Protein AF-0000000079817366 (afdb_homodimer)

Radius of gyration: 27.47 Å; Cα contacts (8 Å, |Δi|>4): 1262; chains: 2; bounding box: 73×102×76 Å

InterPro domains:
  IPR006166 ERCC4 domain [PF02732] (125-247)
  IPR006166 ERCC4 domain [SM00891] (120-201)
  IPR011335 Restriction endonuclease type II-like [SSF52980] (120-236)
  IPR036625 E3-binding domain superfamily [G3DSA:4.10.320.10] (286-321)
  IPR055370 Lsr2, DNA-binding domain [PF23359] (285-318)

Sequence (674 aa):
MAVNHEEGTSLPYLVRIPLGEHGMVLKTKEPWPRTSRLYCHPAEWPQAPEILERVPVRTCRRRGAAVDLVLDRKQLNRSQFVFTRARGRQMIFWQTAKVAKQARPNVSLPTARASGRVLVIIADTNERRGWSFSAQQAEVVKRKLPIGDYAVEDAAGRLVAAVERKSLDDLAGGLLDGRIRHQAAELAGLPRAAIVVEERYSAVFGLEFVRPAAVAEAIAELSVRVPTVPIVFAETRKLAQEWAYRFLGAALAHVEEDRQAAGVMADLTGVVVEVDAGPGPTTTASAAEVRRWARDAGIPVSDKGRVPTHVREAFEAARSSSADPGGHDDQGDQGTVMAVNHEEGTSLPYLVRIPLGEHGMVLKTKEPWPRTSRLYCHPAEWPQAPEILERVPVRTCRRRGAAVDLVLDRKQLNRSQFVFTRARGRQMIFWQTAKVAKQARPNVSLPTARASGRVLVIIADTNERRGWSFSAQQAEVVKRKLPIGDYAVEDAAGRLVAAVERKSLDDLAGGLLDGRIRHQAAELAGLPRAAIVVEERYSAVFGLEFVRPAAVAEAIAELSVRVPTVPIVFAETRKLAQEWAYRFLGAALAHVEEDRQAAGVMADLTGVVVEVDAGPGPTTTASAAEVRRWARDAGIPVSDKGRVPTHVREAFEAARSSSADPGGHDDQGDQGTV

Organism: NCBI:txid1608957

Structure (mmCIF, N/CA/C/O backbone):
data_AF-0000000079817366-model_v1
#
loop_
_entity.id
_entity.type
_entity.pdbx_description
1 polymer 'ERCC4-type nuclease'
#
loop_
_atom_site.group_PDB
_atom_site.id
_atom_site.type_symbol
_atom_site.label_atom_id
_atom_site.label_alt_id
_atom_site.label_comp_id
_atom_site.label_asym_id
_atom_site.label_entity_id
_atom_site.label_seq_id
_atom_site.pdbx_PDB_ins_code
_atom_site.Cartn_x
_atom_site.Cartn_y
_atom_site.Cartn_z
_atom_site.occupancy
_atom_site.B_iso_or_equiv
_atom_site.auth_seq_id
_atom_site.auth_comp_id
_atom_site.auth_asym_id
_atom_site.auth_atom_id
_atom_site.pdbx_PDB_model_num
ATOM 1 N N . MET A 1 1 ? 17.891 -7.07 -24.938 1 93.81 1 MET A N 1
ATOM 2 C CA . MET A 1 1 ? 17.938 -8.438 -25.438 1 93.81 1 MET A CA 1
ATOM 3 C C . MET A 1 1 ? 19.141 -8.656 -26.344 1 93.81 1 MET A C 1
ATOM 5 O O . MET A 1 1 ? 19.453 -7.809 -27.188 1 93.81 1 MET A O 1
ATOM 9 N N . ALA A 1 2 ? 19.828 -9.711 -26.094 1 94.56 2 ALA A N 1
ATOM 10 C CA . ALA A 1 2 ? 21.016 -10.031 -26.891 1 94.56 2 ALA A CA 1
ATOM 11 C C . ALA A 1 2 ? 21 -11.492 -27.328 1 94.56 2 ALA A C 1
ATOM 13 O O . ALA A 1 2 ? 20.172 -12.281 -26.859 1 94.56 2 ALA A O 1
ATOM 14 N N . VAL A 1 3 ? 21.875 -11.727 -28.297 1 95.69 3 VAL A N 1
ATOM 15 C CA . VAL A 1 3 ? 22.031 -13.109 -28.75 1 95.69 3 VAL A CA 1
ATOM 16 C C . VAL A 1 3 ? 22.922 -13.875 -27.781 1 95.69 3 VAL A C 1
ATOM 18 O O . VAL A 1 3 ? 23.938 -13.352 -27.328 1 95.69 3 VAL A O 1
ATOM 21 N N . ASN A 1 4 ? 22.438 -15.062 -27.391 1 95.25 4 ASN A N 1
ATOM 22 C CA . ASN A 1 4 ? 23.281 -15.992 -26.641 1 95.25 4 ASN A CA 1
ATOM 23 C C . ASN A 1 4 ? 24.125 -16.859 -27.562 1 95.25 4 ASN A C 1
ATOM 25 O O . ASN A 1 4 ? 23.594 -17.734 -28.25 1 95.25 4 ASN A O 1
ATOM 29 N N . HIS A 1 5 ? 25.422 -16.734 -27.484 1 92.19 5 HIS A N 1
ATOM 30 C CA . HIS A 1 5 ? 26.312 -17.438 -28.406 1 92.19 5 HIS A CA 1
ATOM 31 C C . HIS A 1 5 ? 26.844 -18.734 -27.797 1 92.19 5 HIS A C 1
ATOM 33 O O . HIS A 1 5 ? 27.734 -19.359 -28.359 1 92.19 5 HIS A O 1
ATOM 39 N N . GLU A 1 6 ? 26.312 -19.016 -26.641 1 89.88 6 GLU A N 1
ATOM 40 C CA . GLU A 1 6 ? 26.719 -20.281 -26.031 1 89.88 6 GLU A CA 1
ATOM 41 C C . GLU A 1 6 ? 26.484 -21.453 -26.969 1 89.88 6 GLU A C 1
ATOM 43 O O . GLU A 1 6 ? 25.375 -21.641 -27.469 1 89.88 6 GLU A O 1
ATOM 48 N N . GLU A 1 7 ? 27.5 -22.25 -27.219 1 88.94 7 GLU A N 1
ATOM 49 C CA . GLU A 1 7 ? 27.406 -23.375 -28.156 1 88.94 7 GLU A CA 1
ATOM 50 C C . GLU A 1 7 ? 26.469 -24.453 -27.625 1 88.94 7 GLU A C 1
ATOM 52 O O . GLU A 1 7 ? 26.562 -24.844 -26.469 1 88.94 7 GLU A O 1
ATOM 57 N N . GLY A 1 8 ? 25.625 -24.953 -28.406 1 90.81 8 GLY A N 1
ATOM 58 C CA . GLY A 1 8 ? 24.75 -26.062 -28.062 1 90.81 8 GLY A CA 1
ATOM 59 C C . GLY A 1 8 ? 23.594 -25.672 -27.172 1 90.81 8 GLY A C 1
ATOM 60 O O . GLY A 1 8 ? 22.859 -26.531 -26.688 1 90.81 8 GLY A O 1
ATOM 61 N N . THR A 1 9 ? 23.438 -24.359 -26.984 1 89.38 9 THR A N 1
ATOM 62 C CA . THR A 1 9 ? 22.406 -23.953 -26.031 1 89.38 9 THR A CA 1
ATOM 63 C C . THR A 1 9 ? 21.031 -24.031 -26.688 1 89.38 9 THR A C 1
ATOM 65 O O . THR A 1 9 ? 20.875 -23.781 -27.875 1 89.38 9 THR A O 1
ATOM 68 N N . SER A 1 10 ? 20.031 -24.438 -25.891 1 94.25 10 SER A N 1
ATOM 69 C CA . SER A 1 10 ? 18.625 -24.391 -26.312 1 94.25 10 SER A CA 1
ATOM 70 C C . SER A 1 10 ? 17.984 -23.047 -25.969 1 94.25 10 SER A C 1
ATOM 72 O O . SER A 1 10 ? 16.812 -22.812 -26.281 1 94.25 10 SER A O 1
ATOM 74 N N . LEU A 1 11 ? 18.734 -22.156 -25.391 1 95.44 11 LEU A N 1
ATOM 75 C CA . LEU A 1 11 ? 18.281 -20.828 -24.984 1 95.44 11 LEU A CA 1
ATOM 76 C C . LEU A 1 11 ? 19.078 -19.734 -25.688 1 95.44 11 LEU A C 1
ATOM 78 O O . LEU A 1 11 ? 19.969 -19.125 -25.094 1 95.44 11 LEU A O 1
ATOM 82 N N . PRO A 1 12 ? 18.703 -19.406 -26.859 1 95.56 12 PRO A N 1
ATOM 83 C CA . PRO A 1 12 ? 19.547 -18.594 -27.719 1 95.56 12 PRO A CA 1
ATOM 84 C C . PRO A 1 12 ? 19.422 -17.094 -27.438 1 95.56 12 PRO A C 1
ATOM 86 O O . PRO A 1 12 ? 20.109 -16.281 -28.047 1 95.56 12 PRO A O 1
ATOM 89 N N . TYR A 1 13 ? 18.625 -16.672 -26.531 1 96.31 13 TYR A N 1
ATOM 90 C CA . TYR A 1 13 ? 18.469 -15.25 -26.281 1 96.31 13 TYR A CA 1
ATOM 91 C C . TYR A 1 13 ? 18.875 -14.914 -24.844 1 96.31 13 TYR A C 1
ATOM 93 O O . TYR A 1 13 ? 18.625 -15.688 -23.922 1 96.31 13 TYR A O 1
ATOM 101 N N . LEU A 1 14 ? 19.438 -13.711 -24.672 1 94.88 14 LEU A N 1
ATOM 102 C CA . LEU A 1 14 ? 19.75 -13.125 -23.375 1 94.88 14 LEU A CA 1
ATOM 103 C C . LEU A 1 14 ? 18.859 -11.914 -23.094 1 94.88 14 LEU A C 1
ATOM 105 O O . LEU A 1 14 ? 18.656 -11.086 -23.984 1 94.88 14 LEU A O 1
ATOM 109 N N . VAL A 1 15 ? 18.328 -11.898 -21.922 1 94.12 15 VAL A N 1
ATOM 110 C CA . VAL A 1 15 ? 17.562 -10.734 -21.484 1 94.12 15 VAL A CA 1
ATOM 111 C C . VAL A 1 15 ? 18.219 -10.117 -20.25 1 94.12 15 VAL A C 1
ATOM 113 O O . VAL A 1 15 ? 18.547 -10.828 -19.297 1 94.12 15 VAL A O 1
ATOM 116 N N . ARG A 1 16 ? 18.469 -8.844 -20.328 1 91.38 16 ARG A N 1
ATOM 117 C CA . ARG A 1 16 ? 18.969 -8.094 -19.172 1 91.38 16 ARG A CA 1
ATOM 118 C C . ARG A 1 16 ? 17.938 -7.066 -18.703 1 91.38 16 ARG A C 1
ATOM 120 O O . ARG A 1 16 ? 17.516 -6.203 -19.469 1 91.38 16 ARG A O 1
ATOM 127 N N . ILE A 1 17 ? 17.516 -7.242 -17.469 1 87.94 17 ILE A N 1
ATOM 128 C CA . ILE A 1 17 ? 16.547 -6.297 -16.938 1 87.94 17 ILE A CA 1
ATOM 129 C C . ILE A 1 17 ? 17.172 -5.508 -15.781 1 87.94 17 ILE A C 1
ATOM 131 O O . ILE A 1 17 ? 18.094 -5.984 -15.125 1 87.94 17 ILE A O 1
ATOM 135 N N . PRO A 1 18 ? 16.672 -4.266 -15.672 1 84.56 18 PRO A N 1
ATOM 136 C CA . PRO A 1 18 ? 17.297 -3.393 -14.68 1 84.56 18 PRO A CA 1
ATOM 137 C C . PRO A 1 18 ? 16.828 -3.691 -13.25 1 84.56 18 PRO A C 1
ATOM 139 O O . PRO A 1 18 ? 16.219 -2.836 -12.602 1 84.56 18 PRO A O 1
ATOM 142 N N . LEU A 1 19 ? 17.141 -4.809 -12.852 1 76.94 19 LEU A N 1
ATOM 143 C CA . LEU A 1 19 ? 16.875 -5.188 -11.469 1 76.94 19 LEU A CA 1
ATOM 144 C C . LEU A 1 19 ? 18.156 -5.246 -10.664 1 76.94 19 LEU A C 1
ATOM 146 O O . LEU A 1 19 ? 19.094 -5.973 -11.016 1 76.94 19 LEU A O 1
ATOM 150 N N . GLY A 1 20 ? 18.234 -4.438 -9.602 1 65.5 20 GLY A N 1
ATOM 151 C CA . GLY A 1 20 ? 19.438 -4.395 -8.805 1 65.5 20 GLY A CA 1
ATOM 152 C C . GLY A 1 20 ? 20.516 -3.496 -9.398 1 65.5 20 GLY A C 1
ATOM 153 O O . GLY A 1 20 ? 20.25 -2.768 -10.359 1 65.5 20 GLY A O 1
ATOM 154 N N . GLU A 1 21 ? 21.656 -3.512 -8.781 1 66.06 21 GLU A N 1
ATOM 155 C CA . GLU A 1 21 ? 22.75 -2.629 -9.156 1 66.06 21 GLU A CA 1
ATOM 156 C C . GLU A 1 21 ? 23.328 -3.01 -10.523 1 66.06 21 GLU A C 1
ATOM 158 O O . GLU A 1 21 ? 23.656 -2.137 -11.328 1 66.06 21 GLU A O 1
ATOM 163 N N . HIS A 1 22 ? 23.391 -4.289 -10.719 1 68.12 22 HIS A N 1
ATOM 164 C CA . HIS A 1 22 ? 24.094 -4.727 -11.93 1 68.12 22 HIS A CA 1
ATOM 165 C C . HIS A 1 22 ? 23.109 -5.316 -12.938 1 68.12 22 HIS A C 1
ATOM 167 O O . HIS A 1 22 ? 23.516 -5.773 -14.008 1 68.12 22 HIS A O 1
ATOM 173 N N . GLY A 1 23 ? 21.828 -5.266 -12.547 1 79.12 23 GLY A N 1
ATOM 174 C CA . GLY A 1 23 ? 20.844 -5.863 -13.438 1 79.12 23 GLY A CA 1
ATOM 175 C C . GLY A 1 23 ? 20.766 -7.375 -13.32 1 79.12 23 GLY A C 1
ATOM 176 O O . GLY A 1 23 ? 21.641 -7.996 -12.711 1 79.12 23 GLY A O 1
ATOM 177 N N . MET A 1 24 ? 19.797 -7.957 -13.828 1 84.56 24 MET A N 1
ATOM 178 C CA . MET A 1 24 ? 19.594 -9.406 -13.875 1 84.56 24 MET A CA 1
ATOM 179 C C . MET A 1 24 ? 19.625 -9.914 -15.312 1 84.56 24 MET A C 1
ATOM 181 O O . MET A 1 24 ? 18.953 -9.352 -16.188 1 84.56 24 MET A O 1
ATOM 185 N N . VAL A 1 25 ? 20.469 -10.93 -15.508 1 88.44 25 VAL A N 1
ATOM 186 C CA . VAL A 1 25 ? 20.625 -11.484 -16.859 1 88.44 25 VAL A CA 1
ATOM 187 C C . VAL A 1 25 ? 20.125 -12.922 -16.891 1 88.44 25 VAL A C 1
ATOM 189 O O . VAL A 1 25 ? 20.516 -13.75 -16.062 1 88.44 25 VAL A O 1
ATOM 192 N N . LEU A 1 26 ? 19.219 -13.164 -17.844 1 92.38 26 LEU A N 1
ATOM 193 C CA . LEU A 1 26 ? 18.672 -14.5 -18.016 1 92.38 26 LEU A CA 1
ATOM 194 C C . LEU A 1 26 ? 18.766 -14.938 -19.469 1 92.38 26 LEU A C 1
ATOM 196 O O . LEU A 1 26 ? 18.766 -14.102 -20.375 1 92.38 26 LEU A O 1
ATOM 200 N N . LYS A 1 27 ? 18.938 -16.188 -19.688 1 94.38 27 LYS A N 1
ATOM 201 C CA . LYS A 1 27 ? 18.812 -16.734 -21.031 1 94.38 27 LYS A CA 1
ATOM 202 C C . LYS A 1 27 ? 17.469 -17.422 -21.234 1 94.38 27 LYS A C 1
ATOM 204 O O . LYS A 1 27 ? 16.938 -18.016 -20.297 1 94.38 27 LYS A O 1
ATOM 209 N N . THR A 1 28 ? 16.922 -17.328 -22.422 1 95.19 28 THR A N 1
ATOM 210 C CA . THR A 1 28 ? 15.57 -17.828 -22.719 1 95.19 28 THR A CA 1
ATOM 211 C C . THR A 1 28 ? 15.492 -18.359 -24.141 1 95.19 28 THR A C 1
ATOM 213 O O . THR A 1 28 ? 16.391 -18.125 -24.953 1 95.19 28 THR A O 1
ATOM 216 N N . LYS A 1 29 ? 14.383 -19.078 -24.375 1 94.38 29 LYS A N 1
ATOM 217 C CA . LYS A 1 29 ? 14.203 -19.766 -25.656 1 94.38 29 LYS A CA 1
ATOM 218 C C . LYS A 1 29 ? 13.68 -18.797 -26.719 1 94.38 29 LYS A C 1
ATOM 220 O O . LYS A 1 29 ? 14.008 -18.938 -27.906 1 94.38 29 LYS A O 1
ATOM 225 N N . GLU A 1 30 ? 12.82 -17.859 -26.359 1 94.06 30 GLU A N 1
ATOM 226 C CA . GLU A 1 30 ? 12.211 -16.875 -27.25 1 94.06 30 GLU A CA 1
ATOM 227 C C . GLU A 1 30 ? 12.391 -15.453 -26.719 1 94.06 30 GLU A C 1
ATOM 229 O O . GLU A 1 30 ? 12.68 -15.266 -25.531 1 94.06 30 GLU A O 1
ATOM 234 N N . PRO A 1 31 ? 12.258 -14.523 -27.625 1 92.88 31 PRO A N 1
ATOM 235 C CA . PRO A 1 31 ? 12.484 -13.141 -27.188 1 92.88 31 PRO A CA 1
ATOM 236 C C . PRO A 1 31 ? 11.328 -12.586 -26.359 1 92.88 31 PRO A C 1
ATOM 238 O O . PRO A 1 31 ? 11.469 -11.547 -25.719 1 92.88 31 PRO A O 1
ATOM 241 N N . TRP A 1 32 ? 10.141 -13.18 -26.391 1 92.94 32 TRP A N 1
ATOM 242 C CA . TRP A 1 32 ? 8.969 -12.805 -25.609 1 92.94 32 TRP A CA 1
ATOM 243 C C . TRP A 1 32 ? 8.047 -14 -25.391 1 92.94 32 TRP A C 1
ATOM 245 O O . TRP A 1 32 ? 7.863 -14.82 -26.297 1 92.94 32 TRP A O 1
ATOM 255 N N . PRO A 1 33 ? 7.438 -14.086 -24.25 1 91.31 33 PRO A N 1
ATOM 256 C CA . PRO A 1 33 ? 6.492 -15.188 -24.031 1 91.31 33 PRO A CA 1
ATOM 257 C C . PRO A 1 33 ? 5.145 -14.953 -24.719 1 91.31 33 PRO A C 1
ATOM 259 O O . PRO A 1 33 ? 4.199 -14.492 -24.078 1 91.31 33 PRO A O 1
ATOM 262 N N . ARG A 1 34 ? 4.996 -15.414 -25.859 1 87.31 34 ARG A N 1
ATOM 263 C CA . ARG A 1 34 ? 3.787 -15.172 -26.641 1 87.31 34 ARG A CA 1
ATOM 264 C C . ARG A 1 34 ? 2.797 -16.312 -26.5 1 87.31 34 ARG A C 1
ATOM 266 O O . ARG A 1 34 ? 1.6 -16.094 -26.312 1 87.31 34 ARG A O 1
ATOM 273 N N . THR A 1 35 ? 3.299 -17.516 -26.625 1 86.25 35 THR A N 1
ATOM 274 C CA . THR A 1 35 ? 2.395 -18.656 -26.703 1 86.25 35 THR A CA 1
ATOM 275 C C . THR A 1 35 ? 2.459 -19.484 -25.422 1 86.25 35 THR A C 1
ATOM 277 O O . THR A 1 35 ? 1.506 -20.188 -25.094 1 86.25 35 THR A O 1
ATOM 280 N N . SER A 1 36 ? 3.559 -19.438 -24.781 1 87 36 SER A N 1
ATOM 281 C CA . SER A 1 36 ? 3.727 -20.156 -23.531 1 87 36 SER A CA 1
ATOM 282 C C . SER A 1 36 ? 4.734 -19.469 -22.609 1 87 36 SER A C 1
ATOM 284 O O . SER A 1 36 ? 5.465 -18.578 -23.047 1 87 36 SER A O 1
ATOM 286 N N . ARG A 1 37 ? 4.629 -19.906 -21.422 1 88.06 37 ARG A N 1
ATOM 287 C CA . ARG A 1 37 ? 5.66 -19.406 -20.531 1 88.06 37 ARG A CA 1
ATOM 288 C C . ARG A 1 37 ? 7.039 -19.906 -20.938 1 88.06 37 ARG A C 1
ATOM 290 O O . ARG A 1 37 ? 7.172 -21 -21.469 1 88.06 37 ARG A O 1
ATOM 297 N N . LEU A 1 38 ? 8.039 -19.125 -20.625 1 91.31 38 LEU A N 1
ATOM 298 C CA . LEU A 1 38 ? 9.391 -19.453 -21.047 1 91.31 38 LEU A CA 1
ATOM 299 C C . LEU A 1 38 ? 10.273 -19.781 -19.844 1 91.31 38 LEU A C 1
ATOM 301 O O . LEU A 1 38 ? 10.312 -19.031 -18.875 1 91.31 38 LEU A O 1
ATOM 305 N N . TYR A 1 39 ? 10.812 -20.906 -19.969 1 90.38 39 TYR A N 1
ATOM 306 C CA . TYR A 1 39 ? 11.852 -21.25 -18.984 1 90.38 39 TYR A CA 1
ATOM 307 C C . TYR A 1 39 ? 13.062 -20.344 -19.156 1 90.38 39 TYR A C 1
ATOM 309 O O . TYR A 1 39 ? 13.492 -20.078 -20.281 1 90.38 39 TYR A O 1
ATOM 317 N N . CYS A 1 40 ? 13.57 -19.875 -18.078 1 91.62 40 CYS A N 1
ATOM 318 C CA . CYS A 1 40 ? 14.742 -19.016 -18.094 1 91.62 40 CYS A CA 1
ATOM 319 C C . CYS A 1 40 ? 15.828 -19.547 -17.172 1 91.62 40 CYS A C 1
ATOM 321 O O . CYS A 1 40 ? 15.531 -20.266 -16.203 1 91.62 40 CYS A O 1
ATOM 323 N N . HIS A 1 41 ? 17.062 -19.234 -17.484 1 89.06 41 HIS A N 1
ATOM 324 C CA . HIS A 1 41 ? 18.219 -19.609 -16.672 1 89.06 41 HIS A CA 1
ATOM 325 C C . HIS A 1 41 ? 19.172 -18.438 -16.5 1 89.06 41 HIS A C 1
ATOM 327 O O . HIS A 1 41 ? 19.375 -17.656 -17.422 1 89.06 41 HIS A O 1
ATOM 333 N N . PRO A 1 42 ? 19.75 -18.344 -15.289 1 86.69 42 PRO A N 1
ATOM 334 C CA . PRO A 1 42 ? 20.719 -17.266 -15.086 1 86.69 42 PRO A CA 1
ATOM 335 C C . PRO A 1 42 ? 21.875 -17.328 -16.078 1 86.69 42 PRO A C 1
ATOM 337 O O . PRO A 1 42 ? 22.344 -18.422 -16.422 1 86.69 42 PRO A O 1
ATOM 340 N N . ALA A 1 43 ? 22.297 -16.172 -16.484 1 88 43 ALA A N 1
ATOM 341 C CA . ALA A 1 43 ? 23.406 -16.062 -17.438 1 88 43 ALA A CA 1
ATOM 342 C C . ALA A 1 43 ? 24.25 -14.82 -17.156 1 88 43 ALA A C 1
ATOM 344 O O . ALA A 1 43 ? 23.891 -14 -16.297 1 88 43 ALA A O 1
ATOM 345 N N . GLU A 1 44 ? 25.297 -14.766 -17.797 1 85.38 44 GLU A N 1
ATOM 346 C CA . GLU A 1 44 ? 26.156 -13.586 -17.75 1 85.38 44 GLU A CA 1
ATOM 347 C C . GLU A 1 44 ? 26.031 -12.758 -19.016 1 85.38 44 GLU A C 1
ATOM 349 O O . GLU A 1 44 ? 25.891 -13.305 -20.109 1 85.38 44 GLU A O 1
ATOM 354 N N . TRP A 1 45 ? 26.062 -11.492 -18.766 1 89.38 45 TRP A N 1
ATOM 355 C CA . TRP A 1 45 ? 26.031 -10.602 -19.922 1 89.38 45 TRP A CA 1
ATOM 356 C C . TRP A 1 45 ? 27.391 -10.539 -20.609 1 89.38 45 TRP A C 1
ATOM 358 O O . TRP A 1 45 ? 28.406 -10.242 -19.969 1 89.38 45 TRP A O 1
ATOM 368 N N . PRO A 1 46 ? 27.438 -10.75 -21.844 1 91.06 46 PRO A N 1
ATOM 369 C CA . PRO A 1 46 ? 28.75 -10.789 -22.516 1 91.06 46 PRO A CA 1
ATOM 370 C C . PRO A 1 46 ? 29.406 -9.414 -22.609 1 91.06 46 PRO A C 1
ATOM 372 O O . PRO A 1 46 ? 28.719 -8.391 -22.531 1 91.06 46 PRO A O 1
ATOM 375 N N . GLN A 1 47 ? 30.672 -9.391 -22.734 1 88.88 47 GLN A N 1
ATOM 376 C CA . GLN A 1 47 ? 31.453 -8.156 -22.844 1 88.88 47 GLN A CA 1
ATOM 377 C C . GLN A 1 47 ? 31.094 -7.398 -24.125 1 88.88 47 GLN A C 1
ATOM 379 O O . GLN A 1 47 ? 31 -6.172 -24.125 1 88.88 47 GLN A O 1
ATOM 384 N N . ALA A 1 48 ? 30.938 -8.164 -25.156 1 91.38 48 ALA A N 1
ATOM 385 C CA . ALA A 1 48 ? 30.531 -7.586 -26.422 1 91.38 48 ALA A CA 1
ATOM 386 C C . ALA A 1 48 ? 29.219 -8.203 -26.922 1 91.38 48 ALA A C 1
ATOM 388 O O . ALA A 1 48 ? 29.219 -9 -27.859 1 91.38 48 ALA A O 1
ATOM 389 N N . PRO A 1 49 ? 28.141 -7.715 -26.375 1 91.56 49 PRO A N 1
ATOM 390 C CA . PRO A 1 49 ? 26.859 -8.336 -26.719 1 91.56 49 PRO A CA 1
ATOM 391 C C . PRO A 1 49 ? 26.359 -7.934 -28.094 1 91.56 49 PRO A C 1
ATOM 393 O O . PRO A 1 49 ? 26.531 -6.785 -28.516 1 91.56 49 PRO A O 1
ATOM 396 N N . GLU A 1 50 ? 25.844 -8.898 -28.844 1 95 50 GLU A N 1
ATOM 397 C CA . GLU A 1 50 ? 25.047 -8.602 -30.031 1 95 50 GLU A CA 1
ATOM 398 C C . GLU A 1 50 ? 23.609 -8.25 -29.641 1 95 50 GLU A C 1
ATOM 400 O O . GLU A 1 50 ? 22.766 -9.141 -29.484 1 95 50 GLU A O 1
ATOM 405 N N . ILE A 1 51 ? 23.344 -6.98 -29.672 1 94.38 51 ILE A N 1
ATOM 406 C CA . ILE A 1 51 ? 22.078 -6.477 -29.172 1 94.38 51 ILE A CA 1
ATOM 407 C C . ILE A 1 51 ? 20.984 -6.648 -30.219 1 94.38 51 ILE A C 1
ATOM 409 O O . ILE A 1 51 ? 21.156 -6.238 -31.375 1 94.38 51 ILE A O 1
ATOM 413 N N . LEU A 1 52 ? 19.922 -7.332 -29.844 1 92.88 52 LEU A N 1
ATOM 414 C CA . LEU A 1 52 ? 18.766 -7.484 -30.719 1 92.88 52 LEU A CA 1
ATOM 415 C C . LEU A 1 52 ? 17.766 -6.344 -30.516 1 92.88 52 LEU A C 1
ATOM 417 O O . LEU A 1 52 ? 17.203 -5.828 -31.484 1 92.88 52 LEU A O 1
ATOM 421 N N . GLU A 1 53 ? 17.531 -6.055 -29.25 1 92.81 53 GLU A N 1
ATOM 422 C CA . GLU A 1 53 ? 16.578 -4.996 -28.938 1 92.81 53 GLU A CA 1
ATOM 423 C C . GLU A 1 53 ? 16.891 -4.348 -27.594 1 92.81 53 GLU A C 1
ATOM 425 O O . GLU A 1 53 ? 17.344 -5.02 -26.656 1 92.81 53 GLU A O 1
ATOM 430 N N . ARG A 1 54 ? 16.672 -2.994 -27.547 1 92.19 54 ARG A N 1
ATOM 431 C CA . ARG A 1 54 ? 16.719 -2.205 -26.312 1 92.19 54 ARG A CA 1
ATOM 432 C C . ARG A 1 54 ? 15.422 -1.412 -26.141 1 92.19 54 ARG A C 1
ATOM 434 O O . ARG A 1 54 ? 15.047 -0.631 -27.016 1 92.19 54 ARG A O 1
ATOM 441 N N . VAL A 1 55 ? 14.734 -1.737 -25.062 1 88.94 55 VAL A N 1
ATOM 442 C CA . VAL A 1 55 ? 13.445 -1.084 -24.828 1 88.94 55 VAL A CA 1
ATOM 443 C C . VAL A 1 55 ? 13.469 -0.375 -23.484 1 88.94 55 VAL A C 1
ATOM 445 O O . VAL A 1 55 ? 13.867 -0.96 -22.469 1 88.94 55 VAL A O 1
ATOM 448 N N . PRO A 1 56 ? 13.102 0.882 -23.469 1 86.5 56 PRO A N 1
ATOM 449 C CA . PRO A 1 56 ? 12.992 1.547 -22.172 1 86.5 56 PRO A CA 1
ATOM 450 C C . PRO A 1 56 ? 11.984 0.872 -21.25 1 86.5 56 PRO A C 1
ATOM 452 O O . PRO A 1 56 ? 10.961 0.361 -21.719 1 86.5 56 PRO A O 1
ATOM 455 N N . VAL A 1 57 ? 12.328 0.859 -19.922 1 84 57 VAL A N 1
ATOM 456 C CA . VAL A 1 57 ? 11.5 0.199 -18.922 1 84 57 VAL A CA 1
ATOM 457 C C . VAL A 1 57 ? 10.703 1.242 -18.141 1 84 57 VAL A C 1
ATOM 459 O O . VAL A 1 57 ? 11.266 2.229 -17.656 1 84 57 VAL A O 1
ATOM 462 N N . ARG A 1 58 ? 9.469 1.021 -18.156 1 76.06 58 ARG A N 1
ATOM 463 C CA . ARG A 1 58 ? 8.633 1.884 -17.328 1 76.06 58 ARG A CA 1
ATOM 464 C C . ARG A 1 58 ? 8.75 1.509 -15.859 1 76.06 58 ARG A C 1
ATOM 466 O O . ARG A 1 58 ? 8.945 2.377 -15.008 1 76.06 58 ARG A O 1
ATOM 473 N N . THR A 1 59 ? 8.539 0.238 -15.633 1 75.81 59 THR A N 1
ATOM 474 C CA . THR A 1 59 ? 8.672 -0.262 -14.266 1 75.81 59 THR A CA 1
ATOM 475 C C . THR A 1 59 ? 9.297 -1.65 -14.258 1 75.81 59 THR A C 1
ATOM 477 O O . THR A 1 59 ? 9.031 -2.467 -15.141 1 75.81 59 THR A O 1
ATOM 480 N N . CYS A 1 60 ? 10.211 -1.89 -13.383 1 82.25 60 CYS A N 1
ATOM 481 C CA . CYS A 1 60 ? 10.797 -3.189 -13.078 1 82.25 60 CYS A CA 1
ATOM 482 C C . CYS A 1 60 ? 10.992 -3.365 -11.578 1 82.25 60 CYS A C 1
ATOM 484 O O . CYS A 1 60 ? 11.906 -2.773 -10.992 1 82.25 60 CYS A O 1
ATOM 486 N N . ARG A 1 61 ? 10.062 -4.219 -11.023 1 79.06 61 ARG A N 1
ATOM 487 C CA . ARG A 1 61 ? 10.078 -4.309 -9.57 1 79.06 61 ARG A CA 1
ATOM 488 C C . ARG A 1 61 ? 9.844 -5.742 -9.102 1 79.06 61 ARG A C 1
ATOM 490 O O . ARG A 1 61 ? 9.023 -6.457 -9.68 1 79.06 61 ARG A O 1
ATOM 497 N N . ARG A 1 62 ? 10.523 -6.059 -8.117 1 76.38 62 ARG A N 1
ATOM 498 C CA . ARG A 1 62 ? 10.273 -7.352 -7.484 1 76.38 62 ARG A CA 1
ATOM 499 C C . ARG A 1 62 ? 9.07 -7.277 -6.551 1 76.38 62 ARG A C 1
ATOM 501 O O . ARG A 1 62 ? 8.938 -6.324 -5.777 1 76.38 62 ARG A O 1
ATOM 508 N N . ARG A 1 63 ? 8.25 -8.227 -6.727 1 71.5 63 ARG A N 1
ATOM 509 C CA . ARG A 1 63 ? 7.105 -8.43 -5.844 1 71.5 63 ARG A CA 1
ATOM 510 C C . ARG A 1 63 ? 6.973 -9.898 -5.449 1 71.5 63 ARG A C 1
ATOM 512 O O . ARG A 1 63 ? 6.375 -10.688 -6.18 1 71.5 63 ARG A O 1
ATOM 519 N N . GLY A 1 64 ? 7.473 -10.172 -4.203 1 70.44 64 GLY A N 1
ATOM 520 C CA . GLY A 1 64 ? 7.492 -11.562 -3.789 1 70.44 64 GLY A CA 1
ATOM 521 C C . GLY A 1 64 ? 8.391 -12.43 -4.652 1 70.44 64 GLY A C 1
ATOM 522 O O . GLY A 1 64 ? 9.578 -12.141 -4.809 1 70.44 64 GLY A O 1
ATOM 523 N N . ALA A 1 65 ? 7.723 -13.461 -5.176 1 75.88 65 ALA A N 1
ATOM 524 C CA . ALA A 1 65 ? 8.484 -14.43 -5.961 1 75.88 65 ALA A CA 1
ATOM 525 C C . ALA A 1 65 ? 8.461 -14.07 -7.445 1 75.88 65 ALA A C 1
ATOM 527 O O . ALA A 1 65 ? 8.727 -14.914 -8.297 1 75.88 65 ALA A O 1
ATOM 528 N N . ALA A 1 66 ? 8.117 -12.797 -7.66 1 80.44 66 ALA A N 1
ATOM 529 C CA . ALA A 1 66 ? 8.023 -12.406 -9.062 1 80.44 66 ALA A CA 1
ATOM 530 C C . ALA A 1 66 ? 8.656 -11.031 -9.289 1 80.44 66 ALA A C 1
ATOM 532 O O . ALA A 1 66 ? 8.773 -10.234 -8.352 1 80.44 66 ALA A O 1
ATOM 533 N N . VAL A 1 67 ? 9.156 -10.859 -10.469 1 81.38 67 VAL A N 1
ATOM 534 C CA . VAL A 1 67 ? 9.602 -9.547 -10.938 1 81.38 67 VAL A CA 1
ATOM 535 C C . VAL A 1 67 ? 8.664 -9.047 -12.039 1 81.38 67 VAL A C 1
ATOM 537 O O . VAL A 1 67 ? 8.562 -9.664 -13.102 1 81.38 67 VAL A O 1
ATOM 540 N N . ASP A 1 68 ? 7.969 -8 -11.688 1 81.44 68 ASP A N 1
ATOM 541 C CA . ASP A 1 68 ? 7.098 -7.391 -12.68 1 81.44 68 ASP A CA 1
ATOM 542 C C . ASP A 1 68 ? 7.887 -6.48 -13.625 1 81.44 68 ASP A C 1
ATOM 544 O O . ASP A 1 68 ? 8.727 -5.699 -13.172 1 81.44 68 ASP A O 1
ATOM 548 N N . LEU A 1 69 ? 7.656 -6.652 -14.969 1 85.06 69 LEU A N 1
ATOM 549 C CA . LEU A 1 69 ? 8.336 -5.863 -15.992 1 85.06 69 LEU A CA 1
ATOM 550 C C . LEU A 1 69 ? 7.324 -5.191 -16.922 1 85.06 69 LEU A C 1
ATOM 552 O O . LEU A 1 69 ? 6.539 -5.871 -17.578 1 85.06 69 LEU A O 1
ATOM 556 N N . VAL A 1 70 ? 7.328 -3.871 -16.859 1 81.94 70 VAL A N 1
ATOM 557 C CA . VAL A 1 70 ? 6.508 -3.088 -17.781 1 81.94 70 VAL A CA 1
ATOM 558 C C . VAL A 1 70 ? 7.406 -2.25 -18.688 1 81.94 70 VAL A C 1
ATOM 560 O O . VAL A 1 70 ? 8.156 -1.393 -18.203 1 81.94 70 VAL A O 1
ATOM 563 N N . LEU A 1 71 ? 7.301 -2.549 -19.969 1 84.25 71 LEU A N 1
ATOM 564 C CA . LEU A 1 71 ? 8.133 -1.871 -20.969 1 84.25 71 LEU A CA 1
ATOM 565 C C . LEU A 1 71 ? 7.414 -0.65 -21.531 1 84.25 71 LEU A C 1
ATOM 567 O O . LEU A 1 71 ? 6.184 -0.592 -21.531 1 84.25 71 LEU A O 1
ATOM 571 N N . ASP A 1 72 ? 8.258 0.268 -21.969 1 79.56 72 ASP A N 1
ATOM 572 C CA . ASP A 1 72 ? 7.727 1.479 -22.578 1 79.56 72 ASP A CA 1
ATOM 573 C C . ASP A 1 72 ? 7.52 1.291 -24.078 1 79.56 72 ASP A C 1
ATOM 575 O O . ASP A 1 72 ? 8.25 1.862 -24.891 1 79.56 72 ASP A O 1
ATOM 579 N N . ARG A 1 73 ? 6.578 0.503 -24.438 1 82.62 73 ARG A N 1
ATOM 580 C CA . ARG A 1 73 ? 6.164 0.285 -25.828 1 82.62 73 ARG A CA 1
ATOM 581 C C . ARG A 1 73 ? 4.684 -0.07 -25.906 1 82.62 73 ARG A C 1
ATOM 583 O O . ARG A 1 73 ? 4.055 -0.36 -24.891 1 82.62 73 ARG A O 1
ATOM 590 N N . LYS A 1 74 ? 4.125 0.006 -27.016 1 77.38 74 LYS A N 1
ATOM 591 C CA . LYS A 1 74 ? 2.682 -0.082 -27.219 1 77.38 74 LYS A CA 1
ATOM 592 C C . LYS A 1 74 ? 2.186 -1.511 -27.016 1 77.38 74 LYS A C 1
ATOM 594 O O . LYS A 1 74 ? 1.125 -1.729 -26.438 1 77.38 74 LYS A O 1
ATOM 599 N N . GLN A 1 75 ? 2.949 -2.426 -27.625 1 84.38 75 GLN A N 1
ATOM 600 C CA . GLN A 1 75 ? 2.557 -3.828 -27.531 1 84.38 75 GLN A CA 1
ATOM 601 C C . GLN A 1 75 ? 3.633 -4.652 -26.828 1 84.38 75 GLN A C 1
ATOM 603 O O . GLN A 1 75 ? 4.789 -4.227 -26.734 1 84.38 75 GLN A O 1
ATOM 608 N N . LEU A 1 76 ? 3.23 -5.773 -26.25 1 88.06 76 LEU A N 1
ATOM 609 C CA . LEU A 1 76 ? 4.164 -6.668 -25.578 1 88.06 76 LEU A CA 1
ATOM 610 C C . LEU A 1 76 ? 4.961 -5.922 -24.516 1 88.06 76 LEU A C 1
ATOM 612 O O . LEU A 1 76 ? 6.191 -5.945 -24.516 1 88.06 76 LEU A O 1
ATOM 616 N N . ASN A 1 77 ? 4.176 -5.309 -23.625 1 87.31 77 ASN A N 1
ATOM 617 C CA . ASN A 1 77 ? 4.824 -4.395 -22.688 1 87.31 77 ASN A CA 1
ATOM 618 C C . ASN A 1 77 ? 4.668 -4.863 -21.25 1 87.31 77 ASN A C 1
ATOM 620 O O . ASN A 1 77 ? 5.324 -4.34 -20.344 1 87.31 77 ASN A O 1
ATOM 624 N N . ARG A 1 78 ? 3.805 -5.789 -21.031 1 85.88 78 ARG A N 1
ATOM 625 C CA . ARG A 1 78 ? 3.586 -6.25 -19.656 1 85.88 78 ARG A CA 1
ATOM 626 C C . ARG A 1 78 ? 3.963 -7.719 -19.516 1 85.88 78 ARG A C 1
ATOM 628 O O . ARG A 1 78 ? 3.432 -8.578 -20.219 1 85.88 78 ARG A O 1
ATOM 635 N N . SER A 1 79 ? 4.879 -8.023 -18.609 1 88.31 79 SER A N 1
ATOM 636 C CA . SER A 1 79 ? 5.305 -9.391 -18.344 1 88.31 79 SER A CA 1
ATOM 637 C C . SER A 1 79 ? 5.816 -9.547 -16.906 1 88.31 79 SER A C 1
ATOM 639 O O . SER A 1 79 ? 5.84 -8.578 -16.156 1 88.31 79 SER A O 1
ATOM 641 N N . GLN A 1 80 ? 6.043 -10.82 -16.578 1 87.56 80 GLN A N 1
ATOM 642 C CA . GLN A 1 80 ? 6.598 -11.109 -15.258 1 87.56 80 GLN A CA 1
ATOM 643 C C . GLN A 1 80 ? 7.578 -12.273 -15.32 1 87.56 80 GLN A C 1
ATOM 645 O O . GLN A 1 80 ? 7.418 -13.188 -16.125 1 87.56 80 GLN A O 1
ATOM 650 N N . PHE A 1 81 ? 8.672 -12.164 -14.531 1 86.06 81 PHE A N 1
ATOM 651 C CA . PHE A 1 81 ? 9.531 -13.305 -14.234 1 86.06 81 PHE A CA 1
ATOM 652 C C . PHE A 1 81 ? 9.172 -13.922 -12.891 1 86.06 81 PHE A C 1
ATOM 654 O O . PHE A 1 81 ? 9.195 -13.234 -11.859 1 86.06 81 PHE A O 1
ATOM 661 N N . VAL A 1 82 ? 8.805 -15.18 -12.906 1 82.69 82 VAL A N 1
ATOM 662 C CA . VAL A 1 82 ? 8.352 -15.852 -11.688 1 82.69 82 VAL A CA 1
ATOM 663 C C . VAL A 1 82 ? 9.398 -16.859 -11.234 1 82.69 82 VAL A C 1
ATOM 665 O O . VAL A 1 82 ? 9.867 -17.688 -12.023 1 82.69 82 VAL A O 1
ATOM 668 N N . PHE A 1 83 ? 9.797 -16.75 -10 1 81.25 83 PHE A N 1
ATOM 669 C CA . PHE A 1 83 ? 10.75 -17.656 -9.375 1 81.25 83 PHE A CA 1
ATOM 670 C C . PHE A 1 83 ? 10.016 -18.734 -8.578 1 81.25 83 PHE A C 1
ATOM 672 O O . PHE A 1 83 ? 9.211 -18.422 -7.695 1 81.25 83 PHE A O 1
ATOM 679 N N . THR A 1 84 ? 10.227 -19.969 -9.047 1 74.5 84 THR A N 1
ATOM 680 C CA . THR A 1 84 ? 9.523 -21.062 -8.375 1 74.5 84 THR A CA 1
ATOM 681 C C . THR A 1 84 ? 10.477 -22.219 -8.109 1 74.5 84 THR A C 1
ATOM 683 O O . THR A 1 84 ? 11.602 -22.25 -8.609 1 74.5 84 THR A O 1
ATOM 686 N N . ARG A 1 85 ? 10.07 -23.031 -7.184 1 68.38 85 ARG A N 1
ATOM 687 C CA . ARG A 1 85 ? 10.797 -24.266 -6.906 1 68.38 85 ARG A CA 1
ATOM 688 C C . ARG A 1 85 ? 10.016 -25.484 -7.391 1 68.38 85 ARG A C 1
ATOM 690 O O . ARG A 1 85 ? 8.828 -25.625 -7.09 1 68.38 85 ARG A O 1
ATOM 697 N N . ALA A 1 86 ? 10.484 -26.062 -8.375 1 60.84 86 ALA A N 1
ATOM 698 C CA . ALA A 1 86 ? 9.883 -27.312 -8.844 1 60.84 86 ALA A CA 1
ATOM 699 C C . ALA A 1 86 ? 10.891 -28.453 -8.797 1 60.84 86 ALA A C 1
ATOM 701 O O . ALA A 1 86 ? 12.023 -28.328 -9.273 1 60.84 86 ALA A O 1
ATOM 702 N N . ARG A 1 87 ? 10.414 -29.578 -8.234 1 58.91 87 ARG A N 1
ATOM 703 C CA . ARG A 1 87 ? 11.219 -30.797 -8.141 1 58.91 87 ARG A CA 1
ATOM 704 C C . ARG A 1 87 ? 12.562 -30.516 -7.48 1 58.91 87 ARG A C 1
ATOM 706 O O . ARG A 1 87 ? 13.602 -30.969 -7.965 1 58.91 87 ARG A O 1
ATOM 713 N N . GLY A 1 88 ? 12.555 -29.656 -6.523 1 64.81 88 GLY A N 1
ATOM 714 C CA . GLY A 1 88 ? 13.75 -29.391 -5.742 1 64.81 88 GLY A CA 1
ATOM 715 C C . GLY A 1 88 ? 14.703 -28.422 -6.426 1 64.81 88 GLY A C 1
ATOM 716 O O . GLY A 1 88 ? 15.789 -28.141 -5.906 1 64.81 88 GLY A O 1
ATOM 717 N N . ARG A 1 89 ? 14.344 -28.062 -7.594 1 70.69 89 ARG A N 1
ATOM 718 C CA . ARG A 1 89 ? 15.195 -27.141 -8.328 1 70.69 89 ARG A CA 1
ATOM 719 C C . ARG A 1 89 ? 14.539 -25.766 -8.453 1 70.69 89 ARG A C 1
ATOM 721 O O . ARG A 1 89 ? 13.312 -25.672 -8.531 1 70.69 89 ARG A O 1
ATOM 728 N N . GLN A 1 90 ? 15.367 -24.766 -8.352 1 73.69 90 GLN A N 1
ATOM 729 C CA . GLN A 1 90 ? 14.891 -23.406 -8.562 1 73.69 90 GLN A CA 1
ATOM 730 C C . GLN A 1 90 ? 14.703 -23.125 -10.047 1 73.69 90 GLN A C 1
ATOM 732 O O . GLN A 1 90 ? 15.586 -23.406 -10.859 1 73.69 90 GLN A O 1
ATOM 737 N N . MET A 1 91 ? 13.523 -22.75 -10.375 1 81.12 91 MET A N 1
ATOM 738 C CA . MET A 1 91 ? 13.211 -22.469 -11.773 1 81.12 91 MET A CA 1
ATOM 739 C C . MET A 1 91 ? 12.695 -21.031 -11.93 1 81.12 91 MET A C 1
ATOM 741 O O . MET A 1 91 ? 12.078 -20.484 -11.016 1 81.12 91 MET A O 1
ATOM 745 N N . ILE A 1 92 ? 13.016 -20.469 -13.07 1 86.5 92 ILE A N 1
ATOM 746 C CA . ILE A 1 92 ? 12.539 -19.141 -13.422 1 86.5 92 ILE A CA 1
ATOM 747 C C . ILE A 1 92 ? 11.703 -19.203 -14.695 1 86.5 92 ILE A C 1
ATOM 749 O O . ILE A 1 92 ? 12.141 -19.781 -15.695 1 86.5 92 ILE A O 1
ATOM 753 N N . PHE A 1 93 ? 10.5 -18.656 -14.633 1 86.5 93 PHE A N 1
ATOM 754 C CA . PHE A 1 93 ? 9.648 -18.609 -15.812 1 86.5 93 PHE A CA 1
ATOM 755 C C . PHE A 1 93 ? 9.297 -17.172 -16.188 1 86.5 93 PHE A C 1
ATOM 757 O O . PHE A 1 93 ? 9.008 -16.359 -15.305 1 86.5 93 PHE A O 1
ATOM 764 N N . TRP A 1 94 ? 9.445 -16.906 -17.422 1 91.19 94 TRP A N 1
ATOM 765 C CA . TRP A 1 94 ? 8.984 -15.641 -17.984 1 91.19 94 TRP A CA 1
ATOM 766 C C . TRP A 1 94 ? 7.598 -15.781 -18.594 1 91.19 94 TRP A C 1
ATOM 768 O O . TRP A 1 94 ? 7.371 -16.656 -19.438 1 91.19 94 TRP A O 1
ATOM 778 N N . GLN A 1 95 ? 6.664 -14.875 -18.188 1 86.31 95 GLN A N 1
ATOM 779 C CA . GLN A 1 95 ? 5.297 -15.078 -18.641 1 86.31 95 GLN A CA 1
ATOM 780 C C . GLN A 1 95 ? 4.547 -13.75 -18.734 1 86.31 95 GLN A C 1
ATOM 782 O O . GLN A 1 95 ? 4.98 -12.75 -18.156 1 86.31 95 GLN A O 1
ATOM 787 N N . THR A 1 96 ? 3.531 -13.758 -19.641 1 83.88 96 THR A N 1
ATOM 788 C CA . THR A 1 96 ? 2.529 -12.703 -19.703 1 83.88 96 THR A CA 1
ATOM 789 C C . THR A 1 96 ? 1.205 -13.18 -19.109 1 83.88 96 THR A C 1
ATOM 791 O O . THR A 1 96 ? 1.062 -14.352 -18.766 1 83.88 96 THR A O 1
ATOM 794 N N . ALA A 1 97 ? 0.284 -12.258 -18.953 1 74.38 97 ALA A N 1
ATOM 795 C CA . ALA A 1 97 ? -1.021 -12.641 -18.422 1 74.38 97 ALA A CA 1
ATOM 796 C C . ALA A 1 97 ? -1.675 -13.711 -19.281 1 74.38 97 ALA A C 1
ATOM 798 O O . ALA A 1 97 ? -2.271 -14.656 -18.75 1 74.38 97 ALA A O 1
ATOM 799 N N . LYS A 1 98 ? -1.51 -13.617 -20.484 1 72.69 98 LYS A N 1
ATOM 800 C CA . LYS A 1 98 ? -2.154 -14.508 -21.453 1 72.69 98 LYS A CA 1
ATOM 801 C C . LYS A 1 98 ? -1.632 -15.938 -21.312 1 72.69 98 LYS A C 1
ATOM 803 O O . LYS A 1 98 ? -2.412 -16.891 -21.312 1 72.69 98 LYS A O 1
ATOM 808 N N . VAL A 1 99 ? -0.302 -16.062 -21.109 1 71.62 99 VAL A N 1
ATOM 809 C CA . VAL A 1 99 ? 0.296 -17.391 -21.125 1 71.62 99 VAL A CA 1
ATOM 810 C C . VAL A 1 99 ? 0.267 -17.984 -19.719 1 71.62 99 VAL A C 1
ATOM 812 O O . VAL A 1 99 ? 0.316 -19.203 -19.562 1 71.62 99 VAL A O 1
ATOM 815 N N . ALA A 1 100 ? 0.285 -17.156 -18.781 1 66.44 100 ALA A N 1
ATOM 816 C CA . ALA A 1 100 ? 0.187 -17.641 -17.406 1 66.44 100 ALA A CA 1
ATOM 817 C C . ALA A 1 100 ? -1.125 -18.391 -17.172 1 66.44 100 ALA A C 1
ATOM 819 O O . ALA A 1 100 ? -1.155 -19.406 -16.484 1 66.44 100 ALA A O 1
ATOM 820 N N . LYS A 1 101 ? -2.078 -17.938 -17.656 1 57.28 101 LYS A N 1
ATOM 821 C CA . LYS A 1 101 ? -3.404 -18.531 -17.531 1 57.28 101 LYS A CA 1
ATOM 822 C C . LYS A 1 101 ? -3.439 -19.922 -18.156 1 57.28 101 LYS A C 1
ATOM 824 O O . LYS A 1 101 ? -4.109 -20.828 -17.641 1 57.28 101 LYS A O 1
ATOM 829 N N . GLN A 1 102 ? -2.641 -19.922 -19.188 1 45.97 102 GLN A N 1
ATOM 830 C CA . GLN A 1 102 ? -2.666 -21.188 -19.938 1 45.97 102 GLN A CA 1
ATOM 831 C C . GLN A 1 102 ? -1.914 -22.281 -19.188 1 45.97 102 GLN A C 1
ATOM 833 O O . GLN A 1 102 ? -2.229 -23.469 -19.328 1 45.97 102 GLN A O 1
ATOM 838 N N . ALA A 1 103 ? -0.875 -21.859 -18.531 1 42.84 103 ALA A N 1
ATOM 839 C CA . ALA A 1 103 ? -0.003 -22.859 -17.891 1 42.84 103 ALA A CA 1
ATOM 840 C C . ALA A 1 103 ? -0.532 -23.25 -16.516 1 42.84 103 ALA A C 1
ATOM 842 O O . ALA A 1 103 ? 0.045 -24.109 -15.852 1 42.84 103 ALA A O 1
ATOM 843 N N . ARG A 1 104 ? -1.467 -22.594 -16.078 1 39.31 104 ARG A N 1
ATOM 844 C CA . ARG A 1 104 ? -1.814 -22.922 -14.703 1 39.31 104 ARG A CA 1
ATOM 845 C C . ARG A 1 104 ? -2.213 -24.391 -14.57 1 39.31 104 ARG A C 1
ATOM 847 O O . ARG A 1 104 ? -3.164 -24.844 -15.219 1 39.31 104 ARG A O 1
ATOM 854 N N . PRO A 1 105 ? -1.259 -25.219 -14.227 1 32.41 105 PRO A N 1
ATOM 855 C CA . PRO A 1 105 ? -1.847 -26.5 -13.828 1 32.41 105 PRO A CA 1
ATOM 856 C C . PRO A 1 105 ? -3.148 -26.328 -13.047 1 32.41 105 PRO A C 1
ATOM 858 O O . PRO A 1 105 ? -3.389 -25.266 -12.461 1 32.41 105 PRO A O 1
ATOM 861 N N . ASN A 1 106 ? -4.066 -27.281 -13.375 1 30.17 106 ASN A N 1
ATOM 862 C CA . ASN A 1 106 ? -5.293 -27.484 -12.609 1 30.17 106 ASN A CA 1
ATOM 863 C C . ASN A 1 106 ? -5.098 -27.156 -11.133 1 30.17 106 ASN A C 1
ATOM 865 O O . ASN A 1 106 ? -4.734 -28.031 -10.344 1 30.17 106 ASN A O 1
ATOM 869 N N . VAL A 1 107 ? -4.297 -26.219 -10.922 1 31.8 107 VAL A N 1
ATOM 870 C CA . VAL A 1 107 ? -4.379 -26 -9.477 1 31.8 107 VAL A CA 1
ATOM 871 C C . VAL A 1 107 ? -5.844 -26 -9.039 1 31.8 107 VAL A C 1
ATOM 873 O O . VAL A 1 107 ? -6.656 -25.25 -9.594 1 31.8 107 VAL A O 1
ATOM 876 N N . SER A 1 108 ? -6.301 -27.031 -8.758 1 31.67 108 SER A N 1
ATOM 877 C CA . SER A 1 108 ? -7.625 -27.156 -8.156 1 31.67 108 SER A CA 1
ATOM 878 C C . SER A 1 108 ? -7.996 -25.906 -7.375 1 31.67 108 SER A C 1
ATOM 880 O O . SER A 1 108 ? -7.152 -25.328 -6.68 1 31.67 108 SER A O 1
ATOM 882 N N . LEU A 1 109 ? -8.75 -25.047 -8.031 1 36.34 109 LEU A N 1
ATOM 883 C CA . LEU A 1 109 ? -9.516 -24 -7.375 1 36.34 109 LEU A CA 1
ATOM 884 C C . LEU A 1 109 ? -9.633 -24.266 -5.879 1 36.34 109 LEU A C 1
ATOM 886 O O . LEU A 1 109 ? -10.156 -25.297 -5.469 1 36.34 109 LEU A O 1
ATOM 890 N N . PRO A 1 110 ? -8.625 -24.047 -5.184 1 33.75 110 PRO A N 1
ATOM 891 C CA . PRO A 1 110 ? -8.703 -24.516 -3.803 1 33.75 110 PRO A CA 1
ATOM 892 C C . PRO A 1 110 ? -10.117 -24.438 -3.232 1 33.75 110 PRO A C 1
ATOM 894 O O . PRO A 1 110 ? -10.852 -23.484 -3.523 1 33.75 110 PRO A O 1
ATOM 897 N N . THR A 1 111 ? -10.797 -25.422 -3.068 1 39.5 111 THR A N 1
ATOM 898 C CA . THR A 1 111 ? -11.922 -25.469 -2.148 1 39.5 111 THR A CA 1
ATOM 899 C C . THR A 1 111 ? -11.883 -24.312 -1.163 1 39.5 111 THR A C 1
ATOM 901 O O . THR A 1 111 ? -10.867 -23.609 -1.063 1 39.5 111 THR A O 1
ATOM 904 N N . ALA A 1 112 ? -12.734 -24.219 0.016 1 48.06 112 ALA A N 1
ATOM 905 C CA . ALA A 1 112 ? -13.18 -23.453 1.178 1 48.06 112 ALA A CA 1
ATOM 906 C C . ALA A 1 112 ? -11.992 -22.891 1.955 1 48.06 112 ALA A C 1
ATOM 908 O O . ALA A 1 112 ? -12.156 -22.016 2.799 1 48.06 112 ALA A O 1
ATOM 909 N N . ARG A 1 113 ? -10.781 -23.281 1.617 1 49.91 113 ARG A N 1
ATOM 910 C CA . ARG A 1 113 ? -9.656 -22.922 2.469 1 49.91 113 ARG A CA 1
ATOM 911 C C . ARG A 1 113 ? -8.891 -21.734 1.887 1 49.91 113 ARG A C 1
ATOM 913 O O . ARG A 1 113 ? -8.68 -21.656 0.674 1 49.91 113 ARG A O 1
ATOM 920 N N . ALA A 1 114 ? -8.555 -20.75 2.551 1 61.91 114 ALA A N 1
ATOM 921 C CA . ALA A 1 114 ? -7.707 -19.609 2.195 1 61.91 114 ALA A CA 1
ATOM 922 C C . ALA A 1 114 ? -6.305 -20.078 1.812 1 61.91 114 ALA A C 1
ATOM 924 O O . ALA A 1 114 ? -5.586 -20.656 2.637 1 61.91 114 ALA A O 1
ATOM 925 N N . SER A 1 115 ? -5.961 -19.906 0.566 1 62.09 115 SER A N 1
ATOM 926 C CA . SER A 1 115 ? -4.664 -20.234 -0.011 1 62.09 115 SER A CA 1
ATOM 927 C C . SER A 1 115 ? -4.352 -21.719 0.154 1 62.09 115 SER A C 1
ATOM 929 O O . SER A 1 115 ? -3.195 -22.109 0.339 1 62.09 115 SER A O 1
ATOM 931 N N . GLY A 1 116 ? -5.363 -22.531 0.355 1 64.19 116 GLY A N 1
ATOM 932 C CA . GLY A 1 116 ? -5.25 -23.969 0.335 1 64.19 116 GLY A CA 1
ATOM 933 C C . GLY A 1 116 ? -4.691 -24.547 1.624 1 64.19 116 GLY A C 1
ATOM 934 O O . GLY A 1 116 ? -4.176 -25.672 1.64 1 64.19 116 GLY A O 1
ATOM 935 N N . ARG A 1 117 ? -4.672 -23.734 2.744 1 71 117 ARG A N 1
ATOM 936 C CA . ARG A 1 117 ? -4.082 -24.219 3.988 1 71 117 ARG A CA 1
ATOM 937 C C . ARG A 1 117 ? -4.969 -23.891 5.184 1 71 117 ARG A C 1
ATOM 939 O O . ARG A 1 117 ? -5.832 -23.016 5.098 1 71 117 ARG A O 1
ATOM 946 N N . VAL A 1 118 ? -4.723 -24.812 6.172 1 82.19 118 VAL A N 1
ATOM 947 C CA . VAL A 1 118 ? -5.324 -24.453 7.449 1 82.19 118 VAL A CA 1
ATOM 948 C C . VAL A 1 118 ? -4.496 -23.359 8.125 1 82.19 118 VAL A C 1
ATOM 950 O O . VAL A 1 118 ? -3.303 -23.531 8.375 1 82.19 118 VAL A O 1
ATOM 953 N N . LEU A 1 119 ? -5.129 -22.312 8.32 1 89.88 119 LEU A N 1
ATOM 954 C CA . LEU A 1 119 ? -4.43 -21.156 8.883 1 89.88 119 LEU A CA 1
ATOM 955 C C . LEU A 1 119 ? -4.484 -21.188 10.406 1 89.88 119 LEU A C 1
ATOM 957 O O . LEU A 1 119 ? -5.516 -21.531 10.992 1 89.88 119 LEU A O 1
ATOM 961 N N . VAL A 1 120 ? -3.354 -20.922 11.023 1 93.81 120 VAL A N 1
ATOM 962 C CA . VAL A 1 120 ? -3.363 -20.578 12.445 1 93.81 120 VAL A CA 1
ATOM 963 C C . VAL A 1 120 ? -3.41 -19.062 12.602 1 93.81 120 VAL A C 1
ATOM 965 O O . VAL A 1 120 ? -2.443 -18.359 12.281 1 93.81 120 VAL A O 1
ATOM 968 N N . ILE A 1 121 ? -4.512 -18.609 13.086 1 96.19 121 ILE A N 1
ATOM 969 C CA . ILE A 1 121 ? -4.707 -17.172 13.25 1 96.19 121 ILE A CA 1
ATOM 970 C C . ILE A 1 121 ? -4.551 -16.781 14.719 1 96.19 121 ILE A C 1
ATOM 972 O O . ILE A 1 121 ? -5.164 -17.391 15.594 1 96.19 121 ILE A O 1
ATOM 976 N N . ILE A 1 122 ? -3.723 -15.805 14.977 1 96.25 122 ILE A N 1
ATOM 977 C CA . ILE A 1 122 ? -3.559 -15.266 16.328 1 96.25 122 ILE A CA 1
ATOM 978 C C . ILE A 1 122 ? -4.562 -14.141 16.547 1 96.25 122 ILE A C 1
ATOM 980 O O . ILE A 1 122 ? -4.633 -13.195 15.766 1 96.25 122 ILE A O 1
ATOM 984 N N . ALA A 1 123 ? -5.363 -14.258 17.562 1 95.81 123 ALA A N 1
ATOM 985 C CA . ALA A 1 123 ? -6.281 -13.211 17.984 1 95.81 123 ALA A CA 1
ATOM 986 C C . ALA A 1 123 ? -5.766 -12.508 19.25 1 95.81 123 ALA A C 1
ATOM 988 O O . ALA A 1 123 ? -5.402 -13.164 20.219 1 95.81 123 ALA A O 1
ATOM 989 N N . ASP A 1 124 ? -5.77 -11.227 19.188 1 94.25 124 ASP A N 1
ATOM 990 C CA . ASP A 1 124 ? -5.324 -10.461 20.344 1 94.25 124 ASP A CA 1
ATOM 991 C C . ASP A 1 124 ? -6.211 -10.742 21.562 1 94.25 124 ASP A C 1
ATOM 993 O O . ASP A 1 124 ? -7.434 -10.828 21.438 1 94.25 124 ASP A O 1
ATOM 997 N N . THR A 1 125 ? -5.633 -10.797 22.656 1 90.81 125 THR A N 1
ATOM 998 C CA . THR A 1 125 ? -6.34 -11.133 23.891 1 90.81 125 THR A CA 1
ATOM 999 C C . THR A 1 125 ? -7.355 -10.047 24.234 1 90.81 125 THR A C 1
ATOM 1001 O O . THR A 1 125 ? -8.359 -10.328 24.891 1 90.81 125 THR A O 1
ATOM 1004 N N . ASN A 1 126 ? -7.066 -8.859 23.812 1 85.06 126 ASN A N 1
ATOM 1005 C CA . ASN A 1 126 ? -7.977 -7.766 24.141 1 85.06 126 ASN A CA 1
ATOM 1006 C C . ASN A 1 126 ? -9.227 -7.797 23.266 1 85.06 126 ASN A C 1
ATOM 1008 O O . ASN A 1 126 ? -10.195 -7.086 23.531 1 85.06 126 ASN A O 1
ATOM 1012 N N . GLU A 1 127 ? -9.109 -8.633 22.281 1 82.75 127 GLU A N 1
ATOM 1013 C CA . GLU A 1 127 ? -10.266 -8.75 21.406 1 82.75 127 GLU A CA 1
ATOM 1014 C C . GLU A 1 127 ? -11.305 -9.703 21.984 1 82.75 127 GLU A C 1
ATOM 1016 O O . GLU A 1 127 ? -11.164 -10.922 21.875 1 82.75 127 GLU A O 1
ATOM 1021 N N . ARG A 1 128 ? -12.375 -9.242 22.688 1 76.56 128 ARG A N 1
ATOM 1022 C CA . ARG A 1 128 ? -13.359 -10.062 23.391 1 76.56 128 ARG A CA 1
ATOM 1023 C C . ARG A 1 128 ? -14.461 -10.531 22.453 1 76.56 128 ARG A C 1
ATOM 1025 O O . ARG A 1 128 ? -14.898 -11.68 22.516 1 76.56 128 ARG A O 1
ATOM 1032 N N . ARG A 1 129 ? -14.969 -9.734 21.688 1 78.06 129 ARG A N 1
ATOM 1033 C CA . ARG A 1 129 ? -16.031 -10.102 20.766 1 78.06 129 ARG A CA 1
ATOM 1034 C C . ARG A 1 129 ? -15.523 -10.109 19.328 1 78.06 129 ARG A C 1
ATOM 1036 O O . ARG A 1 129 ? -16.141 -9.531 18.438 1 78.06 129 ARG A O 1
ATOM 1043 N N . GLY A 1 130 ? -14.43 -10.852 19.281 1 85.94 130 GLY A N 1
ATOM 1044 C CA . GLY A 1 130 ? -13.781 -10.789 17.984 1 85.94 130 GLY A CA 1
ATOM 1045 C C . GLY A 1 130 ? -14.273 -11.859 17.016 1 85.94 130 GLY A C 1
ATOM 1046 O O . GLY A 1 130 ? -15.305 -12.492 17.266 1 85.94 130 GLY A O 1
ATOM 1047 N N . TRP A 1 131 ? -13.711 -11.922 15.828 1 92.31 131 TRP A N 1
ATOM 1048 C CA . TRP A 1 131 ? -14 -12.906 14.789 1 92.31 131 TRP A CA 1
ATOM 1049 C C . TRP A 1 131 ? -13.578 -14.305 15.234 1 92.31 131 TRP A C 1
ATOM 1051 O O . TRP A 1 131 ? -12.5 -14.484 15.797 1 92.31 131 TRP A O 1
ATOM 1061 N N . SER A 1 132 ? -14.383 -15.273 15.016 1 88.25 132 SER A N 1
ATOM 1062 C CA . SER A 1 132 ? -14.086 -16.641 15.445 1 88.25 132 SER A CA 1
ATOM 1063 C C . SER A 1 132 ? -13.461 -17.453 14.32 1 88.25 132 SER A C 1
ATOM 1065 O O . SER A 1 132 ? -12.797 -18.469 14.57 1 88.25 132 SER A O 1
ATOM 1067 N N . PHE A 1 133 ? -13.742 -17.109 13.172 1 89.5 133 PHE A N 1
ATOM 1068 C CA . PHE A 1 133 ? -13.297 -17.828 11.984 1 89.5 133 PHE A CA 1
ATOM 1069 C C . PHE A 1 133 ? -13.789 -19.266 11.992 1 89.5 133 PHE A C 1
ATOM 1071 O O . PHE A 1 133 ? -13.148 -20.156 11.43 1 89.5 133 PHE A O 1
ATOM 1078 N N . SER A 1 134 ? -14.781 -19.5 12.602 1 78.88 134 SER A N 1
ATOM 1079 C CA . SER A 1 134 ? -15.297 -20.844 12.789 1 78.88 134 SER A CA 1
ATOM 1080 C C . SER A 1 134 ? -15.805 -21.438 11.477 1 78.88 134 SER A C 1
ATOM 1082 O O . SER A 1 134 ? -15.805 -22.656 11.297 1 78.88 134 SER A O 1
ATOM 1084 N N . ALA A 1 135 ? -16.266 -20.625 10.633 1 75.81 135 ALA A N 1
ATOM 1085 C CA . ALA A 1 135 ? -16.781 -21.094 9.344 1 75.81 135 ALA A CA 1
ATOM 1086 C C . ALA A 1 135 ? -15.648 -21.297 8.344 1 75.81 135 ALA A C 1
ATOM 1088 O O . ALA A 1 135 ? -15.875 -21.797 7.234 1 75.81 135 ALA A O 1
ATOM 1089 N N . GLN A 1 136 ? -14.508 -20.969 8.773 1 79.5 136 GLN A N 1
ATOM 1090 C CA . GLN A 1 136 ? -13.336 -21.078 7.91 1 79.5 136 GLN A CA 1
ATOM 1091 C C . GLN A 1 136 ? -12.391 -22.172 8.398 1 79.5 136 GLN A C 1
ATOM 1093 O O . GLN A 1 136 ? -12.539 -22.672 9.508 1 79.5 136 GLN A O 1
ATOM 1098 N N . GLN A 1 137 ? -11.586 -22.594 7.582 1 80 137 GLN A N 1
ATOM 1099 C CA . GLN A 1 137 ? -10.586 -23.594 7.949 1 80 137 GLN A CA 1
ATOM 1100 C C . GLN A 1 137 ? -9.383 -22.938 8.625 1 80 137 GLN A C 1
ATOM 1102 O O . GLN A 1 137 ? -8.297 -22.875 8.047 1 80 137 GLN A O 1
ATOM 1107 N N . ALA A 1 138 ? -9.672 -22.5 9.828 1 88.81 138 ALA A N 1
ATOM 1108 C CA . ALA A 1 138 ? -8.633 -21.812 10.586 1 88.81 138 ALA A CA 1
ATOM 1109 C C . ALA A 1 138 ? -8.68 -22.188 12.062 1 88.81 138 ALA A C 1
ATOM 1111 O O . ALA A 1 138 ? -9.75 -22.5 12.594 1 88.81 138 ALA A O 1
ATOM 1112 N N . GLU A 1 139 ? -7.543 -22.312 12.633 1 90.75 139 GLU A N 1
ATOM 1113 C CA . GLU A 1 139 ? -7.398 -22.406 14.078 1 90.75 139 GLU A CA 1
ATOM 1114 C C . GLU A 1 139 ? -7.051 -21.062 14.688 1 90.75 139 GLU A C 1
ATOM 1116 O O . GLU A 1 139 ? -6.141 -20.375 14.219 1 90.75 139 GLU A O 1
ATOM 1121 N N . VAL A 1 140 ? -7.801 -20.719 15.695 1 93.06 140 VAL A N 1
ATOM 1122 C CA . VAL A 1 140 ? -7.578 -19.422 16.312 1 93.06 140 VAL A CA 1
ATOM 1123 C C . VAL A 1 140 ? -6.875 -19.594 17.656 1 93.06 140 VAL A C 1
ATOM 1125 O O . VAL A 1 140 ? -7.324 -20.375 18.5 1 93.06 140 VAL A O 1
ATOM 1128 N N . VAL A 1 141 ? -5.77 -18.906 17.875 1 93.62 141 VAL A N 1
ATOM 1129 C CA . VAL A 1 141 ? -5.031 -18.906 19.125 1 93.62 141 VAL A CA 1
ATOM 1130 C C . VAL A 1 141 ? -5.039 -17.516 19.734 1 93.62 141 VAL A C 1
ATOM 1132 O O . VAL A 1 141 ? -4.742 -16.531 19.047 1 93.62 141 VAL A O 1
ATOM 1135 N N . LYS A 1 142 ? -5.34 -17.469 21.031 1 93.44 142 LYS A N 1
ATOM 1136 C CA . LYS A 1 142 ? -5.348 -16.172 21.703 1 93.44 142 LYS A CA 1
ATOM 1137 C C . LYS A 1 142 ? -3.977 -15.852 22.297 1 93.44 142 LYS A C 1
ATOM 1139 O O . LYS A 1 142 ? -3.402 -16.656 23.016 1 93.44 142 LYS A O 1
ATOM 1144 N N . ARG A 1 143 ? -3.455 -14.75 21.891 1 92.69 143 ARG A N 1
ATOM 1145 C CA . ARG A 1 143 ? -2.172 -14.234 22.359 1 92.69 143 ARG A CA 1
ATOM 1146 C C . ARG A 1 143 ? -2.109 -12.719 22.219 1 92.69 143 ARG A C 1
ATOM 1148 O O . ARG A 1 143 ? -2.736 -12.141 21.328 1 92.69 143 ARG A O 1
ATOM 1155 N N . LYS A 1 144 ? -1.438 -12.133 23.125 1 89.44 144 LYS A N 1
ATOM 1156 C CA . LYS A 1 144 ? -1.266 -10.688 23.016 1 89.44 144 LYS A CA 1
ATOM 1157 C C . LYS A 1 144 ? -0.47 -10.32 21.766 1 89.44 144 LYS A C 1
ATOM 1159 O O . LYS A 1 144 ? 0.611 -10.859 21.531 1 89.44 144 LYS A O 1
ATOM 1164 N N . LEU A 1 145 ? -1.022 -9.445 21 1 89.88 145 LEU A N 1
ATOM 1165 C CA . LEU A 1 145 ? -0.35 -8.969 19.812 1 89.88 145 LEU A CA 1
ATOM 1166 C C . LEU A 1 145 ? 0.21 -7.562 20.016 1 89.88 145 LEU A C 1
ATOM 1168 O O . LEU A 1 145 ? -0.436 -6.719 20.641 1 89.88 145 LEU A O 1
ATOM 1172 N N . PRO A 1 146 ? 1.417 -7.348 19.547 1 81.12 146 PRO A N 1
ATOM 1173 C CA . PRO A 1 146 ? 1.954 -5.988 19.656 1 81.12 146 PRO A CA 1
ATOM 1174 C C . PRO A 1 146 ? 1.188 -4.98 18.797 1 81.12 146 PRO A C 1
ATOM 1176 O O . PRO A 1 146 ? 1.185 -3.785 19.094 1 81.12 146 PRO A O 1
ATOM 1179 N N . ILE A 1 147 ? 0.559 -5.496 17.75 1 85.81 147 ILE A N 1
ATOM 1180 C CA . ILE A 1 147 ? -0.176 -4.609 16.859 1 85.81 147 ILE A CA 1
ATOM 1181 C C . ILE A 1 147 ? -1.271 -5.398 16.141 1 85.81 147 ILE A C 1
ATOM 1183 O O . ILE A 1 147 ? -1.096 -6.582 15.828 1 85.81 147 ILE A O 1
ATOM 1187 N N . GLY A 1 148 ? -2.377 -4.73 15.852 1 92.31 148 GLY A N 1
ATOM 1188 C CA . GLY A 1 148 ? -3.494 -5.359 15.164 1 92.31 148 GLY A CA 1
ATOM 1189 C C . GLY A 1 148 ? -4.336 -6.234 16.078 1 92.31 148 GLY A C 1
ATOM 1190 O O . GLY A 1 148 ? -3.951 -6.504 17.219 1 92.31 148 GLY A O 1
ATOM 1191 N N . ASP A 1 149 ? -5.43 -6.715 15.547 1 96.06 149 ASP A N 1
ATOM 1192 C CA . ASP A 1 149 ? -6.355 -7.555 16.312 1 96.06 149 ASP A CA 1
ATOM 1193 C C . ASP A 1 149 ? -6.191 -9.023 15.938 1 96.06 149 ASP A C 1
ATOM 1195 O O . ASP A 1 149 ? -6.406 -9.906 16.766 1 96.06 149 ASP A O 1
ATOM 1199 N N . TYR A 1 150 ? -5.859 -9.273 14.727 1 96.94 150 TYR A N 1
ATOM 1200 C CA . TYR A 1 150 ? -5.621 -10.617 14.203 1 96.94 150 TYR A CA 1
ATOM 1201 C C . TYR A 1 150 ? -4.34 -10.664 13.383 1 96.94 150 TYR A C 1
ATOM 1203 O O . TYR A 1 150 ? -4.016 -9.711 12.664 1 96.94 150 TYR A O 1
ATOM 1211 N N . ALA A 1 151 ? -3.646 -11.812 13.484 1 97 151 ALA A N 1
ATOM 1212 C CA . ALA A 1 151 ? -2.375 -11.867 12.766 1 97 151 ALA A CA 1
ATOM 1213 C C . ALA A 1 151 ? -2.004 -13.305 12.414 1 97 151 ALA A C 1
ATOM 1215 O O . ALA A 1 151 ? -2.617 -14.25 12.914 1 97 151 ALA A O 1
ATOM 1216 N N . VAL A 1 152 ? -1.085 -13.438 11.508 1 95.81 152 VAL A N 1
ATOM 1217 C CA . VAL A 1 152 ? -0.458 -14.711 11.195 1 95.81 152 VAL A CA 1
ATOM 1218 C C . VAL A 1 152 ? 1.062 -14.57 11.25 1 95.81 152 VAL A C 1
ATOM 1220 O O . VAL A 1 152 ? 1.601 -13.492 10.992 1 95.81 152 VAL A O 1
ATOM 1223 N N . GLU A 1 153 ? 1.651 -15.625 11.594 1 92.75 153 GLU A N 1
ATOM 1224 C CA . GLU A 1 153 ? 3.105 -15.711 11.703 1 92.75 153 GLU A CA 1
ATOM 1225 C C . GLU A 1 153 ? 3.668 -16.766 10.75 1 92.75 153 GLU A C 1
ATOM 1227 O O . GLU A 1 153 ? 2.988 -17.734 10.422 1 92.75 153 GLU A O 1
ATOM 1232 N N . ASP A 1 154 ? 4.844 -16.469 10.305 1 87.44 154 ASP A N 1
ATOM 1233 C CA . ASP A 1 154 ? 5.504 -17.5 9.5 1 87.44 154 ASP A CA 1
ATOM 1234 C C . ASP A 1 154 ? 6.078 -18.609 10.383 1 87.44 154 ASP A C 1
ATOM 1236 O O . ASP A 1 154 ? 5.855 -18.609 11.602 1 87.44 154 ASP A O 1
ATOM 1240 N N . ALA A 1 155 ? 6.812 -19.516 9.727 1 82.75 155 ALA A N 1
ATOM 1241 C CA . ALA A 1 155 ? 7.316 -20.688 10.43 1 82.75 155 ALA A CA 1
ATOM 1242 C C . ALA A 1 155 ? 8.328 -20.297 11.5 1 82.75 155 ALA A C 1
ATOM 1244 O O . ALA A 1 155 ? 8.5 -21.016 12.492 1 82.75 155 ALA A O 1
ATOM 1245 N N . ALA A 1 156 ? 8.906 -19.141 11.367 1 81.25 156 ALA A N 1
ATOM 1246 C CA . ALA A 1 156 ? 9.914 -18.672 12.312 1 81.25 156 ALA A CA 1
ATOM 1247 C C . ALA A 1 156 ? 9.281 -17.859 13.438 1 81.25 156 ALA A C 1
ATOM 1249 O O . ALA A 1 156 ? 9.984 -17.344 14.312 1 81.25 156 ALA A O 1
ATOM 1250 N N . GLY A 1 157 ? 8.008 -17.672 13.352 1 85.81 157 GLY A N 1
ATOM 1251 C CA . GLY A 1 157 ? 7.312 -16.953 14.406 1 85.81 157 GLY A CA 1
ATOM 1252 C C . GLY A 1 157 ? 7.27 -15.445 14.164 1 85.81 157 GLY A C 1
ATOM 1253 O O . GLY A 1 157 ? 6.922 -14.68 15.07 1 85.81 157 GLY A O 1
ATOM 1254 N N . ARG A 1 158 ? 7.598 -15.117 13.062 1 85.12 158 ARG A N 1
ATOM 1255 C CA . ARG A 1 158 ? 7.555 -13.695 12.727 1 85.12 158 ARG A CA 1
ATOM 1256 C C . ARG A 1 158 ? 6.176 -13.297 12.219 1 85.12 158 ARG A C 1
ATOM 1258 O O . ARG A 1 158 ? 5.57 -14.016 11.422 1 85.12 158 ARG A O 1
ATOM 1265 N N . LEU A 1 159 ? 5.738 -12.109 12.664 1 89.75 159 LEU A N 1
ATOM 1266 C CA . LEU A 1 159 ? 4.465 -11.602 12.172 1 89.75 159 LEU A CA 1
ATOM 1267 C C . LEU A 1 159 ? 4.555 -11.25 10.688 1 89.75 159 LEU A C 1
ATOM 1269 O O . LEU A 1 159 ? 5.426 -10.469 10.281 1 89.75 159 LEU A O 1
ATOM 1273 N N . VAL A 1 160 ? 3.652 -11.836 9.977 1 91.38 160 VAL A N 1
ATOM 1274 C CA . VAL A 1 160 ? 3.701 -11.641 8.531 1 91.38 160 VAL A CA 1
ATOM 1275 C C . VAL A 1 160 ? 2.604 -10.672 8.109 1 91.38 160 VAL A C 1
ATOM 1277 O O . VAL A 1 160 ? 2.76 -9.945 7.121 1 91.38 160 VAL A O 1
ATOM 1280 N N . ALA A 1 161 ? 1.521 -10.766 8.766 1 96.56 161 ALA A N 1
ATOM 1281 C CA . ALA A 1 161 ? 0.388 -9.898 8.445 1 96.56 161 ALA A CA 1
ATOM 1282 C C . ALA A 1 161 ? -0.5 -9.68 9.664 1 96.56 161 ALA A C 1
ATOM 1284 O O . ALA A 1 161 ? -0.594 -10.539 10.539 1 96.56 161 ALA A O 1
ATOM 1285 N N . ALA A 1 162 ? -1.101 -8.547 9.656 1 97.06 162 ALA A N 1
ATOM 1286 C CA . ALA A 1 162 ? -2.055 -8.234 10.719 1 97.06 162 ALA A CA 1
ATOM 1287 C C . ALA A 1 162 ? -3.258 -7.469 10.164 1 97.06 162 ALA A C 1
ATOM 1289 O O . ALA A 1 162 ? -3.143 -6.754 9.172 1 97.06 162 ALA A O 1
ATOM 1290 N N . VAL A 1 163 ? -4.375 -7.707 10.82 1 98 163 VAL A N 1
ATOM 1291 C CA . VAL A 1 163 ? -5.613 -7.012 10.484 1 98 163 VAL A CA 1
ATOM 1292 C C . VAL A 1 163 ? -6.137 -6.27 11.711 1 98 163 VAL A C 1
ATOM 1294 O O . VAL A 1 163 ? -6.203 -6.832 12.805 1 98 163 VAL A O 1
ATOM 1297 N N . GLU A 1 164 ? -6.395 -5.004 11.523 1 96.44 164 GLU A N 1
ATOM 1298 C CA . GLU A 1 164 ? -7.086 -4.184 12.516 1 96.44 164 GLU A CA 1
ATOM 1299 C C . GLU A 1 164 ? -8.578 -4.105 12.219 1 96.44 164 GLU A C 1
ATOM 1301 O O . GLU A 1 164 ? -8.977 -3.656 11.141 1 96.44 164 GLU A O 1
ATOM 1306 N N . ARG A 1 165 ? -9.391 -4.605 13.148 1 96.44 165 ARG A N 1
ATOM 1307 C CA . ARG A 1 165 ? -10.844 -4.57 13.023 1 96.44 165 ARG A CA 1
ATOM 1308 C C . ARG A 1 165 ? -11.406 -3.275 13.594 1 96.44 165 ARG A C 1
ATOM 1310 O O . ARG A 1 165 ? -11.055 -2.873 14.703 1 96.44 165 ARG A O 1
ATOM 1317 N N . LYS A 1 166 ? -12.312 -2.619 12.852 1 95.62 166 LYS A N 1
ATOM 1318 C CA . LYS A 1 166 ? -12.891 -1.36 13.32 1 95.62 166 LYS A CA 1
ATOM 1319 C C . LYS A 1 166 ? -14.383 -1.289 13.008 1 95.62 166 LYS A C 1
ATOM 1321 O O . LYS A 1 166 ? -14.82 -1.691 11.93 1 95.62 166 LYS A O 1
ATOM 1326 N N . SER A 1 167 ? -15.109 -0.773 14 1 95.81 167 SER A N 1
ATOM 1327 C CA . SER A 1 167 ? -16.438 -0.267 13.672 1 95.81 167 SER A CA 1
ATOM 1328 C C . SER A 1 167 ? -16.359 1.086 12.977 1 95.81 167 SER A C 1
ATOM 1330 O O . SER A 1 167 ? -15.336 1.767 13.039 1 95.81 167 SER A O 1
ATOM 1332 N N . LEU A 1 168 ? -17.406 1.438 12.258 1 96.38 168 LEU A N 1
ATOM 1333 C CA . LEU A 1 168 ? -17.406 2.727 11.578 1 96.38 168 LEU A CA 1
ATOM 1334 C C . LEU A 1 168 ? -17.25 3.871 12.57 1 96.38 168 LEU A C 1
ATOM 1336 O O . LEU A 1 168 ? -16.5 4.82 12.32 1 96.38 168 LEU A O 1
ATOM 1340 N N . ASP A 1 169 ? -17.938 3.754 13.68 1 95.44 169 ASP A N 1
ATOM 1341 C CA . ASP A 1 169 ? -17.844 4.805 14.688 1 95.44 169 ASP A CA 1
ATOM 1342 C C . ASP A 1 169 ? -16.422 4.941 15.227 1 95.44 169 ASP A C 1
ATOM 1344 O O . ASP A 1 169 ? -15.914 6.051 15.383 1 95.44 169 ASP A O 1
ATOM 1348 N N . ASP A 1 170 ? -15.844 3.832 15.5 1 93.81 170 ASP A N 1
ATOM 1349 C CA . ASP A 1 170 ? -14.461 3.834 15.984 1 93.81 170 ASP A CA 1
ATOM 1350 C C . ASP A 1 170 ? -13.516 4.41 14.93 1 93.81 170 ASP A C 1
ATOM 1352 O O . ASP A 1 170 ? -12.594 5.16 15.266 1 93.81 170 ASP A O 1
ATOM 1356 N N . LEU A 1 171 ? -13.703 4.031 13.688 1 96.31 171 LEU A N 1
ATOM 1357 C CA . LEU A 1 171 ? -12.883 4.566 12.609 1 96.31 171 LEU A CA 1
ATOM 1358 C C . LEU A 1 171 ? -13.039 6.078 12.5 1 96.31 171 LEU A C 1
ATOM 1360 O O . LEU A 1 171 ? -12.047 6.809 12.484 1 96.31 171 LEU A O 1
ATOM 1364 N N . ALA A 1 172 ? -14.297 6.504 12.445 1 94.94 172 ALA A N 1
ATOM 1365 C CA . ALA A 1 172 ? -14.586 7.926 12.289 1 94.94 172 ALA A CA 1
ATOM 1366 C C . ALA A 1 172 ? -13.953 8.742 13.414 1 94.94 172 ALA A C 1
ATOM 1368 O O . ALA A 1 172 ? -13.234 9.711 13.156 1 94.94 172 ALA A O 1
ATOM 1369 N N . GLY A 1 173 ? -14.203 8.289 14.633 1 92.56 173 GLY A N 1
ATOM 1370 C CA . GLY A 1 173 ? -13.617 8.984 15.773 1 92.56 173 GLY A CA 1
ATOM 1371 C C . GLY A 1 173 ? -12.102 8.984 15.75 1 92.56 173 GLY A C 1
ATOM 1372 O O . GLY A 1 173 ? -11.477 10.023 15.953 1 92.56 173 GLY A O 1
ATOM 1373 N N . GLY A 1 174 ? -11.461 7.875 15.461 1 91.75 174 GLY A N 1
ATOM 1374 C CA . GLY A 1 174 ? -10.016 7.727 15.453 1 91.75 174 GLY A CA 1
ATOM 1375 C C . GLY A 1 174 ? -9.352 8.492 14.32 1 91.75 174 GLY A C 1
ATOM 1376 O O . GLY A 1 174 ? -8.219 8.961 14.469 1 91.75 174 GLY A O 1
ATOM 1377 N N . LEU A 1 175 ? -10.031 8.562 13.195 1 90.81 175 LEU A N 1
ATOM 1378 C CA . LEU A 1 175 ? -9.492 9.32 12.07 1 90.81 175 LEU A CA 1
ATOM 1379 C C . LEU A 1 175 ? -9.43 10.812 12.398 1 90.81 175 LEU A C 1
ATOM 1381 O O . LEU A 1 175 ? -8.43 11.477 12.109 1 90.81 175 LEU A O 1
ATOM 1385 N N . LEU A 1 176 ? -10.438 11.297 13 1 87 176 LEU A N 1
ATOM 1386 C CA . LEU A 1 176 ? -10.562 12.727 13.25 1 87 176 LEU A CA 1
ATOM 1387 C C . LEU A 1 176 ? -9.664 13.148 14.406 1 87 176 LEU A C 1
ATOM 1389 O O . LEU A 1 176 ? -9.195 14.289 14.453 1 87 176 LEU A O 1
ATOM 1393 N N . ASP A 1 177 ? -9.406 12.203 15.297 1 82.06 177 ASP A N 1
ATOM 1394 C CA . ASP A 1 177 ? -8.555 12.594 16.422 1 82.06 177 ASP A CA 1
ATOM 1395 C C . ASP A 1 177 ? -7.105 12.156 16.188 1 82.06 177 ASP A C 1
ATOM 1397 O O . ASP A 1 177 ? -6.238 12.383 17.031 1 82.06 177 ASP A O 1
ATOM 1401 N N . GLY A 1 178 ? -6.805 11.516 15.125 1 78.31 178 GLY A N 1
ATOM 1402 C CA . GLY A 1 178 ? -5.438 11.227 14.727 1 78.31 178 GLY A CA 1
ATOM 1403 C C . GLY A 1 178 ? -4.949 9.867 15.195 1 78.31 178 GLY A C 1
ATOM 1404 O O . GLY A 1 178 ? -3.883 9.406 14.789 1 78.31 178 GLY A O 1
ATOM 1405 N N . ARG A 1 179 ? -5.711 9.195 15.977 1 81.06 179 ARG A N 1
ATOM 1406 C CA . ARG A 1 179 ? -5.312 7.906 16.531 1 81.06 179 ARG A CA 1
ATOM 1407 C C . ARG A 1 179 ? -5.121 6.871 15.43 1 81.06 179 ARG A C 1
ATOM 1409 O O . ARG A 1 179 ? -4.164 6.09 15.461 1 81.06 179 ARG A O 1
ATOM 1416 N N . ILE A 1 180 ? -5.965 6.914 14.469 1 88.81 180 ILE A N 1
ATOM 1417 C CA . ILE A 1 180 ? -5.918 5.902 13.414 1 88.81 180 ILE A CA 1
ATOM 1418 C C . ILE A 1 180 ? -4.684 6.121 12.547 1 88.81 180 ILE A C 1
ATOM 1420 O O . ILE A 1 180 ? -4.078 5.16 12.062 1 88.81 180 ILE A O 1
ATOM 1424 N N . ARG A 1 181 ? -4.297 7.324 12.352 1 83.69 181 ARG A N 1
ATOM 1425 C CA . ARG A 1 181 ? -3.084 7.617 11.602 1 83.69 181 ARG A CA 1
ATOM 1426 C C . ARG A 1 181 ? -1.867 6.957 12.242 1 83.69 181 ARG A C 1
ATOM 1428 O O . ARG A 1 181 ? -1.039 6.363 11.547 1 83.69 181 ARG A O 1
ATOM 1435 N N . HIS A 1 182 ? -1.779 7.047 13.508 1 76.88 182 HIS A N 1
ATOM 1436 C CA . HIS A 1 182 ? -0.671 6.434 14.227 1 76.88 182 H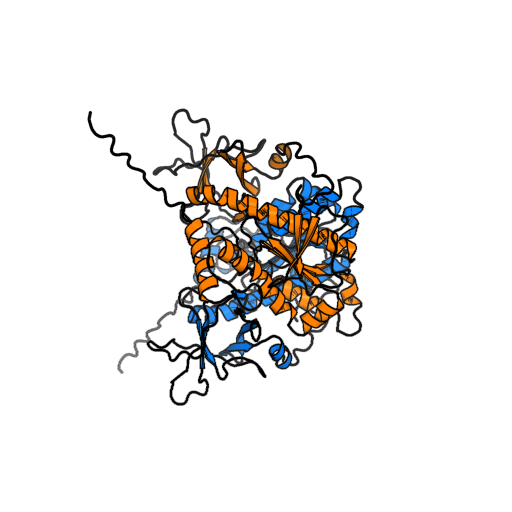IS A CA 1
ATOM 1437 C C . HIS A 1 182 ? -0.745 4.91 14.164 1 76.88 182 HIS A C 1
ATOM 1439 O O . HIS A 1 182 ? 0.275 4.242 13.992 1 76.88 182 HIS A O 1
ATOM 1445 N N . GLN A 1 183 ? -1.901 4.434 14.383 1 83 183 GLN A N 1
ATOM 1446 C CA . GLN A 1 183 ? -2.104 2.99 14.305 1 83 183 GLN A CA 1
ATOM 1447 C C . GLN A 1 183 ? -1.718 2.455 12.93 1 83 183 GLN A C 1
ATOM 1449 O O . GLN A 1 183 ? -1.044 1.43 12.82 1 83 183 GLN A O 1
ATOM 1454 N N . ALA A 1 184 ? -2.123 3.182 11.867 1 89.19 184 ALA A N 1
ATOM 1455 C CA . ALA A 1 184 ? -1.809 2.783 10.5 1 89.19 184 ALA A CA 1
ATOM 1456 C C . ALA A 1 184 ? -0.303 2.812 10.25 1 89.19 184 ALA A C 1
ATOM 1458 O O . ALA A 1 184 ? 0.239 1.935 9.578 1 89.19 184 ALA A O 1
ATOM 1459 N N . ALA A 1 185 ? 0.345 3.771 10.805 1 80 185 ALA A N 1
ATOM 1460 C CA . ALA A 1 185 ? 1.796 3.873 10.672 1 80 185 ALA A CA 1
ATOM 1461 C C . ALA A 1 185 ? 2.49 2.672 11.312 1 80 185 ALA A C 1
ATOM 1463 O O . ALA A 1 185 ? 3.453 2.139 10.758 1 80 185 ALA A O 1
ATOM 1464 N N . GLU A 1 186 ? 1.996 2.334 12.422 1 80.81 186 GLU A N 1
ATOM 1465 C CA . GLU A 1 186 ? 2.555 1.165 13.094 1 80.81 186 GLU A CA 1
ATOM 1466 C C . GLU A 1 186 ? 2.307 -0.106 12.281 1 80.81 186 GLU A C 1
ATOM 1468 O O . GLU A 1 186 ? 3.215 -0.922 12.109 1 80.81 186 GLU A O 1
ATOM 1473 N N . LEU A 1 187 ? 1.117 -0.25 11.773 1 89.38 187 LEU A N 1
ATOM 1474 C CA . LEU A 1 187 ? 0.746 -1.403 10.961 1 89.38 187 LEU A CA 1
ATOM 1475 C C . LEU A 1 187 ? 1.611 -1.486 9.711 1 89.38 187 LEU A C 1
ATOM 1477 O O . LEU A 1 187 ? 1.963 -2.58 9.266 1 89.38 187 LEU A O 1
ATOM 1481 N N . ALA A 1 188 ? 1.989 -0.351 9.234 1 87.31 188 ALA A N 1
ATOM 1482 C CA . ALA A 1 188 ? 2.758 -0.277 7.992 1 87.31 188 ALA A CA 1
ATOM 1483 C C . ALA A 1 188 ? 4.16 -0.848 8.18 1 87.31 188 ALA A C 1
ATOM 1485 O O . ALA A 1 188 ? 4.871 -1.104 7.207 1 87.31 188 ALA A O 1
ATOM 1486 N N . GLY A 1 189 ? 4.496 -1.027 9.406 1 79.19 189 GLY A N 1
ATOM 1487 C CA . GLY A 1 189 ? 5.773 -1.659 9.688 1 79.19 189 GLY A CA 1
ATOM 1488 C C . GLY A 1 189 ? 5.77 -3.156 9.438 1 79.19 189 GLY A C 1
ATOM 1489 O O . GLY A 1 189 ? 6.828 -3.779 9.336 1 79.19 189 GLY A O 1
ATOM 1490 N N . LEU A 1 190 ? 4.625 -3.729 9.266 1 86.12 190 LEU A N 1
ATOM 1491 C CA . LEU A 1 190 ? 4.496 -5.145 8.938 1 86.12 190 LEU A CA 1
ATOM 1492 C C . LEU A 1 190 ? 4.566 -5.363 7.43 1 86.12 190 LEU A C 1
ATOM 1494 O O . LEU A 1 190 ? 4.27 -4.457 6.652 1 86.12 190 LEU A O 1
ATOM 1498 N N . PRO A 1 191 ? 4.977 -6.602 7.082 1 87.75 191 PRO A N 1
ATOM 1499 C CA . PRO A 1 191 ? 4.965 -6.875 5.641 1 87.75 191 PRO A CA 1
ATOM 1500 C C . PRO A 1 191 ? 3.611 -6.586 4.996 1 87.75 191 PRO A C 1
ATOM 1502 O O . PRO A 1 191 ? 3.553 -5.996 3.914 1 87.75 191 PRO A O 1
ATOM 1505 N N . ARG A 1 192 ? 2.582 -7.008 5.68 1 95.12 192 ARG A N 1
ATOM 1506 C CA . ARG A 1 192 ? 1.229 -6.73 5.207 1 95.12 192 ARG A CA 1
ATOM 1507 C C . ARG A 1 192 ? 0.304 -6.391 6.371 1 95.12 192 ARG A C 1
ATOM 1509 O O . ARG A 1 192 ? 0.422 -6.969 7.453 1 95.12 192 ARG A O 1
ATOM 1516 N N . ALA A 1 193 ? -0.573 -5.496 6.055 1 97.06 193 ALA A N 1
ATOM 1517 C CA . ALA A 1 193 ? -1.562 -5.117 7.062 1 97.06 193 ALA A CA 1
ATOM 1518 C C . ALA A 1 193 ? -2.781 -4.465 6.414 1 97.06 193 ALA A C 1
ATOM 1520 O O . ALA A 1 193 ? -2.73 -4.055 5.254 1 97.06 193 ALA A O 1
ATOM 1521 N N . ALA A 1 194 ? -3.848 -4.469 7.148 1 98.44 194 ALA A N 1
ATOM 1522 C CA . ALA A 1 194 ? -5.066 -3.826 6.664 1 98.44 194 ALA A CA 1
ATOM 1523 C C . ALA A 1 194 ? -5.953 -3.389 7.828 1 98.44 194 ALA A C 1
ATOM 1525 O O . ALA A 1 194 ? -5.914 -3.988 8.906 1 98.44 194 ALA A O 1
ATOM 1526 N N . ILE A 1 195 ? -6.656 -2.328 7.594 1 98.31 195 ILE A N 1
ATOM 1527 C CA . ILE A 1 195 ? -7.766 -1.931 8.453 1 98.31 195 ILE A CA 1
ATOM 1528 C C . ILE A 1 195 ? -9.086 -2.346 7.812 1 98.31 195 ILE A C 1
ATOM 1530 O O . ILE A 1 195 ? -9.406 -1.925 6.699 1 98.31 195 ILE A O 1
ATOM 1534 N N . VAL A 1 196 ? -9.836 -3.18 8.5 1 98.19 196 VAL A N 1
ATOM 1535 C CA . VAL A 1 196 ? -11.078 -3.707 7.941 1 98.19 196 VAL A CA 1
ATOM 1536 C C . VAL A 1 196 ? -12.266 -3.162 8.727 1 98.19 196 VAL A C 1
ATOM 1538 O O . VAL A 1 196 ? -12.352 -3.342 9.938 1 98.19 196 VAL A O 1
ATOM 1541 N N . VAL A 1 197 ? -13.148 -2.529 8 1 98.25 197 VAL A N 1
ATOM 1542 C CA . VAL A 1 197 ? -14.305 -1.872 8.602 1 98.25 197 VAL A CA 1
ATOM 1543 C C . VAL A 1 197 ? -15.547 -2.74 8.414 1 98.25 197 VAL A C 1
ATOM 1545 O O . VAL A 1 197 ? -15.875 -3.129 7.289 1 98.25 197 VAL A O 1
ATOM 1548 N N . GLU A 1 198 ? -16.266 -3.014 9.547 1 96.56 198 GLU A N 1
ATOM 1549 C CA . GLU A 1 198 ? -17.469 -3.848 9.516 1 96.56 198 GLU A CA 1
ATOM 1550 C C . GLU A 1 198 ? -18.703 -3.029 9.133 1 96.56 198 GLU A C 1
ATOM 1552 O O . GLU A 1 198 ? -19.719 -3.086 9.812 1 96.56 198 GLU A O 1
ATOM 1557 N N . GLU A 1 199 ? -18.594 -2.271 8.102 1 95.81 199 GLU A N 1
ATOM 1558 C CA . GLU A 1 199 ? -19.656 -1.419 7.598 1 95.81 199 GLU A CA 1
ATOM 1559 C C . GLU A 1 199 ? -19.469 -1.107 6.117 1 95.81 199 GLU A C 1
ATOM 1561 O O . GLU A 1 199 ? -18.375 -1.271 5.578 1 95.81 199 GLU A O 1
ATOM 1566 N N . ARG A 1 200 ? -20.594 -0.72 5.477 1 92.94 200 ARG A N 1
ATOM 1567 C CA . ARG A 1 200 ? -20.531 -0.276 4.09 1 92.94 200 ARG A CA 1
ATOM 1568 C C . ARG A 1 200 ? -19.953 1.134 3.992 1 92.94 200 ARG A C 1
ATOM 1570 O O . ARG A 1 200 ? -20.141 1.951 4.895 1 92.94 200 ARG A O 1
ATOM 1577 N N . TYR A 1 201 ? -19.297 1.375 2.869 1 95 201 TYR A N 1
ATOM 1578 C CA . TYR A 1 201 ? -18.719 2.691 2.656 1 95 201 TYR A CA 1
ATOM 1579 C C . TYR A 1 201 ? -19.781 3.779 2.695 1 95 201 TYR A C 1
ATOM 1581 O O . TYR A 1 201 ? -19.547 4.875 3.211 1 95 201 TYR A O 1
ATOM 1589 N N . SER A 1 202 ? -20.984 3.506 2.176 1 93.44 202 SER A N 1
ATOM 1590 C CA . SER A 1 202 ? -22.062 4.488 2.115 1 93.44 202 SER A CA 1
ATOM 1591 C C . SER A 1 202 ? -22.453 4.973 3.51 1 93.44 202 SER A C 1
ATOM 1593 O O . SER A 1 202 ? -22.969 6.082 3.668 1 93.44 202 SER A O 1
ATOM 1595 N N . ALA A 1 203 ? -22.203 4.168 4.469 1 93.69 203 ALA A N 1
ATOM 1596 C CA . ALA A 1 203 ? -22.578 4.496 5.844 1 93.69 203 ALA A CA 1
ATOM 1597 C C . ALA A 1 203 ? -21.781 5.688 6.359 1 93.69 203 ALA A C 1
ATOM 1599 O O . ALA A 1 203 ? -22.188 6.34 7.328 1 93.69 203 ALA A O 1
ATOM 1600 N N . VAL A 1 204 ? -20.656 5.973 5.773 1 94.94 204 VAL A N 1
ATOM 1601 C CA . VAL A 1 204 ? -19.844 7.137 6.129 1 94.94 204 VAL A CA 1
ATOM 1602 C C . VAL A 1 204 ? -20.688 8.406 5.988 1 94.94 204 VAL A C 1
ATOM 1604 O O . VAL A 1 204 ? -20.625 9.297 6.84 1 94.94 204 VAL A O 1
ATOM 1607 N N . PHE A 1 205 ? -21.531 8.461 5.016 1 92.38 205 PHE A N 1
ATOM 1608 C CA . PHE A 1 205 ? -22.281 9.664 4.699 1 92.38 205 PHE A CA 1
ATOM 1609 C C . PHE A 1 205 ? -23.578 9.719 5.504 1 92.38 205 PHE A C 1
ATOM 1611 O O . PHE A 1 205 ? -24.359 10.672 5.379 1 92.38 205 PHE A O 1
ATOM 1618 N N . GLY A 1 206 ? -23.781 8.719 6.344 1 90.31 206 GLY A N 1
ATOM 1619 C CA . GLY A 1 206 ? -24.938 8.695 7.242 1 90.31 206 GLY A CA 1
ATOM 1620 C C . GLY A 1 206 ? -24.562 8.977 8.688 1 90.31 206 GLY A C 1
ATOM 1621 O O . GLY A 1 206 ? -25.422 8.922 9.57 1 90.31 206 GLY A O 1
ATOM 1622 N N . LEU A 1 207 ? -23.297 9.266 8.852 1 91.75 207 LEU A N 1
ATOM 1623 C CA . LEU A 1 207 ? -22.844 9.539 10.211 1 91.75 207 LEU A CA 1
ATOM 1624 C C . LEU A 1 207 ? -23.531 10.781 10.773 1 91.75 207 LEU A C 1
ATOM 1626 O O . LEU A 1 207 ? -23.703 11.773 10.062 1 91.75 207 LEU A O 1
ATOM 1630 N N . GLU A 1 208 ? -23.875 10.734 12.062 1 88.69 208 GLU A N 1
ATOM 1631 C CA . GLU A 1 208 ? -24.672 11.805 12.641 1 88.69 208 GLU A CA 1
ATOM 1632 C C . GLU A 1 208 ? -23.844 12.656 13.594 1 88.69 208 GLU A C 1
ATOM 1634 O O . GLU A 1 208 ? -24.109 13.852 13.758 1 88.69 208 GLU A O 1
ATOM 1639 N N . PHE A 1 209 ? -22.812 12.133 14.195 1 89.44 209 PHE A N 1
ATOM 1640 C CA . PHE A 1 209 ? -22.125 12.812 15.281 1 89.44 209 PHE A CA 1
ATOM 1641 C C . PHE A 1 209 ? -20.844 13.484 14.773 1 89.44 209 PHE A C 1
ATOM 1643 O O . PHE A 1 209 ? -20.203 14.234 15.508 1 89.44 209 PHE A O 1
ATOM 1650 N N . VAL A 1 210 ? -20.516 13.172 13.578 1 89.81 210 VAL A N 1
ATOM 1651 C CA . VAL A 1 210 ? -19.359 13.797 12.938 1 89.81 210 VAL A CA 1
ATOM 1652 C C . VAL A 1 210 ? -19.719 14.18 11.5 1 89.81 210 VAL A C 1
ATOM 1654 O O . VAL A 1 210 ? -20.641 13.617 10.914 1 89.81 210 VAL A O 1
ATOM 1657 N N . ARG A 1 211 ? -18.984 15.148 11.008 1 89.5 211 ARG A N 1
ATOM 1658 C CA . ARG A 1 211 ? -19.219 15.555 9.625 1 89.5 211 ARG A CA 1
ATOM 1659 C C . ARG A 1 211 ? -18.75 14.477 8.656 1 89.5 211 ARG A C 1
ATOM 1661 O O . ARG A 1 211 ? -17.562 14.18 8.562 1 89.5 211 ARG A O 1
ATOM 1668 N N . PRO A 1 212 ? -19.625 13.969 7.887 1 90.5 212 PRO A N 1
ATOM 1669 C CA . PRO A 1 212 ? -19.297 12.867 6.984 1 90.5 212 PRO A CA 1
ATOM 1670 C C . PRO A 1 212 ? -18.188 13.227 6.004 1 90.5 212 PRO A C 1
ATOM 1672 O O . PRO A 1 212 ? -17.297 12.406 5.75 1 90.5 212 PRO A O 1
ATOM 1675 N N . ALA A 1 213 ? -18.234 14.398 5.457 1 88.5 213 ALA A N 1
ATOM 1676 C CA . ALA A 1 213 ? -17.234 14.828 4.488 1 88.5 213 ALA A CA 1
ATOM 1677 C C . ALA A 1 213 ? -15.836 14.812 5.098 1 88.5 213 ALA A C 1
ATOM 1679 O O . ALA A 1 213 ? -14.859 14.469 4.422 1 88.5 213 ALA A O 1
ATOM 1680 N N . ALA A 1 214 ? -15.773 15.203 6.316 1 91.94 214 ALA A N 1
ATOM 1681 C CA . ALA A 1 214 ? -14.492 15.195 7.016 1 91.94 214 ALA A CA 1
ATOM 1682 C C . ALA A 1 214 ? -13.953 13.773 7.172 1 91.94 214 ALA A C 1
ATOM 1684 O O . ALA A 1 214 ? -12.75 13.539 7.031 1 91.94 214 ALA A O 1
ATOM 1685 N N . VAL A 1 215 ? -14.812 12.875 7.473 1 94.56 215 VAL A N 1
ATOM 1686 C CA . VAL A 1 215 ? -14.422 11.477 7.621 1 94.56 215 VAL A CA 1
ATOM 1687 C C . VAL A 1 215 ? -13.977 10.914 6.273 1 94.56 215 VAL A C 1
ATOM 1689 O O . VAL A 1 215 ? -12.945 10.25 6.18 1 94.56 215 VAL A O 1
ATOM 1692 N N . ALA A 1 216 ? -14.758 11.211 5.254 1 94.31 216 ALA A N 1
ATOM 1693 C CA . ALA A 1 216 ? -14.406 10.766 3.91 1 94.31 216 ALA A CA 1
ATOM 1694 C C . ALA A 1 216 ? -13.047 11.32 3.488 1 94.31 216 ALA A C 1
ATOM 1696 O O . ALA A 1 216 ? -12.234 10.609 2.883 1 94.31 216 ALA A O 1
ATOM 1697 N N . GLU A 1 217 ? -12.836 12.523 3.795 1 92.69 217 GLU A N 1
ATOM 1698 C CA . GLU A 1 217 ? -11.547 13.156 3.51 1 92.69 217 GLU A CA 1
ATOM 1699 C C . GLU A 1 217 ? -10.414 12.469 4.277 1 92.69 217 GLU A C 1
ATOM 1701 O O . GLU A 1 217 ? -9.344 12.219 3.723 1 92.69 217 GLU A O 1
ATOM 1706 N N . ALA A 1 218 ? -10.648 12.242 5.527 1 93.62 218 ALA A N 1
ATOM 1707 C CA . ALA A 1 218 ? -9.648 11.594 6.367 1 93.62 218 ALA A CA 1
ATOM 1708 C C . ALA A 1 218 ? -9.32 10.195 5.855 1 93.62 218 ALA A C 1
ATOM 1710 O O . ALA A 1 218 ? -8.172 9.75 5.922 1 93.62 218 ALA A O 1
ATOM 1711 N N . ILE A 1 219 ? -10.305 9.477 5.371 1 96.81 219 ILE A N 1
ATOM 1712 C CA . ILE A 1 219 ? -10.102 8.164 4.766 1 96.81 219 ILE A CA 1
ATOM 1713 C C . ILE A 1 219 ? -9.172 8.289 3.562 1 96.81 219 ILE A C 1
ATOM 1715 O O . ILE A 1 219 ? -8.219 7.523 3.422 1 96.81 219 ILE A O 1
ATOM 1719 N N . ALA A 1 220 ? -9.453 9.242 2.748 1 95.44 220 ALA A N 1
ATOM 1720 C CA . ALA A 1 220 ? -8.625 9.484 1.569 1 95.44 220 ALA A CA 1
ATOM 1721 C C . ALA A 1 220 ? -7.195 9.836 1.966 1 95.44 220 ALA A C 1
ATOM 1723 O O . ALA A 1 220 ? -6.238 9.297 1.405 1 95.44 220 ALA A O 1
ATOM 1724 N N . GLU A 1 221 ? -7.09 10.68 2.855 1 91.38 221 GLU A N 1
ATOM 1725 C CA . GLU A 1 221 ? -5.773 11.125 3.305 1 91.38 221 GLU A CA 1
ATOM 1726 C C . GLU A 1 221 ? -4.953 9.953 3.848 1 91.38 221 GLU A C 1
ATOM 1728 O O . GLU A 1 221 ? -3.768 9.82 3.537 1 91.38 221 GLU A O 1
ATOM 1733 N N . LEU A 1 222 ? -5.543 9.164 4.676 1 93.62 222 LEU A N 1
ATOM 1734 C CA . LEU A 1 222 ? -4.832 8.023 5.234 1 93.62 222 LEU 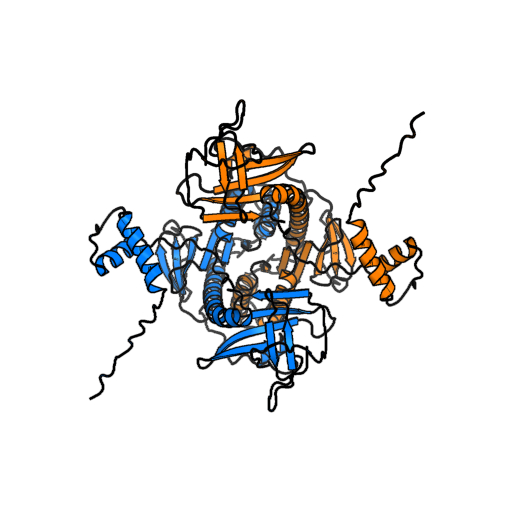A CA 1
ATOM 1735 C C . LEU A 1 222 ? -4.426 7.047 4.137 1 93.62 222 LEU A C 1
ATOM 1737 O O . LEU A 1 222 ? -3.326 6.492 4.172 1 93.62 222 LEU A O 1
ATOM 1741 N N . SER A 1 223 ? -5.324 6.859 3.17 1 95.38 223 SER A N 1
ATOM 1742 C CA . SER A 1 223 ? -5.051 5.949 2.064 1 95.38 223 SER A CA 1
ATOM 1743 C C . SER A 1 223 ? -3.814 6.387 1.282 1 95.38 223 SER A C 1
ATOM 1745 O O . SER A 1 223 ? -3.098 5.551 0.729 1 95.38 223 SER A O 1
ATOM 1747 N N . VAL A 1 224 ? -3.607 7.609 1.255 1 93.44 224 VAL A N 1
ATOM 1748 C CA . VAL A 1 224 ? -2.49 8.172 0.504 1 93.44 224 VAL A CA 1
ATOM 1749 C C . VAL A 1 224 ? -1.236 8.188 1.376 1 93.44 224 VAL A C 1
ATOM 1751 O O . VAL A 1 224 ? -0.137 7.895 0.897 1 93.44 224 VAL A O 1
ATOM 1754 N N . ARG A 1 225 ? -1.362 8.461 2.58 1 89.12 225 ARG A N 1
ATOM 1755 C CA . ARG A 1 225 ? -0.23 8.602 3.49 1 89.12 225 ARG A CA 1
ATOM 1756 C C . ARG A 1 225 ? 0.392 7.25 3.811 1 89.12 225 ARG A C 1
ATOM 1758 O O . ARG A 1 225 ? 1.612 7.137 3.943 1 89.12 225 ARG A O 1
ATOM 1765 N N . VAL A 1 226 ? -0.472 6.285 4 1 92.25 226 VAL A N 1
ATOM 1766 C CA . VAL A 1 226 ? -0.02 4.938 4.32 1 92.25 226 VAL A CA 1
ATOM 1767 C C . VAL A 1 226 ? -0.586 3.947 3.303 1 92.25 226 VAL A C 1
ATOM 1769 O O . VAL A 1 226 ? -1.409 3.096 3.646 1 92.25 226 VAL A O 1
ATOM 1772 N N . PRO A 1 227 ? -0.048 3.945 2.146 1 92.88 227 PRO A N 1
ATOM 1773 C CA . PRO A 1 227 ? -0.674 3.201 1.052 1 92.88 227 PRO A CA 1
ATOM 1774 C C . PRO A 1 227 ? -0.577 1.688 1.236 1 92.88 227 PRO A C 1
ATOM 1776 O O . PRO A 1 227 ? -1.309 0.935 0.588 1 92.88 227 PRO A O 1
ATOM 1779 N N . THR A 1 228 ? 0.279 1.225 2.096 1 93.5 228 THR A N 1
ATOM 1780 C CA . THR A 1 228 ? 0.467 -0.212 2.266 1 93.5 228 THR A CA 1
ATOM 1781 C C . THR A 1 228 ? -0.545 -0.777 3.258 1 93.5 228 THR A C 1
ATOM 1783 O O . THR A 1 228 ? -0.597 -1.988 3.479 1 93.5 228 THR A O 1
ATOM 1786 N N . VAL A 1 229 ? -1.28 0.101 3.855 1 96.12 229 VAL A N 1
ATOM 1787 C CA . VAL A 1 229 ? -2.318 -0.324 4.785 1 96.12 229 VAL A CA 1
ATOM 1788 C C . VAL A 1 229 ? -3.684 0.151 4.293 1 96.12 229 VAL A C 1
ATOM 1790 O O . VAL A 1 229 ? -4.172 1.201 4.715 1 96.12 229 VAL A O 1
ATOM 1793 N N . PRO A 1 230 ? -4.289 -0.657 3.521 1 97.19 230 PRO A N 1
ATOM 1794 C CA . PRO A 1 230 ? -5.59 -0.241 2.99 1 97.19 230 PRO A CA 1
ATOM 1795 C C . PRO A 1 230 ? -6.688 -0.237 4.051 1 97.19 230 PRO A C 1
ATOM 1797 O O . PRO A 1 230 ? -6.609 -0.986 5.031 1 97.19 230 PRO A O 1
ATOM 1800 N N . ILE A 1 231 ? -7.652 0.672 3.828 1 98.12 231 ILE A N 1
ATOM 1801 C CA . ILE A 1 231 ? -8.906 0.647 4.566 1 98.12 231 ILE A CA 1
ATOM 1802 C C . ILE A 1 231 ? -9.977 -0.071 3.746 1 98.12 231 ILE A C 1
ATOM 1804 O O . ILE A 1 231 ? -10.352 0.389 2.664 1 98.12 231 ILE A O 1
ATOM 1808 N N . VAL A 1 232 ? -10.469 -1.158 4.301 1 98.06 232 VAL A N 1
ATOM 1809 C CA . VAL A 1 232 ? -11.398 -1.998 3.555 1 98.06 232 VAL A CA 1
ATOM 1810 C C . VAL A 1 232 ? -12.773 -1.956 4.211 1 98.06 232 VAL A C 1
ATOM 1812 O O . VAL A 1 232 ? -12.938 -2.414 5.344 1 98.06 232 VAL A O 1
ATOM 1815 N N . PHE A 1 233 ? -13.727 -1.408 3.51 1 97.38 233 PHE A N 1
ATOM 1816 C CA . PHE A 1 233 ? -15.117 -1.492 3.939 1 97.38 233 PHE A CA 1
ATOM 1817 C C . PHE A 1 233 ? -15.75 -2.809 3.492 1 97.38 233 PHE A C 1
ATOM 1819 O O . PHE A 1 233 ? -16.047 -2.986 2.311 1 97.38 233 PHE A O 1
ATOM 1826 N N . ALA A 1 234 ? -16.062 -3.691 4.484 1 96.25 234 ALA A N 1
ATOM 1827 C CA . ALA A 1 234 ? -16.469 -5.055 4.148 1 96.25 234 ALA A CA 1
ATOM 1828 C C . ALA A 1 234 ? -17.969 -5.25 4.336 1 96.25 234 ALA A C 1
ATOM 1830 O O . ALA A 1 234 ? -18.469 -6.359 4.188 1 96.25 234 ALA A O 1
ATOM 1831 N N . GLU A 1 235 ? -18.703 -4.25 4.695 1 91.69 235 GLU A N 1
ATOM 1832 C CA . GLU A 1 235 ? -20.156 -4.207 4.742 1 91.69 235 GLU A CA 1
ATOM 1833 C C . GLU A 1 235 ? -20.688 -4.766 6.062 1 91.69 235 GLU A C 1
ATOM 1835 O O . GLU A 1 235 ? -21.516 -4.133 6.727 1 91.69 235 GLU A O 1
ATOM 1840 N N . THR A 1 236 ? -20.281 -6.047 6.395 1 93.44 236 THR A N 1
ATOM 1841 C CA . THR A 1 236 ? -20.781 -6.699 7.605 1 93.44 236 THR A CA 1
ATOM 1842 C C . THR A 1 236 ? -19.641 -7.379 8.352 1 93.44 236 THR A C 1
ATOM 1844 O O . THR A 1 236 ? -18.547 -7.582 7.797 1 93.44 236 THR A O 1
ATOM 1847 N N . ARG A 1 237 ? -20 -7.699 9.555 1 92.81 237 ARG A N 1
ATOM 1848 C CA . ARG A 1 237 ? -19.062 -8.43 10.398 1 92.81 237 ARG A CA 1
ATOM 1849 C C . ARG A 1 237 ? -18.641 -9.742 9.734 1 92.81 237 ARG A C 1
ATOM 1851 O O . ARG A 1 237 ? -17.453 -10.07 9.695 1 92.81 237 ARG A O 1
ATOM 1858 N N . LYS A 1 238 ? -19.578 -10.484 9.188 1 91.75 238 LYS A N 1
ATOM 1859 C CA . LYS A 1 238 ? -19.312 -11.773 8.562 1 91.75 238 LYS A CA 1
ATOM 1860 C C . LYS A 1 238 ? -18.422 -11.617 7.344 1 91.75 238 LYS A C 1
ATOM 1862 O O . LYS A 1 238 ? -17.469 -12.383 7.164 1 91.75 238 LYS A O 1
ATOM 1867 N N . LEU A 1 239 ? -18.672 -10.641 6.574 1 93.94 239 LEU A N 1
ATOM 1868 C CA . LEU A 1 239 ? -17.875 -10.414 5.367 1 93.94 239 LEU A CA 1
ATOM 1869 C C . LEU A 1 239 ? -16.484 -9.883 5.711 1 93.94 239 LEU A C 1
ATOM 1871 O O . LEU A 1 239 ? -15.516 -10.195 5.02 1 93.94 239 LEU A O 1
ATOM 1875 N N . ALA A 1 240 ? -16.422 -9.047 6.734 1 96.06 240 ALA A N 1
ATOM 1876 C CA . ALA A 1 240 ? -15.125 -8.578 7.215 1 96.06 240 ALA A CA 1
ATOM 1877 C C . ALA A 1 240 ? -14.234 -9.75 7.637 1 96.06 240 ALA A C 1
ATOM 1879 O O . ALA A 1 240 ? -13.062 -9.812 7.273 1 96.06 240 ALA A O 1
ATOM 1880 N N . GLN A 1 241 ? -14.852 -10.672 8.367 1 94.38 241 GLN A N 1
ATOM 1881 C CA . GLN A 1 241 ? -14.141 -11.875 8.789 1 94.38 241 GLN A CA 1
ATOM 1882 C C . GLN A 1 241 ? -13.664 -12.68 7.582 1 94.38 241 GLN A C 1
ATOM 1884 O O . GLN A 1 241 ? -12.523 -13.148 7.551 1 94.38 241 GLN A O 1
ATOM 1889 N N . GLU A 1 242 ? -14.492 -12.805 6.645 1 92.75 242 GLU A N 1
ATOM 1890 C CA . GLU A 1 242 ? -14.156 -13.547 5.43 1 92.75 242 GLU A CA 1
ATOM 1891 C C . GLU A 1 242 ? -13.008 -12.891 4.68 1 92.75 242 GLU A C 1
ATOM 1893 O O . GLU A 1 242 ? -12.062 -13.562 4.27 1 92.75 242 GLU A O 1
ATOM 1898 N N . TRP A 1 243 ? -13.117 -11.602 4.488 1 95.81 243 TRP A N 1
ATOM 1899 C CA . TRP A 1 243 ? -12.055 -10.859 3.814 1 95.81 243 TRP A CA 1
ATOM 1900 C C . TRP A 1 243 ? -10.727 -11.023 4.539 1 95.81 243 TRP A C 1
ATOM 1902 O O . TRP A 1 243 ? -9.703 -11.305 3.91 1 95.81 243 TRP A O 1
ATOM 1912 N N . ALA A 1 244 ? -10.766 -10.859 5.816 1 96.94 244 ALA A N 1
ATOM 1913 C CA . ALA A 1 244 ? -9.562 -10.961 6.637 1 96.94 244 ALA A CA 1
ATOM 1914 C C . ALA A 1 244 ? -8.953 -12.352 6.551 1 96.94 244 ALA A C 1
ATOM 1916 O O . ALA A 1 244 ? -7.727 -12.492 6.465 1 96.94 244 ALA A O 1
ATOM 1917 N N . TYR A 1 245 ? -9.789 -13.352 6.574 1 95.62 245 TYR A N 1
ATOM 1918 C CA . TYR A 1 245 ? -9.344 -14.742 6.473 1 95.62 245 TYR A CA 1
ATOM 1919 C C . TYR A 1 245 ? -8.539 -14.961 5.199 1 95.62 245 TYR A C 1
ATOM 1921 O O . TYR A 1 245 ? -7.426 -15.5 5.25 1 95.62 245 TYR A O 1
ATOM 1929 N N . ARG A 1 246 ? -9.031 -14.5 4.164 1 95.31 246 ARG A N 1
ATOM 1930 C CA . ARG A 1 246 ? -8.383 -14.703 2.875 1 95.31 246 ARG A CA 1
ATOM 1931 C C . ARG A 1 246 ? -7.129 -13.836 2.754 1 95.31 246 ARG A C 1
ATOM 1933 O O . ARG A 1 246 ? -6.121 -14.273 2.193 1 95.31 246 ARG A O 1
ATOM 1940 N N . PHE A 1 247 ? -7.23 -12.68 3.275 1 97.31 247 PHE A N 1
ATOM 1941 C CA . PHE A 1 247 ? -6.086 -11.773 3.277 1 97.31 247 PHE A CA 1
ATOM 1942 C C . PHE A 1 247 ? -4.922 -12.375 4.055 1 97.31 247 PHE A C 1
ATOM 1944 O O . PHE A 1 247 ? -3.793 -12.406 3.564 1 97.31 247 PHE A O 1
ATOM 1951 N N . LEU A 1 248 ? -5.188 -12.836 5.211 1 96.62 248 LEU A N 1
ATOM 1952 C CA . LEU A 1 248 ? -4.156 -13.422 6.055 1 96.62 248 LEU A CA 1
ATOM 1953 C C . LEU A 1 248 ? -3.555 -14.664 5.395 1 96.62 248 LEU A C 1
ATOM 1955 O O . LEU A 1 248 ? -2.338 -14.859 5.426 1 96.62 248 LEU A O 1
ATOM 1959 N N . GLY A 1 249 ? -4.402 -15.453 4.832 1 94.44 249 GLY A N 1
ATOM 1960 C CA . GLY A 1 249 ? -3.912 -16.625 4.105 1 94.44 249 GLY A CA 1
ATOM 1961 C C . GLY A 1 249 ? -3.016 -16.25 2.939 1 94.44 249 GLY A C 1
ATOM 1962 O O . GLY A 1 249 ? -1.958 -16.859 2.75 1 94.44 249 GLY A O 1
ATOM 1963 N N . ALA A 1 250 ? -3.467 -15.281 2.186 1 94 250 ALA A N 1
ATOM 1964 C CA . ALA A 1 250 ? -2.688 -14.836 1.034 1 94 250 ALA A CA 1
ATOM 1965 C C . ALA A 1 250 ? -1.339 -14.273 1.47 1 94 250 ALA A C 1
ATOM 1967 O O . ALA A 1 250 ? -0.323 -14.492 0.808 1 94 250 ALA A O 1
ATOM 1968 N N . ALA A 1 251 ? -1.357 -13.547 2.539 1 94.75 251 ALA A N 1
ATOM 1969 C CA . ALA A 1 251 ? -0.123 -12.953 3.041 1 94.75 251 ALA A CA 1
ATOM 1970 C C . ALA A 1 251 ? 0.878 -14.023 3.453 1 94.75 251 ALA A C 1
ATOM 1972 O O . ALA A 1 251 ? 2.066 -13.93 3.137 1 94.75 251 ALA A O 1
ATOM 1973 N N . LEU A 1 252 ? 0.423 -14.992 4.145 1 90.56 252 LEU A N 1
ATOM 1974 C CA . LEU A 1 252 ? 1.296 -16.078 4.57 1 90.56 252 LEU A CA 1
ATOM 1975 C C . LEU A 1 252 ? 1.893 -16.797 3.367 1 90.56 252 LEU A C 1
ATOM 1977 O O . LEU A 1 252 ? 3.1 -17.047 3.322 1 90.56 252 LEU A O 1
ATOM 1981 N N . ALA A 1 253 ? 1.042 -17.094 2.449 1 87.69 253 ALA A N 1
ATOM 1982 C CA . ALA A 1 253 ? 1.508 -17.766 1.236 1 87.69 253 ALA A CA 1
ATOM 1983 C C . ALA A 1 253 ? 2.543 -16.906 0.506 1 87.69 253 ALA A C 1
ATOM 1985 O O . ALA A 1 253 ? 3.553 -17.438 0.024 1 87.69 253 ALA A O 1
ATOM 1986 N N . HIS A 1 254 ? 2.24 -15.688 0.434 1 87.25 254 HIS A N 1
ATOM 1987 C CA . HIS A 1 254 ? 3.117 -14.758 -0.269 1 87.25 254 HIS A CA 1
ATOM 1988 C C . HIS A 1 254 ? 4.504 -14.727 0.365 1 87.25 254 HIS A C 1
ATOM 1990 O O . HIS A 1 254 ? 5.512 -14.766 -0.34 1 87.25 254 HIS A O 1
ATOM 1996 N N . VAL A 1 255 ? 4.578 -14.602 1.606 1 80.56 255 VAL A N 1
ATOM 1997 C CA . VAL A 1 255 ? 5.848 -14.508 2.318 1 80.56 255 VAL A CA 1
ATOM 1998 C C . VAL A 1 255 ? 6.637 -15.805 2.143 1 80.56 255 VAL A C 1
ATOM 2000 O O . VAL A 1 255 ? 7.859 -15.773 1.98 1 80.56 255 VAL A O 1
ATOM 2003 N N . GLU A 1 256 ? 6.004 -16.875 2.221 1 78.38 256 GLU A N 1
ATOM 2004 C CA . GLU A 1 256 ? 6.664 -18.172 2.029 1 78.38 256 GLU A CA 1
ATOM 2005 C C . GLU A 1 256 ? 7.242 -18.297 0.623 1 78.38 256 GLU A C 1
ATOM 2007 O O . GLU A 1 256 ? 8.375 -18.75 0.448 1 78.38 256 GLU A O 1
ATOM 2012 N N . GLU A 1 257 ? 6.43 -17.859 -0.323 1 76.38 257 GLU A N 1
ATOM 2013 C CA . GLU A 1 257 ? 6.906 -17.859 -1.704 1 76.38 257 GLU A CA 1
ATOM 2014 C C . GLU A 1 257 ? 8.086 -16.906 -1.893 1 76.38 257 GLU A C 1
ATOM 2016 O O . GLU A 1 257 ? 9.023 -17.219 -2.621 1 76.38 257 GLU A O 1
ATOM 2021 N N . ASP A 1 258 ? 7.996 -15.828 -1.286 1 77 258 ASP A N 1
ATOM 2022 C CA . ASP A 1 258 ? 9.039 -14.812 -1.373 1 77 258 ASP A CA 1
ATOM 2023 C C . ASP A 1 258 ? 10.359 -15.336 -0.807 1 77 258 ASP A C 1
ATOM 2025 O O . ASP A 1 258 ? 11.422 -15.133 -1.4 1 77 258 ASP A O 1
ATOM 2029 N N . ARG A 1 259 ? 10.297 -15.961 0.266 1 71.38 259 ARG A N 1
ATOM 2030 C CA . ARG A 1 259 ? 11.492 -16.516 0.907 1 71.38 259 ARG A CA 1
ATOM 2031 C C . ARG A 1 259 ? 12.148 -17.578 0.026 1 71.38 259 ARG A C 1
ATOM 2033 O O . ARG A 1 259 ? 13.375 -17.625 -0.083 1 71.38 259 ARG A O 1
ATOM 2040 N N . GLN A 1 260 ? 11.328 -18.281 -0.54 1 68.81 260 GLN A N 1
ATOM 2041 C CA . GLN A 1 260 ? 11.836 -19.328 -1.427 1 68.81 260 GLN A CA 1
ATOM 2042 C C . GLN A 1 260 ? 12.531 -18.719 -2.643 1 68.81 260 GLN A C 1
ATOM 2044 O O . GLN A 1 260 ? 13.562 -19.234 -3.088 1 68.81 260 GLN A O 1
ATOM 2049 N N . ALA A 1 261 ? 12.031 -17.656 -3.082 1 69.38 261 ALA A N 1
ATOM 2050 C CA . ALA A 1 261 ? 12.562 -17 -4.277 1 69.38 261 ALA A CA 1
ATOM 2051 C C . ALA A 1 261 ? 13.797 -16.172 -3.947 1 69.38 261 ALA A C 1
ATOM 2053 O O . ALA A 1 261 ? 14.672 -15.984 -4.793 1 69.38 261 ALA A O 1
ATOM 2054 N N . ALA A 1 262 ? 13.836 -15.617 -2.773 1 65.88 262 ALA A N 1
ATOM 2055 C CA . ALA A 1 262 ? 14.883 -14.688 -2.359 1 65.88 262 ALA A CA 1
ATOM 2056 C C . ALA A 1 262 ? 16.266 -15.305 -2.525 1 65.88 262 ALA A C 1
ATOM 2058 O O . ALA A 1 262 ? 17.219 -14.625 -2.936 1 65.88 262 ALA A O 1
ATOM 2059 N N . GLY A 1 263 ? 16.391 -16.5 -2.203 1 62.16 263 GLY A N 1
ATOM 2060 C CA . GLY A 1 263 ? 17.688 -17.141 -2.371 1 62.16 263 GLY A CA 1
ATOM 2061 C C . GLY A 1 263 ? 18.172 -17.141 -3.809 1 62.16 263 GLY A C 1
ATOM 2062 O O . GLY A 1 263 ? 19.328 -16.812 -4.082 1 62.16 263 GLY A O 1
ATOM 2063 N N . VAL A 1 264 ? 17.344 -17.391 -4.648 1 62 264 VAL A N 1
ATOM 2064 C CA . VAL A 1 264 ? 17.672 -17.453 -6.066 1 62 264 VAL A CA 1
ATOM 2065 C C . VAL A 1 264 ? 17.984 -16.062 -6.59 1 62 264 VAL A C 1
ATOM 2067 O O . VAL A 1 264 ? 18.953 -15.867 -7.332 1 62 264 VAL A O 1
ATOM 2070 N N . MET A 1 265 ? 17.219 -15.18 -6.188 1 64.25 265 MET A N 1
ATOM 2071 C CA . MET A 1 265 ? 17.344 -13.812 -6.68 1 64.25 265 MET A CA 1
ATOM 2072 C C . MET A 1 265 ? 18.625 -13.172 -6.164 1 64.25 265 MET A C 1
ATOM 2074 O O . MET A 1 265 ? 19.266 -12.398 -6.875 1 64.25 265 MET A O 1
ATOM 2078 N N . ALA A 1 266 ? 18.859 -13.461 -4.953 1 63.56 266 ALA A N 1
ATOM 2079 C CA . ALA A 1 266 ? 20.109 -12.945 -4.391 1 63.56 266 ALA A CA 1
ATOM 2080 C C . ALA A 1 266 ? 21.312 -13.438 -5.18 1 63.56 266 ALA A C 1
ATOM 2082 O O . ALA A 1 266 ? 22.266 -12.68 -5.426 1 63.56 266 ALA A O 1
ATOM 2083 N N . ASP A 1 267 ? 21.219 -14.578 -5.531 1 64.88 267 ASP A N 1
ATOM 2084 C CA . ASP A 1 267 ? 22.297 -15.164 -6.316 1 64.88 267 ASP A CA 1
ATOM 2085 C C . ASP A 1 267 ? 22.406 -14.484 -7.68 1 64.88 267 ASP A C 1
ATOM 2087 O O . ASP A 1 267 ? 23.516 -14.281 -8.188 1 64.88 267 ASP A O 1
ATOM 2091 N N . LEU A 1 268 ? 21.297 -14.094 -8.141 1 62.75 268 LEU A N 1
ATOM 2092 C CA . LEU A 1 268 ? 21.25 -13.539 -9.492 1 62.75 268 LEU A CA 1
ATOM 2093 C C . LEU A 1 268 ? 21.641 -12.062 -9.484 1 62.75 268 LEU A C 1
ATOM 2095 O O . LEU A 1 268 ? 22.234 -11.578 -10.453 1 62.75 268 LEU A O 1
ATOM 2099 N N . THR A 1 269 ? 21.266 -11.391 -8.484 1 60.75 269 THR A N 1
ATOM 2100 C CA . THR A 1 269 ? 21.422 -9.938 -8.508 1 60.75 269 THR A CA 1
ATOM 2101 C C . THR A 1 269 ? 22.609 -9.5 -7.656 1 60.75 269 THR A C 1
ATOM 2103 O O . THR A 1 269 ? 23.078 -8.367 -7.773 1 60.75 269 THR A O 1
ATOM 2106 N N . GLY A 1 270 ? 23.172 -10.398 -6.988 1 53.94 270 GLY A N 1
ATOM 2107 C CA . GLY A 1 270 ? 24.266 -10.078 -6.082 1 53.94 270 GLY A CA 1
ATOM 2108 C C . GLY A 1 270 ? 23.828 -9.195 -4.922 1 53.94 270 GLY A C 1
ATOM 2109 O O . GLY A 1 270 ? 24.672 -8.68 -4.18 1 53.94 270 GLY A O 1
ATOM 2110 N N . VAL A 1 271 ? 22.672 -8.766 -5.023 1 48.72 271 VAL A N 1
ATOM 2111 C CA . VAL A 1 271 ? 22.203 -7.906 -3.941 1 48.72 271 VAL A CA 1
ATOM 2112 C C . VAL A 1 271 ? 21.266 -8.703 -3.023 1 48.72 271 VAL A C 1
ATOM 2114 O O . VAL A 1 271 ? 20.484 -9.531 -3.49 1 48.72 271 VAL A O 1
ATOM 2117 N N . VAL A 1 272 ? 21.797 -8.75 -1.742 1 45.28 272 VAL A N 1
ATOM 2118 C CA . VAL A 1 272 ? 20.906 -9.328 -0.751 1 45.28 272 VAL A CA 1
ATOM 2119 C C . VAL A 1 272 ? 19.531 -8.656 -0.839 1 45.28 272 VAL A C 1
ATOM 2121 O O . VAL A 1 272 ? 19.438 -7.426 -0.755 1 45.28 272 VAL A O 1
ATOM 2124 N N . VAL A 1 273 ? 18.672 -9.352 -1.533 1 44 273 VAL A N 1
ATOM 2125 C CA . VAL A 1 273 ? 17.328 -8.836 -1.694 1 44 273 VAL A CA 1
ATOM 2126 C C . VAL A 1 273 ? 16.562 -8.945 -0.373 1 44 273 VAL A C 1
ATOM 2128 O O . VAL A 1 273 ? 16.516 -10.016 0.233 1 44 273 VAL A O 1
ATOM 2131 N N . GLU A 1 274 ? 16.5 -7.809 0.37 1 45.44 274 GLU A N 1
ATOM 2132 C CA . GLU A 1 274 ? 15.734 -7.816 1.607 1 45.44 274 GLU A CA 1
ATOM 2133 C C . GLU A 1 274 ? 14.32 -8.336 1.369 1 45.44 274 GLU A C 1
ATOM 2135 O O . GLU A 1 274 ? 13.656 -7.934 0.408 1 45.44 274 GLU A O 1
ATOM 2140 N N . VAL A 1 275 ? 14.18 -9.594 1.753 1 39.5 275 VAL A N 1
ATOM 2141 C CA . VAL A 1 275 ? 12.828 -10.148 1.782 1 39.5 275 VAL A CA 1
ATOM 2142 C C . VAL A 1 275 ? 11.875 -9.156 2.451 1 39.5 275 VAL A C 1
ATOM 2144 O O . VAL A 1 275 ? 12.273 -8.43 3.367 1 39.5 275 VAL A O 1
ATOM 2147 N N . ASP A 1 276 ? 10.922 -8.672 1.756 1 43.34 276 ASP A N 1
ATOM 2148 C CA . ASP A 1 276 ? 9.875 -7.793 2.27 1 43.34 276 ASP A CA 1
ATOM 2149 C C . ASP A 1 276 ? 9.453 -8.203 3.68 1 43.34 276 ASP A C 1
ATOM 2151 O O . ASP A 1 276 ? 8.273 -8.156 4.02 1 43.34 276 ASP A O 1
ATOM 2155 N N . ALA A 1 277 ? 10.305 -8.984 4.438 1 40.28 277 ALA A N 1
ATOM 2156 C CA . ALA A 1 277 ? 9.906 -9.242 5.82 1 40.28 277 ALA A CA 1
ATOM 2157 C C . ALA A 1 277 ? 10.117 -8.008 6.691 1 40.28 277 ALA A C 1
ATOM 2159 O O . ALA A 1 277 ? 11.219 -7.465 6.75 1 40.28 277 ALA A O 1
ATOM 2160 N N . GLY A 1 278 ? 9.375 -7.004 6.531 1 35.94 278 GLY A N 1
ATOM 2161 C CA . GLY A 1 278 ? 9.516 -5.871 7.434 1 35.94 278 GLY A CA 1
ATOM 2162 C C . GLY A 1 278 ? 10.156 -6.242 8.758 1 35.94 278 GLY A C 1
ATOM 2163 O O . GLY A 1 278 ? 10.148 -7.41 9.148 1 35.94 278 GLY A O 1
ATOM 2164 N N . PRO A 1 279 ? 11.156 -5.551 9.211 1 35.59 279 PRO A N 1
ATOM 2165 C CA . PRO A 1 279 ? 11.617 -5.895 10.562 1 35.59 279 PRO A CA 1
ATOM 2166 C C . PRO A 1 279 ? 10.461 -6.121 11.539 1 35.59 279 PRO A C 1
ATOM 2168 O O . PRO A 1 279 ? 9.953 -5.164 12.125 1 35.59 279 PRO A O 1
ATOM 2171 N N . GLY A 1 280 ? 9.594 -6.98 11.156 1 36.34 280 GLY A N 1
ATOM 2172 C CA . GLY A 1 280 ? 8.523 -7.184 12.117 1 36.34 280 GLY A CA 1
ATOM 2173 C C . GLY A 1 280 ? 9.023 -7.352 13.539 1 36.34 280 GLY A C 1
ATOM 2174 O O . GLY A 1 280 ? 10.188 -7.695 13.758 1 36.34 280 GLY A O 1
ATOM 2175 N N . PRO A 1 281 ? 8.406 -6.672 14.445 1 32.97 281 PRO A N 1
ATOM 2176 C CA . PRO A 1 281 ? 8.844 -6.906 15.828 1 32.97 281 PRO A CA 1
ATOM 2177 C C . PRO A 1 281 ? 9.094 -8.383 16.125 1 32.97 281 PRO A C 1
ATOM 2179 O O . PRO A 1 281 ? 8.336 -9.242 15.664 1 32.97 281 PRO A O 1
ATOM 2182 N N . THR A 1 282 ? 10.289 -8.82 15.969 1 33.75 282 THR A N 1
ATOM 2183 C CA . THR A 1 282 ? 10.523 -10.148 16.531 1 33.75 282 THR A CA 1
ATOM 2184 C C . THR A 1 282 ? 9.672 -10.375 17.781 1 33.75 282 THR A C 1
ATOM 2186 O O . THR A 1 282 ? 9.617 -9.516 18.656 1 33.75 282 THR A O 1
ATOM 2189 N N . THR A 1 283 ? 8.625 -10.953 17.609 1 37.91 283 THR A N 1
ATOM 2190 C CA . THR A 1 283 ? 7.891 -11.352 18.797 1 37.91 283 THR A CA 1
ATOM 2191 C C . THR A 1 283 ? 8.852 -11.812 19.906 1 37.91 283 THR A C 1
ATOM 2193 O O . THR A 1 283 ? 9.75 -12.617 19.641 1 37.91 283 THR A O 1
ATOM 2196 N N . THR A 1 284 ? 9.25 -10.922 20.688 1 40.75 284 THR A N 1
ATOM 2197 C CA . THR A 1 284 ? 9.906 -11.422 21.891 1 40.75 284 THR A CA 1
ATOM 2198 C C . THR A 1 284 ? 9.234 -12.703 22.375 1 40.75 284 THR A C 1
ATOM 2200 O O . THR A 1 284 ? 8.008 -12.797 22.406 1 40.75 284 THR A O 1
ATOM 2203 N N . ALA A 1 285 ? 9.945 -13.766 22.234 1 44.31 285 ALA A N 1
ATOM 2204 C CA . ALA A 1 285 ? 9.445 -15.016 22.797 1 44.31 285 ALA A CA 1
ATOM 2205 C C . ALA A 1 285 ? 8.625 -14.758 24.062 1 44.31 285 ALA A C 1
ATOM 2207 O O . ALA A 1 285 ? 8.992 -13.93 24.891 1 44.31 285 ALA A O 1
ATOM 2208 N N . SER A 1 286 ? 7.402 -15.156 24.031 1 53.28 286 SER A N 1
ATOM 2209 C CA . SER A 1 286 ? 6.613 -15.086 25.25 1 53.28 286 SER A CA 1
ATOM 2210 C C . SER A 1 286 ? 7.414 -15.57 26.453 1 53.28 286 SER A C 1
ATOM 2212 O O . SER A 1 286 ? 8.406 -16.281 26.297 1 53.28 286 SER A O 1
ATOM 2214 N N . ALA A 1 287 ? 7.055 -14.969 27.531 1 61.66 287 ALA A N 1
ATOM 2215 C CA . ALA A 1 287 ? 7.688 -15.469 28.734 1 61.66 287 ALA A CA 1
ATOM 2216 C C . ALA A 1 287 ? 7.578 -16.984 28.828 1 61.66 287 ALA A C 1
ATOM 2218 O O . ALA A 1 287 ? 8.523 -17.672 29.234 1 61.66 287 ALA A O 1
ATOM 2219 N N . ALA A 1 288 ? 6.48 -17.484 28.203 1 64.81 288 ALA A N 1
ATOM 2220 C CA . ALA A 1 288 ? 6.273 -18.922 28.266 1 64.81 288 ALA A CA 1
ATOM 2221 C C . ALA A 1 288 ? 7.211 -19.656 27.297 1 64.81 288 ALA A C 1
ATOM 2223 O O . ALA A 1 288 ? 7.785 -20.688 27.641 1 64.81 288 ALA A O 1
ATOM 2224 N N . GLU A 1 289 ? 7.477 -19.047 26.219 1 66.25 289 GLU A N 1
ATOM 2225 C CA . GLU A 1 289 ? 8.383 -19.641 25.25 1 66.25 289 GLU A CA 1
ATOM 2226 C C . GLU A 1 289 ? 9.836 -19.562 25.719 1 66.25 289 GLU A C 1
ATOM 2228 O O . GLU A 1 289 ? 10.594 -20.516 25.578 1 66.25 289 GLU A O 1
ATOM 2233 N N . VAL A 1 290 ? 10.164 -18.5 26.219 1 74 290 VAL A N 1
ATOM 2234 C CA . VAL A 1 290 ? 11.508 -18.328 26.766 1 74 290 VAL A CA 1
ATOM 2235 C C . VAL A 1 290 ? 11.711 -19.281 27.938 1 74 290 VAL A C 1
ATOM 2237 O O . VAL A 1 290 ? 12.766 -19.906 28.062 1 74 290 VAL A O 1
ATOM 2240 N N . ARG A 1 291 ? 10.594 -19.438 28.609 1 73.25 291 ARG A N 1
ATOM 2241 C CA . ARG A 1 291 ? 10.641 -20.359 29.734 1 73.25 291 ARG A CA 1
ATOM 2242 C C . ARG A 1 291 ? 10.789 -21.797 29.266 1 73.25 291 ARG A C 1
ATOM 2244 O O . ARG A 1 291 ? 11.578 -22.562 29.828 1 73.25 291 ARG A O 1
ATOM 2251 N N . ARG A 1 292 ? 10.062 -22.125 28.266 1 74.88 292 ARG A N 1
ATOM 2252 C CA . ARG A 1 292 ? 10.164 -23.469 27.734 1 74.88 292 ARG A CA 1
ATOM 2253 C C . ARG A 1 292 ? 11.562 -23.75 27.188 1 74.88 292 ARG A C 1
ATOM 2255 O O . ARG A 1 292 ? 12.148 -24.797 27.469 1 74.88 292 ARG A O 1
ATOM 2262 N N . TRP A 1 293 ? 12.031 -22.797 26.516 1 74.44 293 TRP A N 1
ATOM 2263 C CA . TRP A 1 293 ? 13.383 -22.922 25.984 1 74.44 293 TRP A CA 1
ATOM 2264 C C . TRP A 1 293 ? 14.414 -22.984 27.109 1 74.44 293 TRP A C 1
ATOM 2266 O O . TRP A 1 293 ? 15.328 -23.812 27.062 1 74.44 293 TRP A O 1
ATOM 2276 N N . ALA A 1 294 ? 14.258 -22.156 27.984 1 78.75 294 ALA A N 1
ATOM 2277 C CA . ALA A 1 294 ? 15.188 -22.109 29.109 1 78.75 294 ALA A CA 1
ATOM 2278 C C . ALA A 1 294 ? 15.219 -23.438 29.859 1 78.75 294 ALA A C 1
ATOM 2280 O O . ALA A 1 294 ? 16.281 -23.938 30.234 1 78.75 294 ALA A O 1
ATOM 2281 N N . ARG A 1 295 ? 13.984 -23.969 29.922 1 78.44 295 ARG A N 1
ATOM 2282 C CA . ARG A 1 295 ? 13.875 -25.266 30.562 1 78.44 295 ARG A CA 1
ATOM 2283 C C . ARG A 1 295 ? 14.578 -26.344 29.734 1 78.44 295 ARG A C 1
ATOM 2285 O O . ARG A 1 295 ? 15.305 -27.172 30.281 1 78.44 295 ARG A O 1
ATOM 2292 N N . ASP A 1 296 ? 14.406 -26.188 28.469 1 78.25 296 ASP A N 1
ATOM 2293 C CA . ASP A 1 296 ? 15.031 -27.156 27.578 1 78.25 2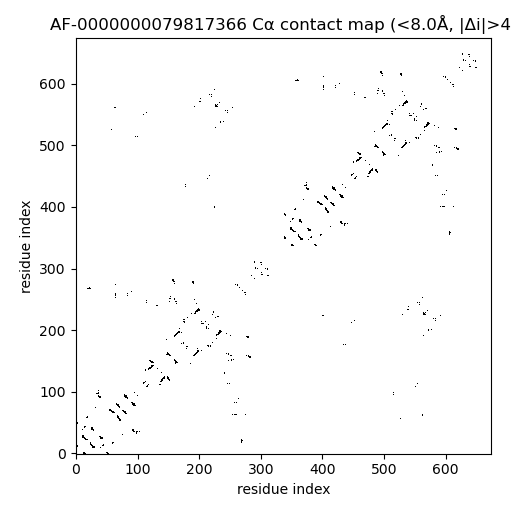96 ASP A CA 1
ATOM 2294 C C . ASP A 1 296 ? 16.547 -26.984 27.547 1 78.25 296 ASP A C 1
ATOM 2296 O O . ASP A 1 296 ? 17.281 -27.953 27.391 1 78.25 296 ASP A O 1
ATOM 2300 N N . ALA A 1 297 ? 17.016 -25.812 27.75 1 75.56 297 ALA A N 1
ATOM 2301 C CA . ALA A 1 297 ? 18.438 -25.484 27.688 1 75.56 297 ALA A CA 1
ATOM 2302 C C . ALA A 1 297 ? 19.094 -25.641 29.062 1 75.56 297 ALA A C 1
ATOM 2304 O O . ALA A 1 297 ? 20.297 -25.391 29.203 1 75.56 297 ALA A O 1
ATOM 2305 N N . GLY A 1 298 ? 18.188 -26.016 30.047 1 79.06 298 GLY A N 1
ATOM 2306 C CA . GLY A 1 298 ? 18.703 -26.266 31.391 1 79.06 298 GLY A CA 1
ATOM 2307 C C . GLY A 1 298 ? 18.984 -24.984 32.156 1 79.06 298 GLY A C 1
ATOM 2308 O O . GLY A 1 298 ? 19.797 -24.984 33.094 1 79.06 298 GLY A O 1
ATOM 2309 N N . ILE A 1 299 ? 18.484 -23.922 31.75 1 80.81 299 ILE A N 1
ATOM 2310 C CA . ILE A 1 299 ? 18.641 -22.641 32.438 1 80.81 299 ILE A CA 1
ATOM 2311 C C . ILE A 1 299 ? 17.516 -22.469 33.469 1 80.81 299 ILE A C 1
ATOM 2313 O O . ILE A 1 299 ? 16.328 -22.562 33.125 1 80.81 299 ILE A O 1
ATOM 2317 N N . PRO A 1 300 ? 17.859 -22.312 34.688 1 81.06 300 PRO A N 1
ATOM 2318 C CA . PRO A 1 300 ? 16.828 -22.125 35.719 1 81.06 300 PRO A CA 1
ATOM 2319 C C . PRO A 1 300 ? 16.016 -20.859 35.5 1 81.06 300 PRO A C 1
ATOM 2321 O O . PRO A 1 300 ? 16.578 -19.766 35.312 1 81.06 300 PRO A O 1
ATOM 2324 N N . VAL A 1 301 ? 14.648 -21.016 35.344 1 80.44 301 VAL A N 1
ATOM 2325 C CA . VAL A 1 301 ? 13.727 -19.891 35.188 1 80.44 301 VAL A CA 1
ATOM 2326 C C . VAL A 1 301 ? 12.43 -20.172 35.938 1 80.44 301 VAL A C 1
ATOM 2328 O O . VAL A 1 301 ? 11.984 -21.328 36.031 1 80.44 301 VAL A O 1
ATOM 2331 N N . SER A 1 302 ? 11.93 -19.094 36.531 1 77.38 302 SER A N 1
ATOM 2332 C CA . SER A 1 302 ? 10.695 -19.234 37.281 1 77.38 302 SER A CA 1
ATOM 2333 C C . SER A 1 302 ? 9.516 -19.562 36.375 1 77.38 302 SER A C 1
ATOM 2335 O O . SER A 1 302 ? 9.5 -19.172 35.219 1 77.38 302 SER A O 1
ATOM 2337 N N . ASP A 1 303 ? 8.5 -20.344 36.875 1 72.69 303 ASP A N 1
ATOM 2338 C CA . ASP A 1 303 ? 7.336 -20.766 36.094 1 72.69 303 ASP A CA 1
ATOM 2339 C C . ASP A 1 303 ? 6.383 -19.609 35.844 1 72.69 303 ASP A C 1
ATOM 2341 O O . ASP A 1 303 ? 5.516 -19.672 34.969 1 72.69 303 ASP A O 1
ATOM 2345 N N . LYS A 1 304 ? 6.539 -18.688 36.812 1 69.19 304 LYS A N 1
ATOM 2346 C CA . LYS A 1 304 ? 5.641 -17.547 36.719 1 69.19 304 LYS A CA 1
ATOM 2347 C C . LYS A 1 304 ? 6.406 -16.234 36.906 1 69.19 304 LYS A C 1
ATOM 2349 O O . LYS A 1 304 ? 7.539 -16.234 37.375 1 69.19 304 LYS A O 1
ATOM 2354 N N . GLY A 1 305 ? 5.891 -15 36.25 1 65.69 305 GLY A N 1
ATOM 2355 C CA . GLY A 1 305 ? 6.461 -13.672 36.406 1 65.69 305 GLY A CA 1
ATOM 2356 C C . GLY A 1 305 ? 7.328 -13.258 35.219 1 65.69 305 GLY A C 1
ATOM 2357 O O . GLY A 1 305 ? 7.312 -13.906 34.188 1 65.69 305 GLY A O 1
ATOM 2358 N N . ARG A 1 306 ? 8.156 -12.188 35.469 1 69.06 306 ARG A N 1
ATOM 2359 C CA . ARG A 1 306 ? 9.016 -11.633 34.438 1 69.06 306 ARG A CA 1
ATOM 2360 C C . ARG A 1 306 ? 10.227 -12.531 34.188 1 69.06 306 ARG A C 1
ATOM 2362 O O . ARG A 1 306 ? 10.852 -13 35.125 1 69.06 306 ARG A O 1
ATOM 2369 N N . VAL A 1 307 ? 10.617 -12.906 32.938 1 76.06 307 VAL A N 1
ATOM 2370 C CA . VAL A 1 307 ? 11.828 -13.641 32.594 1 76.06 307 VAL A CA 1
ATOM 2371 C C . VAL A 1 307 ? 13.047 -12.742 32.75 1 76.06 307 VAL A C 1
ATOM 2373 O O . VAL A 1 307 ? 13.086 -11.633 32.219 1 76.06 307 VAL A O 1
ATOM 2376 N N . PRO A 1 308 ? 13.961 -13.219 33.5 1 74.88 308 PRO A N 1
ATOM 2377 C CA . PRO A 1 308 ? 15.156 -12.406 33.688 1 74.88 308 PRO A CA 1
ATOM 2378 C C . PRO A 1 308 ? 15.844 -12.023 32.375 1 74.88 308 PRO A C 1
ATOM 2380 O O . PRO A 1 308 ? 15.828 -12.812 31.438 1 74.88 308 PRO A O 1
ATOM 2383 N N . THR A 1 309 ? 16.422 -10.898 32.375 1 73.19 309 THR A N 1
ATOM 2384 C CA . THR A 1 309 ? 17.047 -10.32 31.172 1 73.19 309 THR A CA 1
ATOM 2385 C C . THR A 1 309 ? 18.125 -11.25 30.625 1 73.19 309 THR A C 1
ATOM 2387 O O . THR A 1 309 ? 18.234 -11.43 29.406 1 73.19 309 THR A O 1
ATOM 2390 N N . HIS A 1 310 ? 18.844 -11.805 31.516 1 76.75 310 HIS A N 1
ATOM 2391 C CA . HIS A 1 310 ? 19.922 -12.672 31.062 1 76.75 310 HIS A CA 1
ATOM 2392 C C . HIS A 1 310 ? 19.375 -13.914 30.359 1 76.75 310 HIS A C 1
ATOM 2394 O O . HIS A 1 310 ? 20.016 -14.43 29.438 1 76.75 310 HIS A O 1
ATOM 2400 N N . VAL A 1 311 ? 18.203 -14.406 30.719 1 77.06 311 VAL A N 1
ATOM 2401 C CA . VAL A 1 311 ? 17.594 -15.555 30.078 1 77.06 311 VAL A CA 1
ATOM 2402 C C . VAL A 1 311 ? 17.062 -15.148 28.703 1 77.06 311 VAL A C 1
ATOM 2404 O O . VAL A 1 311 ? 17.234 -15.875 27.719 1 77.06 311 VAL A O 1
ATOM 2407 N N . ARG A 1 312 ? 16.5 -14.039 28.688 1 73.44 312 ARG A N 1
ATOM 2408 C CA . ARG A 1 312 ? 16 -13.523 27.422 1 73.44 312 ARG A CA 1
ATOM 2409 C C . ARG A 1 312 ? 17.141 -13.273 26.438 1 73.44 312 ARG A C 1
ATOM 2411 O O . ARG A 1 312 ? 17.016 -13.586 25.25 1 73.44 312 ARG A O 1
ATOM 2418 N N . GLU A 1 313 ? 18.141 -12.734 26.891 1 71.94 313 GLU A N 1
ATOM 2419 C CA . GLU A 1 313 ? 19.328 -12.508 26.062 1 71.94 313 GLU A CA 1
ATOM 2420 C C . GLU A 1 313 ? 19.922 -13.828 25.578 1 71.94 313 GLU A C 1
ATOM 2422 O O . GLU A 1 313 ? 20.328 -13.938 24.422 1 71.94 313 GLU A O 1
ATOM 2427 N N . ALA A 1 314 ? 19.984 -14.758 26.406 1 74.38 314 ALA A N 1
ATOM 2428 C CA . ALA A 1 314 ? 20.469 -16.094 26.047 1 74.38 314 ALA A CA 1
ATOM 2429 C C . ALA A 1 314 ? 19.562 -16.734 25 1 74.38 314 ALA A C 1
ATOM 2431 O O . ALA A 1 314 ? 20.047 -17.375 24.062 1 74.38 314 ALA A O 1
ATOM 2432 N N . PHE A 1 315 ? 18.344 -16.516 25.172 1 69.31 315 PHE A N 1
ATOM 2433 C CA . PHE A 1 315 ? 17.359 -17.031 24.219 1 69.31 315 PHE A CA 1
ATOM 2434 C C . PHE A 1 315 ? 17.562 -16.391 22.844 1 69.31 315 PHE A C 1
ATOM 2436 O O . PHE A 1 315 ? 17.609 -17.094 21.828 1 69.31 315 PHE A O 1
ATOM 2443 N N . GLU A 1 316 ? 17.734 -15.211 22.906 1 68 316 GLU A N 1
ATOM 2444 C CA . GLU A 1 316 ? 17.922 -14.477 21.656 1 68 316 GLU A CA 1
ATOM 2445 C C . GLU A 1 316 ? 19.25 -14.844 20.984 1 68 316 GLU A C 1
ATOM 2447 O O . GLU A 1 316 ? 19.328 -14.961 19.766 1 68 316 GLU A O 1
ATOM 2452 N N . ALA A 1 317 ? 20.234 -15.031 21.734 1 66.44 317 ALA A N 1
ATOM 2453 C CA . ALA A 1 317 ? 21.531 -15.484 21.25 1 66.44 317 ALA A CA 1
ATOM 2454 C C . ALA A 1 317 ? 21.438 -16.891 20.641 1 66.44 317 ALA A C 1
ATOM 2456 O O . ALA A 1 317 ? 22.047 -17.172 19.609 1 66.44 317 ALA A O 1
ATOM 2457 N N . ALA A 1 318 ? 20.703 -17.703 21.297 1 66.12 318 ALA A N 1
ATOM 2458 C CA . ALA A 1 318 ? 20.531 -19.078 20.828 1 66.12 318 ALA A CA 1
ATOM 2459 C C . ALA A 1 318 ? 19.734 -19.109 19.516 1 66.12 318 ALA A C 1
ATOM 2461 O O . ALA A 1 318 ? 20.016 -19.922 18.641 1 66.12 318 ALA A O 1
ATOM 2462 N N . ARG A 1 319 ? 18.859 -18.281 19.469 1 61.91 319 ARG A N 1
ATOM 2463 C CA . ARG A 1 319 ? 18.047 -18.172 18.266 1 61.91 319 ARG A CA 1
ATOM 2464 C C . ARG A 1 319 ? 18.875 -17.641 17.094 1 61.91 319 ARG A C 1
ATOM 2466 O O . ARG A 1 319 ? 18.703 -18.078 15.961 1 61.91 319 ARG A O 1
ATOM 2473 N N . SER A 1 320 ? 19.703 -16.734 17.391 1 57.25 320 SER A N 1
ATOM 2474 C CA . SER A 1 320 ? 20.625 -16.188 16.391 1 57.25 320 SER A CA 1
ATOM 2475 C C . SER A 1 320 ? 21.688 -17.188 16 1 57.25 320 SER A C 1
ATOM 2477 O O . SER A 1 320 ? 22.109 -17.234 14.844 1 57.25 320 SER A O 1
ATOM 2479 N N . SER A 1 321 ? 22.266 -17.891 16.922 1 53.09 321 SER A N 1
ATOM 2480 C CA . SER A 1 321 ? 23.297 -18.875 16.672 1 53.09 321 SER A CA 1
ATOM 2481 C C . SER A 1 321 ? 22.75 -20.094 15.914 1 53.09 321 SER A C 1
ATOM 2483 O O . SER A 1 321 ? 23.469 -20.734 15.148 1 53.09 321 SER A O 1
ATOM 2485 N N . SER A 1 322 ? 21.578 -20.547 16.188 1 46.84 322 SER A N 1
ATOM 2486 C CA . SER A 1 322 ? 21.031 -21.703 15.484 1 46.84 322 SER A CA 1
ATOM 2487 C C . SER A 1 322 ? 20.797 -21.391 14.008 1 46.84 322 SER A C 1
ATOM 2489 O O . SER A 1 322 ? 20.656 -22.312 13.195 1 46.84 322 SER A O 1
ATOM 2491 N N . ALA A 1 323 ? 20.672 -20.156 13.602 1 40.59 323 ALA A N 1
ATOM 2492 C CA . ALA A 1 323 ? 20.547 -19.75 12.203 1 40.59 323 ALA A CA 1
ATOM 2493 C C . ALA A 1 323 ? 21.891 -19.797 11.484 1 40.59 323 ALA A C 1
ATOM 2495 O O . ALA A 1 323 ? 21.953 -19.688 10.258 1 40.59 323 ALA A O 1
ATOM 2496 N N . ASP A 1 324 ? 23.016 -19.766 12.133 1 36.22 324 ASP A N 1
ATOM 2497 C CA . ASP A 1 324 ? 24.312 -19.969 11.484 1 36.22 324 ASP A CA 1
ATOM 2498 C C . ASP A 1 324 ? 24.625 -21.453 11.312 1 36.22 324 ASP A C 1
ATOM 2500 O O . ASP A 1 324 ? 24.844 -22.172 12.289 1 36.22 324 ASP A O 1
ATOM 2504 N N . PRO A 1 325 ? 24.172 -22.125 10.25 1 36.69 325 PRO A N 1
ATOM 2505 C CA . PRO A 1 325 ? 24.672 -23.484 10.07 1 36.69 325 PRO A CA 1
ATOM 2506 C C . PRO A 1 325 ? 26.203 -23.547 10.07 1 36.69 325 PRO A C 1
ATOM 2508 O O . PRO A 1 325 ? 26.844 -22.984 9.188 1 36.69 325 PRO A O 1
ATOM 2511 N N . GLY A 1 326 ? 26.844 -23.234 11.07 1 32.56 326 GLY A N 1
ATOM 2512 C CA . GLY A 1 326 ? 28.281 -23.484 11.133 1 32.56 326 GLY A CA 1
ATOM 2513 C C . GLY A 1 326 ? 28.672 -24.844 10.578 1 32.56 326 GLY A C 1
ATOM 2514 O O . GLY A 1 326 ? 28.156 -25.875 11.031 1 32.56 326 GLY A O 1
ATOM 2515 N N . GLY A 1 327 ? 29.016 -24.891 9.273 1 32.91 327 GLY A N 1
ATOM 2516 C CA . GLY A 1 327 ? 29.703 -25.984 8.617 1 32.91 327 GLY A CA 1
ATOM 2517 C C . GLY A 1 327 ? 30.875 -26.516 9.414 1 32.91 327 GLY A C 1
ATOM 2518 O O . GLY A 1 327 ? 31.844 -25.797 9.656 1 32.91 327 GLY A O 1
ATOM 2519 N N . HIS A 1 328 ? 30.656 -27.312 10.43 1 32.81 328 HIS A N 1
ATOM 2520 C CA . HIS A 1 328 ? 31.719 -28.109 11.031 1 32.81 328 HIS A CA 1
ATOM 2521 C C . HIS A 1 328 ? 32.5 -28.891 9.969 1 32.81 328 HIS A C 1
ATOM 2523 O O . HIS A 1 328 ? 31.906 -29.719 9.258 1 32.81 328 HIS A O 1
ATOM 2529 N N . ASP A 1 329 ? 33.531 -28.297 9.406 1 32.12 329 ASP A N 1
ATOM 2530 C CA . ASP A 1 329 ? 34.562 -28.984 8.617 1 32.12 329 ASP A CA 1
ATOM 2531 C C . ASP A 1 329 ? 35.188 -30.125 9.422 1 32.12 329 ASP A C 1
ATOM 2533 O O . ASP A 1 329 ? 35.938 -29.875 10.375 1 32.12 329 ASP A O 1
ATOM 2537 N N . ASP A 1 330 ? 34.469 -31.234 9.648 1 29.84 330 ASP A N 1
ATOM 2538 C CA . ASP A 1 330 ? 35.062 -32.469 10.188 1 29.84 330 ASP A CA 1
ATOM 2539 C C . ASP A 1 330 ? 36.125 -33 9.258 1 29.84 330 ASP A C 1
ATOM 2541 O O . ASP A 1 330 ? 35.844 -33.562 8.195 1 29.84 330 ASP A O 1
ATOM 2545 N N . GLN A 1 331 ? 37.312 -32.344 9.109 1 29.2 331 GLN A N 1
ATOM 2546 C CA . GLN A 1 331 ? 38.5 -32.906 8.477 1 29.2 331 GLN A CA 1
ATOM 2547 C C . GLN A 1 331 ? 38.969 -34.188 9.164 1 29.2 331 GLN A C 1
ATOM 2549 O O . GLN A 1 331 ? 39.375 -34.156 10.312 1 29.2 331 GLN A O 1
ATOM 2554 N N . GLY A 1 332 ? 38.219 -35.312 8.922 1 27 332 GLY A N 1
ATOM 2555 C CA . GLY A 1 332 ? 38.625 -36.656 9.25 1 27 332 GLY A CA 1
ATOM 2556 C C . GLY A 1 332 ? 40 -37 8.742 1 27 332 GLY A C 1
ATOM 2557 O O . GLY A 1 332 ? 40.281 -36.969 7.535 1 27 332 GLY A O 1
ATOM 2558 N N . ASP A 1 333 ? 41.094 -36.688 9.484 1 29.41 333 ASP A N 1
ATOM 2559 C CA . ASP A 1 333 ? 42.5 -37.094 9.344 1 29.41 333 ASP A CA 1
ATOM 2560 C C . ASP A 1 333 ? 42.594 -38.625 9.234 1 29.41 333 ASP A C 1
ATOM 2562 O O . ASP A 1 333 ? 42.281 -39.344 10.18 1 29.41 333 ASP A O 1
ATOM 2566 N N . GLN A 1 334 ? 42.219 -39.281 8.094 1 26.44 334 GLN A N 1
ATOM 2567 C CA . GLN A 1 334 ? 42.5 -40.656 7.785 1 26.44 334 GLN A CA 1
ATOM 2568 C C . GLN A 1 334 ? 44 -40.938 7.887 1 26.44 334 GLN A C 1
ATOM 2570 O O . GLN A 1 334 ? 44.812 -40.312 7.172 1 26.44 334 GLN A O 1
ATOM 2575 N N . GLY A 1 335 ? 44.531 -41.25 9.078 1 26.52 335 GLY A N 1
ATOM 2576 C CA . GLY A 1 335 ? 45.812 -41.844 9.383 1 26.52 335 GLY A CA 1
ATOM 2577 C C . GLY A 1 335 ? 46.188 -43 8.484 1 26.52 335 GLY A C 1
ATOM 2578 O O . GLY A 1 335 ? 45.312 -43.75 8.047 1 26.52 335 GLY A O 1
ATOM 2579 N N . THR A 1 336 ? 47.281 -42.906 7.672 1 31.05 336 THR A N 1
ATOM 2580 C CA . THR A 1 336 ? 48.094 -43.781 6.828 1 31.05 336 THR A CA 1
ATOM 2581 C C . THR A 1 336 ? 48.375 -45.094 7.531 1 31.05 336 THR A C 1
ATOM 2583 O O . THR A 1 336 ? 49.031 -45.125 8.57 1 31.05 336 THR A O 1
ATOM 2586 N N . VAL A 1 337 ? 47.281 -45.906 7.785 1 24.83 337 VAL A N 1
ATOM 2587 C CA . VAL A 1 337 ? 47.844 -47.281 7.836 1 24.83 337 VAL A CA 1
ATOM 2588 C C . VAL A 1 337 ? 48.031 -47.812 6.414 1 24.83 337 VAL A C 1
ATOM 2590 O O . VAL A 1 337 ? 47.219 -47.531 5.527 1 24.83 337 VAL A O 1
ATOM 2593 N N . MET B 1 1 ? 17.906 10.266 23.438 1 93.75 1 MET B N 1
ATOM 2594 C CA . MET B 1 1 ? 17.719 11.625 23.938 1 93.75 1 MET B CA 1
ATOM 2595 C C . MET B 1 1 ? 18.906 12.07 24.766 1 93.75 1 MET B C 1
ATOM 2597 O O . MET B 1 1 ? 19.422 11.312 25.594 1 93.75 1 MET B O 1
ATOM 2601 N N . ALA B 1 2 ? 19.359 13.242 24.484 1 94.56 2 ALA B N 1
ATOM 2602 C CA . ALA B 1 2 ? 20.516 13.789 25.203 1 94.56 2 ALA B CA 1
ATOM 2603 C C . ALA B 1 2 ? 20.25 15.227 25.641 1 94.56 2 ALA B C 1
ATOM 2605 O O . ALA B 1 2 ? 19.25 15.836 25.219 1 94.56 2 ALA B O 1
ATOM 2606 N N . VAL B 1 3 ? 21.125 15.625 26.547 1 95.62 3 VAL B N 1
ATOM 2607 C CA . VAL B 1 3 ? 21.047 17.016 27 1 95.62 3 VAL B CA 1
ATOM 2608 C C . VAL B 1 3 ? 21.719 17.922 25.969 1 95.62 3 VAL B C 1
ATOM 2610 O O . VAL B 1 3 ? 22.781 17.609 25.438 1 95.62 3 VAL B O 1
ATOM 2613 N N . ASN B 1 4 ? 21 19 25.609 1 95.25 4 ASN B N 1
ATOM 2614 C CA . ASN B 1 4 ? 21.594 20.062 24.812 1 95.25 4 ASN B CA 1
ATOM 2615 C C . ASN B 1 4 ? 22.312 21.094 25.672 1 95.25 4 ASN B C 1
ATOM 2617 O O . ASN B 1 4 ? 21.672 21.859 26.391 1 95.25 4 ASN B O 1
ATOM 2621 N N . HIS B 1 5 ? 23.609 21.219 25.5 1 92.25 5 HIS B N 1
ATOM 2622 C CA . HIS B 1 5 ? 24.406 22.078 26.375 1 92.25 5 HIS B CA 1
ATOM 2623 C C . HIS B 1 5 ? 24.641 23.438 25.719 1 92.25 5 HIS B C 1
ATOM 2625 O O . HIS B 1 5 ? 25.438 24.234 26.219 1 92.25 5 HIS B O 1
ATOM 2631 N N . GLU B 1 6 ? 24 23.609 24.594 1 89.88 6 GLU B N 1
ATOM 2632 C CA . GLU B 1 6 ? 24.125 24.922 23.953 1 89.88 6 GLU B CA 1
ATOM 2633 C C . GLU B 1 6 ? 23.719 26.031 24.922 1 89.88 6 GLU B C 1
ATOM 2635 O O . GLU B 1 6 ? 22.625 26.016 25.5 1 89.88 6 GLU B O 1
ATOM 2640 N N . GLU B 1 7 ? 24.594 27.016 25.109 1 89.06 7 GLU B N 1
ATOM 2641 C CA . GLU B 1 7 ? 24.344 28.109 26.047 1 89.06 7 GLU B CA 1
ATOM 2642 C C . GLU B 1 7 ? 23.188 28.984 25.594 1 89.06 7 GLU B C 1
ATOM 2644 O O . GLU B 1 7 ? 23.125 29.375 24.422 1 89.06 7 GLU B O 1
ATOM 2649 N N . GLY B 1 8 ? 22.328 29.297 26.422 1 90.88 8 GLY B N 1
ATOM 2650 C CA . GLY B 1 8 ? 21.234 30.234 26.141 1 90.88 8 GLY B CA 1
ATOM 2651 C C . GLY B 1 8 ? 20.125 29.625 25.312 1 90.88 8 GLY B C 1
ATOM 2652 O O . GLY B 1 8 ? 19.203 30.328 24.891 1 90.88 8 GLY B O 1
ATOM 2653 N N . THR B 1 9 ? 20.203 28.312 25.141 1 89.31 9 THR B N 1
ATOM 2654 C CA . THR B 1 9 ? 19.203 27.703 24.266 1 89.31 9 THR B CA 1
ATOM 2655 C C . THR B 1 9 ? 17.875 27.531 25 1 89.31 9 THR B C 1
ATOM 2657 O O . THR B 1 9 ? 17.859 27.281 26.203 1 89.31 9 THR B O 1
ATOM 2660 N N . SER B 1 10 ? 16.766 27.734 24.281 1 94.31 10 SER B N 1
ATOM 2661 C CA . SER B 1 10 ? 15.43 27.438 24.781 1 94.31 10 SER B CA 1
ATOM 2662 C C . SER B 1 10 ? 15.031 25.984 24.484 1 94.31 10 SER B C 1
ATOM 2664 O O . SER B 1 10 ? 13.945 25.547 24.859 1 94.31 10 SER B O 1
ATOM 2666 N N . LEU B 1 11 ? 15.891 25.25 23.859 1 95.38 11 LEU B N 1
ATOM 2667 C CA . LEU B 1 11 ? 15.664 23.859 23.484 1 95.38 11 LEU B CA 1
ATOM 2668 C C . LEU B 1 11 ? 16.703 22.938 24.141 1 95.38 11 LEU B C 1
ATOM 2670 O O . LEU B 1 11 ? 17.641 22.5 23.484 1 95.38 11 LEU B O 1
ATOM 2674 N N . PRO B 1 12 ? 16.484 22.562 25.328 1 95.5 12 PRO B N 1
ATOM 2675 C CA . PRO B 1 12 ? 17.516 21.922 26.141 1 95.5 12 PRO B CA 1
ATOM 2676 C C . PRO B 1 12 ? 17.656 20.422 25.859 1 95.5 12 PRO B C 1
ATOM 2678 O O . PRO B 1 12 ? 18.531 19.766 26.422 1 95.5 12 PRO B O 1
ATOM 2681 N N . TYR B 1 13 ? 16.906 19.859 25.016 1 96.31 13 TYR B N 1
ATOM 2682 C CA . TYR B 1 13 ? 16.984 18.422 24.766 1 96.31 13 TYR B CA 1
ATOM 2683 C C . TYR B 1 13 ? 17.359 18.156 23.312 1 96.31 13 TYR B C 1
ATOM 2685 O O . TYR B 1 13 ? 16.906 18.859 22.406 1 96.31 13 TYR B O 1
ATOM 2693 N N . LEU B 1 14 ? 18.125 17.078 23.094 1 94.81 14 LEU B N 1
ATOM 2694 C CA . LEU B 1 14 ? 18.453 16.562 21.781 1 94.81 14 LEU B CA 1
ATOM 2695 C C . LEU B 1 14 ? 17.797 15.195 21.562 1 94.81 14 LEU B C 1
ATOM 2697 O O . LEU B 1 14 ? 17.797 14.352 22.453 1 94.81 14 LEU B O 1
ATOM 2701 N N . VAL B 1 15 ? 17.203 15.078 20.406 1 94.12 15 VAL B N 1
ATOM 2702 C CA . VAL B 1 15 ? 16.641 13.789 20.016 1 94.12 15 VAL B CA 1
ATOM 2703 C C . VAL B 1 15 ? 17.328 13.297 18.734 1 94.12 15 VAL B C 1
ATOM 2705 O O . VAL B 1 15 ? 17.453 14.047 17.766 1 94.12 15 VAL B O 1
ATOM 2708 N N . ARG B 1 16 ? 17.812 12.078 18.797 1 91.31 16 ARG B N 1
ATOM 2709 C CA . ARG B 1 16 ? 18.359 11.43 17.609 1 91.31 16 ARG B CA 1
ATOM 2710 C C . ARG B 1 16 ? 17.516 10.219 17.203 1 91.31 16 ARG B C 1
ATOM 2712 O O . ARG B 1 16 ? 17.328 9.297 18 1 91.31 16 ARG B O 1
ATOM 2719 N N . ILE B 1 17 ? 16.984 10.305 16 1 87.81 17 ILE B N 1
ATOM 2720 C CA . ILE B 1 17 ? 16.188 9.188 15.531 1 87.81 17 ILE B CA 1
ATOM 2721 C C . ILE B 1 17 ? 16.875 8.516 14.344 1 87.81 17 ILE B C 1
ATOM 2723 O O . ILE B 1 17 ? 17.641 9.156 13.625 1 87.81 17 ILE B O 1
ATOM 2727 N N . PRO B 1 18 ? 16.609 7.211 14.266 1 84.38 18 PRO B N 1
ATOM 2728 C CA . PRO B 1 18 ? 17.312 6.461 13.234 1 84.38 18 PRO B CA 1
ATOM 2729 C C . PRO B 1 18 ? 16.703 6.656 11.844 1 84.38 18 PRO B C 1
ATOM 2731 O O . PRO B 1 18 ? 16.234 5.691 11.234 1 84.38 18 PRO B O 1
ATOM 2734 N N . LEU B 1 19 ? 16.781 7.801 11.422 1 76.75 19 LEU B N 1
ATOM 2735 C CA . LEU B 1 19 ? 16.344 8.109 10.062 1 76.75 19 LEU B CA 1
ATOM 2736 C C . LEU B 1 19 ? 17.547 8.398 9.172 1 76.75 19 LEU B C 1
ATOM 2738 O O . LEU B 1 19 ? 18.359 9.281 9.469 1 76.75 19 LEU B O 1
ATOM 2742 N N . GLY B 1 20 ? 17.688 7.605 8.109 1 65.44 20 GLY B N 1
ATOM 2743 C CA . GLY B 1 20 ? 18.828 7.777 7.234 1 65.44 20 GLY B CA 1
ATOM 2744 C C . GLY B 1 20 ? 20.094 7.098 7.754 1 65.44 20 GLY B C 1
ATOM 2745 O O . GLY B 1 20 ? 20.031 6.348 8.727 1 65.44 20 GLY B O 1
ATOM 2746 N N . GLU B 1 21 ? 21.156 7.309 7.059 1 66.12 21 GLU B N 1
ATOM 2747 C CA . GLU B 1 21 ? 22.422 6.648 7.363 1 66.12 21 GLU B CA 1
ATOM 2748 C C . GLU B 1 21 ? 23 7.152 8.68 1 66.12 21 GLU B C 1
ATOM 2750 O O . GLU B 1 21 ? 23.547 6.371 9.461 1 66.12 21 GLU B O 1
ATOM 2755 N N . HIS B 1 22 ? 22.859 8.43 8.875 1 68.12 22 HIS B N 1
ATOM 2756 C CA . HIS B 1 22 ? 23.531 9.008 10.031 1 68.12 22 HIS B CA 1
ATOM 2757 C C . HIS B 1 22 ? 22.531 9.414 11.102 1 68.12 22 HIS B C 1
ATOM 2759 O O . HIS B 1 22 ? 22.906 9.961 12.141 1 68.12 22 HIS B O 1
ATOM 2765 N N . GLY B 1 23 ? 21.25 9.117 10.805 1 79 23 GLY B N 1
ATOM 2766 C CA . GLY B 1 23 ? 20.234 9.531 11.758 1 79 23 GLY B CA 1
ATOM 2767 C C . GLY B 1 23 ? 19.875 11 11.648 1 79 23 GLY B C 1
ATOM 2768 O O . GLY B 1 23 ? 20.562 11.766 10.969 1 79 23 GLY B O 1
ATOM 2769 N N . MET B 1 24 ? 18.844 11.398 12.227 1 84.5 24 MET B N 1
ATOM 2770 C CA . MET B 1 24 ? 18.375 12.781 12.289 1 84.5 24 MET B CA 1
ATOM 2771 C C . MET B 1 24 ? 18.406 13.297 13.719 1 84.5 24 MET B C 1
ATOM 2773 O O . MET B 1 24 ? 17.906 12.633 14.641 1 84.5 24 MET B O 1
ATOM 2777 N N . VAL B 1 25 ? 19.062 14.461 13.867 1 88.44 25 VAL B N 1
ATOM 2778 C CA . VAL B 1 25 ? 19.203 15.047 15.195 1 88.44 25 VAL B CA 1
ATOM 2779 C C . VAL B 1 25 ? 18.438 16.359 15.266 1 88.44 25 VAL B C 1
ATOM 2781 O O . VAL B 1 25 ? 18.609 17.234 14.414 1 88.44 25 VAL B O 1
ATOM 2784 N N . LEU B 1 26 ? 17.562 16.438 16.281 1 92.31 26 LEU B N 1
ATOM 2785 C CA . LEU B 1 26 ? 16.797 17.656 16.5 1 92.31 26 LEU B CA 1
ATOM 2786 C C . LEU B 1 26 ? 16.906 18.109 17.938 1 92.31 26 LEU B C 1
ATOM 2788 O O . LEU B 1 26 ? 17.125 17.297 18.844 1 92.31 26 LEU B O 1
ATOM 2792 N N . LYS B 1 27 ? 16.844 19.375 18.156 1 94.38 27 LYS B N 1
ATOM 2793 C CA . LYS B 1 27 ? 16.719 19.906 19.5 1 94.38 27 LYS B CA 1
ATOM 2794 C C . LYS B 1 27 ? 15.281 20.328 19.797 1 94.38 27 LYS B C 1
ATOM 2796 O O . LYS B 1 27 ? 14.578 20.812 18.891 1 94.38 27 LYS B O 1
ATOM 2801 N N . THR B 1 28 ? 14.82 20.156 21.031 1 95.19 28 THR B N 1
ATOM 2802 C CA . THR B 1 28 ? 13.43 20.391 21.406 1 95.19 28 THR B CA 1
ATOM 2803 C C . THR B 1 28 ? 13.344 20.906 22.828 1 95.19 28 THR B C 1
ATOM 2805 O O . THR B 1 28 ? 14.32 20.859 23.578 1 95.19 28 THR B O 1
ATOM 2808 N N . LYS B 1 29 ? 12.133 21.391 23.141 1 94.44 29 LYS B N 1
ATOM 2809 C CA . LYS B 1 29 ? 11.906 22.047 24.438 1 94.44 29 LYS B CA 1
ATOM 2810 C C . LYS B 1 29 ? 11.641 21.016 25.531 1 94.44 29 LYS B C 1
ATOM 2812 O O . LYS B 1 29 ?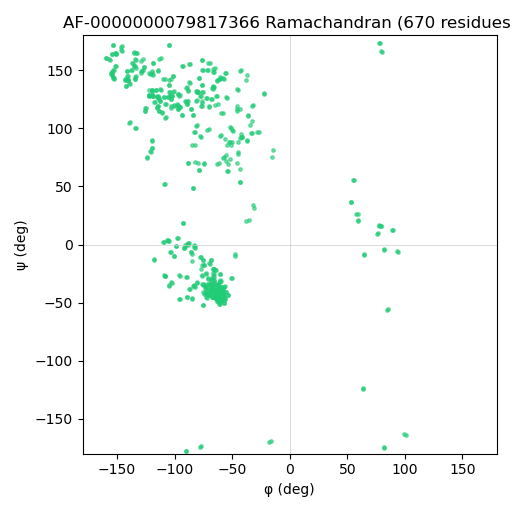 12.016 21.219 26.688 1 94.44 29 LYS B O 1
ATOM 2817 N N . GLU B 1 30 ? 10.969 19.922 25.219 1 94.06 30 GLU B N 1
ATOM 2818 C CA . GLU B 1 30 ? 10.602 18.844 26.141 1 94.06 30 GLU B CA 1
ATOM 2819 C C . GLU B 1 30 ? 11.008 17.484 25.594 1 94.06 30 GLU B C 1
ATOM 2821 O O . GLU B 1 30 ? 11.25 17.344 24.391 1 94.06 30 GLU B O 1
ATOM 2826 N N . PRO B 1 31 ? 11.125 16.562 26.516 1 92.94 31 PRO B N 1
ATOM 2827 C CA . PRO B 1 31 ? 11.578 15.242 26.062 1 92.94 31 PRO B CA 1
ATOM 2828 C C . PRO B 1 31 ? 10.492 14.477 25.312 1 92.94 31 PRO B C 1
ATOM 2830 O O . PRO B 1 31 ? 10.789 13.469 24.656 1 92.94 31 PRO B O 1
ATOM 2833 N N . TRP B 1 32 ? 9.211 14.836 25.422 1 92.94 32 TRP B N 1
ATOM 2834 C CA . TRP B 1 32 ? 8.078 14.234 24.719 1 92.94 32 TRP B CA 1
ATOM 2835 C C . TRP B 1 32 ? 6.938 15.242 24.562 1 92.94 32 TRP B C 1
ATOM 2837 O O . TRP B 1 32 ? 6.66 16.016 25.484 1 92.94 32 TRP B O 1
ATOM 2847 N N . PRO B 1 33 ? 6.25 15.195 23.469 1 91.25 33 PRO B N 1
ATOM 2848 C CA . PRO B 1 33 ? 5.105 16.094 23.312 1 91.25 33 PRO B CA 1
ATOM 2849 C C . PRO B 1 33 ? 3.875 15.617 24.078 1 91.25 33 PRO B C 1
ATOM 2851 O O . PRO B 1 33 ? 2.992 14.977 23.5 1 91.25 33 PRO B O 1
ATOM 2854 N N . ARG B 1 34 ? 3.709 16.062 25.234 1 87.12 34 ARG B N 1
ATOM 2855 C CA . ARG B 1 34 ? 2.621 15.602 26.094 1 87.12 34 ARG B CA 1
ATOM 2856 C C . ARG B 1 34 ? 1.425 16.547 26.016 1 87.12 34 ARG B C 1
ATOM 2858 O O . ARG B 1 34 ? 0.281 16.094 25.891 1 87.12 34 ARG B O 1
ATOM 2865 N N . THR B 1 35 ? 1.692 17.797 26.109 1 86 35 THR B N 1
ATOM 2866 C CA . THR B 1 35 ? 0.596 18.75 26.234 1 86 35 THR B CA 1
ATOM 2867 C C . THR B 1 35 ? 0.426 19.562 24.953 1 86 35 THR B C 1
ATOM 2869 O O . THR B 1 35 ? -0.66 20.078 24.688 1 86 35 THR B O 1
ATOM 2872 N N . SER B 1 36 ? 1.476 19.703 24.25 1 86.81 36 SER B N 1
ATOM 2873 C CA . SER B 1 36 ? 1.425 20.453 22.984 1 86.81 36 SER B CA 1
ATOM 2874 C C . SER B 1 36 ? 2.48 19.938 22.016 1 86.81 36 SER B C 1
ATOM 2876 O O . SER B 1 36 ? 3.387 19.203 22.391 1 86.81 36 SER B O 1
ATOM 2878 N N . ARG B 1 37 ? 2.221 20.359 20.828 1 88.06 37 ARG B N 1
ATOM 2879 C CA . ARG B 1 37 ? 3.268 20.047 19.859 1 88.06 37 ARG B CA 1
ATOM 2880 C C . ARG B 1 37 ? 4.555 20.797 20.172 1 88.06 37 ARG B C 1
ATOM 2882 O O . ARG B 1 37 ? 4.512 21.906 20.719 1 88.06 37 ARG B O 1
ATOM 2889 N N . LEU B 1 38 ? 5.66 20.219 19.797 1 91.19 38 LEU B N 1
ATOM 2890 C CA . LEU B 1 38 ? 6.953 20.812 20.141 1 91.19 38 LEU B CA 1
ATOM 2891 C C . LEU B 1 38 ? 7.68 21.281 18.875 1 91.19 38 LEU B C 1
ATOM 2893 O O . LEU B 1 38 ? 7.797 20.531 17.906 1 91.19 38 LEU B O 1
ATOM 2897 N N . TYR B 1 39 ? 8.008 22.484 18.969 1 90.31 39 TYR B N 1
ATOM 2898 C CA . TYR B 1 39 ? 8.898 23 17.938 1 90.31 39 TYR B CA 1
ATOM 2899 C C . TYR B 1 39 ? 10.266 22.344 18.031 1 90.31 39 TYR B C 1
ATOM 2901 O O . TYR B 1 39 ? 10.812 22.156 19.125 1 90.31 39 TYR B O 1
ATOM 2909 N N . CYS B 1 40 ? 10.781 21.969 16.891 1 91.5 40 CYS B N 1
ATOM 2910 C CA . CYS B 1 40 ? 12.094 21.344 16.828 1 91.5 40 CYS B CA 1
ATOM 2911 C C . CYS B 1 40 ? 13 22.062 15.844 1 91.5 40 CYS B C 1
ATOM 2913 O O . CYS B 1 40 ? 12.516 22.703 14.898 1 91.5 40 CYS B O 1
ATOM 2915 N N . HIS B 1 41 ? 14.289 21.984 16.078 1 88.88 41 HIS B N 1
ATOM 2916 C CA . HIS B 1 41 ? 15.297 22.562 15.195 1 88.88 41 HIS B CA 1
ATOM 2917 C C . HIS B 1 41 ? 16.438 21.594 14.953 1 88.88 41 HIS B C 1
ATOM 2919 O O . HIS B 1 41 ? 16.859 20.875 15.867 1 88.88 41 HIS B O 1
ATOM 2925 N N . PRO B 1 42 ? 16.938 21.594 13.711 1 86.69 42 PRO B N 1
ATOM 2926 C CA . PRO B 1 42 ? 18.078 20.719 13.438 1 86.69 42 PRO B CA 1
ATOM 2927 C C . PRO B 1 42 ? 19.266 21 14.344 1 86.69 42 PRO B C 1
ATOM 2929 O O . PRO B 1 42 ? 19.547 22.172 14.664 1 86.69 42 PRO B O 1
ATOM 2932 N N . ALA B 1 43 ? 19.922 19.938 14.727 1 87.88 43 ALA B N 1
ATOM 2933 C CA . ALA B 1 43 ? 21.094 20.062 15.602 1 87.88 43 ALA B CA 1
ATOM 2934 C C . ALA B 1 43 ? 22.125 18.984 15.273 1 87.88 43 ALA B C 1
ATOM 2936 O O . ALA B 1 43 ? 21.891 18.125 14.43 1 87.88 43 ALA B O 1
ATOM 2937 N N . GLU B 1 44 ? 23.219 19.156 15.844 1 85.44 44 GLU B N 1
ATOM 2938 C CA . GLU B 1 44 ? 24.281 18.156 15.734 1 85.44 44 GLU B CA 1
ATOM 2939 C C . GLU B 1 44 ? 24.391 17.328 17 1 85.44 44 GLU B C 1
ATOM 2941 O O . GLU B 1 44 ? 24.234 17.859 18.109 1 85.44 44 GLU B O 1
ATOM 2946 N N . TRP B 1 45 ? 24.656 16.094 16.734 1 89.38 45 TRP B N 1
ATOM 2947 C CA . TRP B 1 45 ? 24.859 15.219 17.891 1 89.38 45 TRP B CA 1
ATOM 2948 C C . TRP B 1 45 ? 26.25 15.422 18.5 1 89.38 45 TRP B C 1
ATOM 2950 O O . TRP B 1 45 ? 27.266 15.32 17.781 1 89.38 45 TRP B O 1
ATOM 2960 N N . PRO B 1 46 ? 26.328 15.656 19.734 1 91.06 46 PRO B N 1
ATOM 2961 C CA . PRO B 1 46 ? 27.641 15.945 20.328 1 91.06 46 PRO B CA 1
ATOM 2962 C C . PRO B 1 46 ? 28.562 14.727 20.359 1 91.06 46 PRO B C 1
ATOM 2964 O O . PRO B 1 46 ? 28.078 13.586 20.328 1 91.06 46 PRO B O 1
ATOM 2967 N N . GLN B 1 47 ? 29.812 14.945 20.406 1 88.88 47 GLN B N 1
ATOM 2968 C CA . GLN B 1 47 ? 30.812 13.883 20.469 1 88.88 47 GLN B CA 1
ATOM 2969 C C . GLN B 1 47 ? 30.688 13.086 21.766 1 88.88 47 GLN B C 1
ATOM 2971 O O . GLN B 1 47 ? 30.844 11.859 21.766 1 88.88 47 GLN B O 1
ATOM 2976 N N . ALA B 1 48 ? 30.469 13.812 22.797 1 91.38 48 ALA B N 1
ATOM 2977 C CA . ALA B 1 48 ? 30.281 13.18 24.094 1 91.38 48 ALA B CA 1
ATOM 2978 C C . ALA B 1 48 ? 28.906 13.539 24.672 1 91.38 48 ALA B C 1
ATOM 2980 O O . ALA B 1 48 ? 28.812 14.336 25.609 1 91.38 48 ALA B O 1
ATOM 2981 N N . PRO B 1 49 ? 27.906 12.859 24.203 1 91.62 49 PRO B N 1
ATOM 2982 C CA . PRO B 1 49 ? 26.562 13.227 24.625 1 91.62 49 PRO B CA 1
ATOM 2983 C C . PRO B 1 49 ? 26.234 12.75 26.031 1 91.62 49 PRO B C 1
ATOM 2985 O O . PRO B 1 49 ? 26.641 11.656 26.438 1 91.62 49 PRO B O 1
ATOM 2988 N N . GLU B 1 50 ? 25.594 13.609 26.812 1 95 50 GLU B N 1
ATOM 2989 C CA . GLU B 1 50 ? 24.953 13.172 28.047 1 95 50 GLU B CA 1
ATOM 2990 C C . GLU B 1 50 ? 23.578 12.555 27.766 1 95 50 GLU B C 1
ATOM 2992 O O . GLU B 1 50 ? 22.578 13.266 27.672 1 95 50 GLU B O 1
ATOM 2997 N N . ILE B 1 51 ? 23.562 11.266 27.797 1 94.31 51 ILE B N 1
ATOM 2998 C CA . ILE B 1 51 ? 22.375 10.523 27.375 1 94.31 51 ILE B CA 1
ATOM 2999 C C . ILE B 1 51 ? 21.359 10.5 28.5 1 94.31 51 ILE B C 1
ATOM 3001 O O . ILE B 1 51 ? 21.672 10.133 29.641 1 94.31 51 ILE B O 1
ATOM 3005 N N . LEU B 1 52 ? 20.156 10.953 28.203 1 92.94 52 LEU B N 1
ATOM 3006 C CA . LEU B 1 52 ? 19.047 10.898 29.156 1 92.94 52 LEU B CA 1
ATOM 3007 C C . LEU B 1 52 ? 18.281 9.586 29.016 1 92.94 52 LEU B C 1
ATOM 3009 O O . LEU B 1 52 ? 17.891 8.984 30 1 92.94 52 LEU B O 1
ATOM 3013 N N . GLU B 1 53 ? 18.016 9.25 27.75 1 92.75 53 GLU B N 1
ATOM 3014 C CA . GLU B 1 53 ? 17.25 8.031 27.5 1 92.75 53 GLU B CA 1
ATOM 3015 C C . GLU B 1 53 ? 17.594 7.438 26.141 1 92.75 53 GLU B C 1
ATOM 3017 O O . GLU B 1 53 ? 17.844 8.172 25.188 1 92.75 53 GLU B O 1
ATOM 3022 N N . ARG B 1 54 ? 17.641 6.062 26.109 1 92.12 54 ARG B N 1
ATOM 3023 C CA . ARG B 1 54 ? 17.734 5.281 24.875 1 92.12 54 ARG B CA 1
ATOM 3024 C C . ARG B 1 54 ? 16.609 4.262 24.781 1 92.12 54 ARG B C 1
ATOM 3026 O O . ARG B 1 54 ? 16.438 3.434 25.688 1 92.12 54 ARG B O 1
ATOM 3033 N N . VAL B 1 55 ? 15.805 4.449 23.75 1 88.69 55 VAL B N 1
ATOM 3034 C CA . VAL B 1 55 ? 14.648 3.566 23.609 1 88.69 55 VAL B CA 1
ATOM 3035 C C . VAL B 1 55 ? 14.711 2.859 22.25 1 88.69 55 VAL B C 1
ATOM 3037 O O . VAL B 1 55 ? 14.922 3.5 21.219 1 88.69 55 VAL B O 1
ATOM 3040 N N . PRO B 1 56 ? 14.586 1.557 22.266 1 86.12 56 PRO B N 1
ATOM 3041 C CA . PRO B 1 56 ? 14.523 0.87 20.969 1 86.12 56 PRO B CA 1
ATOM 3042 C C . PRO B 1 56 ? 13.336 1.331 20.125 1 86.12 56 PRO B C 1
ATOM 3044 O O . PRO B 1 56 ? 12.273 1.65 20.656 1 86.12 56 PRO B O 1
ATOM 3047 N N . VAL B 1 57 ? 13.586 1.39 18.781 1 83.44 57 VAL B N 1
ATOM 3048 C CA . VAL B 1 57 ? 12.586 1.874 17.828 1 83.44 57 VAL B CA 1
ATOM 3049 C C . VAL B 1 57 ? 11.953 0.692 17.109 1 83.44 57 VAL B C 1
ATOM 3051 O O . VAL B 1 57 ? 12.656 -0.179 16.594 1 83.44 57 VAL B O 1
ATOM 3054 N N . ARG B 1 58 ? 10.695 0.675 17.203 1 75.62 58 ARG B N 1
ATOM 3055 C CA . ARG B 1 58 ? 9.984 -0.337 16.422 1 75.62 58 ARG B CA 1
ATOM 3056 C C . ARG B 1 58 ? 9.93 0.04 14.945 1 75.62 58 ARG B C 1
ATOM 3058 O O . ARG B 1 58 ? 10.227 -0.785 14.078 1 75.62 58 ARG B O 1
ATOM 3065 N N . THR B 1 59 ? 9.469 1.252 14.742 1 75.62 59 THR B N 1
ATOM 3066 C CA . THR B 1 59 ? 9.406 1.755 13.375 1 75.62 59 THR B CA 1
ATOM 3067 C C . THR B 1 59 ? 9.766 3.238 13.328 1 75.62 59 THR B C 1
ATOM 3069 O O . THR B 1 59 ? 9.414 3.996 14.234 1 75.62 59 THR B O 1
ATOM 3072 N N . CYS B 1 60 ? 10.562 3.635 12.383 1 82.31 60 CYS B N 1
ATOM 3073 C CA . CYS B 1 60 ? 10.875 5.02 12.055 1 82.31 60 CYS B CA 1
ATOM 3074 C C . CYS B 1 60 ? 10.938 5.219 10.547 1 82.31 60 CYS B C 1
ATOM 3076 O O . CYS B 1 60 ? 11.906 4.809 9.898 1 82.31 60 CYS B O 1
ATOM 3078 N N . ARG B 1 61 ? 9.82 5.875 10.047 1 78.81 61 ARG B N 1
ATOM 3079 C CA . ARG B 1 61 ? 9.727 5.953 8.594 1 78.81 61 ARG B CA 1
ATOM 3080 C C . ARG B 1 61 ? 9.188 7.312 8.156 1 78.81 61 ARG B C 1
ATOM 3082 O O . ARG B 1 61 ? 8.289 7.863 8.789 1 78.81 61 ARG B O 1
ATOM 3089 N N . ARG B 1 62 ? 9.734 7.75 7.133 1 76.44 62 ARG B N 1
ATOM 3090 C CA . ARG B 1 62 ? 9.203 8.969 6.523 1 76.44 62 ARG B CA 1
ATOM 3091 C C . ARG B 1 62 ? 7.98 8.664 5.668 1 76.44 62 ARG B C 1
ATOM 3093 O O . ARG B 1 62 ? 7.977 7.695 4.902 1 76.44 62 ARG B O 1
ATOM 3100 N N . ARG B 1 63 ? 7.004 9.438 5.906 1 71.94 63 ARG B N 1
ATOM 3101 C CA . ARG B 1 63 ? 5.785 9.414 5.105 1 71.94 63 ARG B CA 1
ATOM 3102 C C . ARG B 1 63 ? 5.352 10.82 4.723 1 71.94 63 ARG B C 1
ATOM 3104 O O . ARG B 1 63 ? 4.664 11.492 5.492 1 71.94 63 ARG B O 1
ATOM 3111 N N . GLY B 1 64 ? 5.703 11.172 3.453 1 71 64 GLY B N 1
ATOM 3112 C CA . GLY B 1 64 ? 5.43 12.539 3.043 1 71 64 GLY B CA 1
ATOM 3113 C C . GLY B 1 64 ? 6.207 13.57 3.844 1 71 64 GLY B C 1
ATOM 3114 O O . GLY B 1 64 ? 7.434 13.508 3.918 1 71 64 GLY B O 1
ATOM 3115 N N . ALA B 1 65 ? 5.391 14.461 4.41 1 75.81 65 ALA B N 1
ATOM 3116 C CA . ALA B 1 65 ? 6.008 15.562 5.148 1 75.81 65 ALA B CA 1
ATOM 3117 C C . ALA B 1 65 ? 6.156 15.219 6.625 1 75.81 65 ALA B C 1
ATOM 3119 O O . ALA B 1 65 ? 6.316 16.109 7.465 1 75.81 65 ALA B O 1
ATOM 3120 N N . ALA B 1 66 ? 6.078 13.906 6.859 1 80.44 66 ALA B N 1
ATOM 3121 C CA . ALA B 1 66 ? 6.156 13.516 8.266 1 80.44 66 ALA B CA 1
ATOM 3122 C C . ALA B 1 66 ? 7.043 12.289 8.438 1 80.44 66 ALA B C 1
ATOM 3124 O O . ALA B 1 66 ? 7.238 11.516 7.5 1 80.44 66 ALA B O 1
ATOM 3125 N N . VAL B 1 67 ? 7.652 12.234 9.586 1 81.38 67 VAL B N 1
ATOM 3126 C CA . VAL B 1 67 ? 8.359 11.031 10.016 1 81.38 67 VAL B CA 1
ATOM 3127 C C . VAL B 1 67 ? 7.609 10.383 11.172 1 81.38 67 VAL B C 1
ATOM 3129 O O . VAL B 1 67 ? 7.461 10.977 12.242 1 81.38 67 VAL B O 1
ATOM 3132 N N . ASP B 1 68 ? 7.105 9.195 10.867 1 81.56 68 ASP B N 1
ATOM 3133 C CA . ASP B 1 68 ? 6.438 8.445 11.922 1 81.56 68 ASP B CA 1
ATOM 3134 C C . ASP B 1 68 ? 7.445 7.711 12.797 1 81.56 68 ASP B C 1
ATOM 3136 O O . ASP B 1 68 ? 8.383 7.094 12.289 1 81.56 68 ASP B O 1
ATOM 3140 N N . LEU B 1 69 ? 7.27 7.863 14.164 1 84.88 69 LEU B N 1
ATOM 3141 C CA . LEU B 1 69 ? 8.156 7.223 15.133 1 84.88 69 LEU B CA 1
ATOM 3142 C C . LEU B 1 69 ? 7.355 6.383 16.125 1 84.88 69 LEU B C 1
ATOM 3144 O O . LEU B 1 69 ? 6.504 6.91 16.844 1 84.88 69 LEU B O 1
ATOM 3148 N N . VAL B 1 70 ? 7.598 5.074 16.062 1 81.81 70 VAL B N 1
ATOM 3149 C CA . VAL B 1 70 ? 7.004 4.16 17.031 1 81.81 70 VAL B CA 1
ATOM 3150 C C . VAL B 1 70 ? 8.102 3.516 17.875 1 81.81 70 VAL B C 1
ATOM 3152 O O . VAL B 1 70 ? 8.961 2.809 17.344 1 81.81 70 VAL B O 1
ATOM 3155 N N . LEU B 1 71 ? 8.016 3.791 19.172 1 83.81 71 LEU B N 1
ATOM 3156 C CA . LEU B 1 71 ? 9.023 3.293 20.109 1 83.81 71 LEU B CA 1
ATOM 3157 C C . LEU B 1 71 ? 8.586 1.965 20.719 1 83.81 71 LEU B C 1
ATOM 3159 O O . LEU B 1 71 ? 7.391 1.674 20.797 1 83.81 71 LEU B O 1
ATOM 3163 N N . ASP B 1 72 ? 9.625 1.228 21.094 1 79.25 72 ASP B N 1
ATOM 3164 C CA . ASP B 1 72 ? 9.375 -0.058 21.734 1 79.25 72 ASP B CA 1
ATOM 3165 C C . ASP B 1 72 ? 9.234 0.104 23.25 1 79.25 72 ASP B C 1
ATOM 3167 O O . ASP B 1 72 ? 10.109 -0.31 24 1 79.25 72 ASP B O 1
ATOM 3171 N N . ARG B 1 73 ? 8.172 0.698 23.672 1 82.19 73 ARG B N 1
ATOM 3172 C CA . ARG B 1 73 ? 7.816 0.848 25.078 1 82.19 73 ARG B CA 1
ATOM 3173 C C . ARG B 1 73 ? 6.305 0.921 25.266 1 82.19 73 ARG B C 1
ATOM 3175 O O . ARG B 1 73 ? 5.566 1.074 24.281 1 82.19 73 ARG B O 1
ATOM 3182 N N . LYS B 1 74 ? 5.844 0.748 26.406 1 77.38 74 LYS B N 1
ATOM 3183 C CA . LYS B 1 74 ? 4.426 0.567 26.703 1 77.38 74 LYS B CA 1
ATOM 3184 C C . LYS B 1 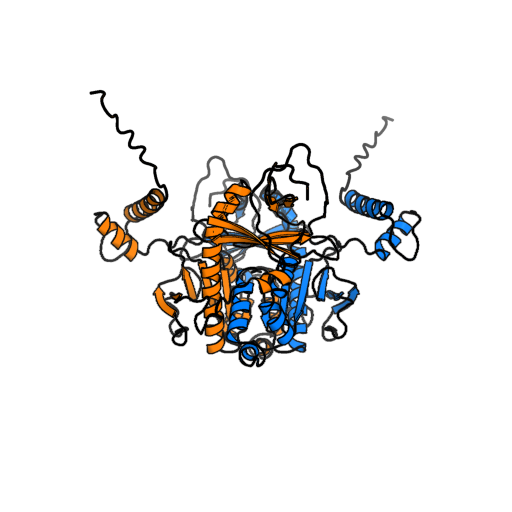74 ? 3.658 1.877 26.531 1 77.38 74 LYS B C 1
ATOM 3186 O O . LYS B 1 74 ? 2.537 1.887 26.031 1 77.38 74 LYS B O 1
ATOM 3191 N N . GLN B 1 75 ? 4.277 2.92 27.094 1 84.06 75 GLN B N 1
ATOM 3192 C CA . GLN B 1 75 ? 3.627 4.223 27.016 1 84.06 75 GLN B CA 1
ATOM 3193 C C . GLN B 1 75 ? 4.484 5.227 26.25 1 84.06 75 GLN B C 1
ATOM 3195 O O . GLN B 1 75 ? 5.688 5.023 26.094 1 84.06 75 GLN B O 1
ATOM 3200 N N . LEU B 1 76 ? 3.832 6.242 25.703 1 88.06 76 LEU B N 1
ATOM 3201 C CA . LEU B 1 76 ? 4.539 7.289 24.984 1 88.06 76 LEU B CA 1
ATOM 3202 C C . LEU B 1 76 ? 5.383 6.695 23.859 1 88.06 76 LEU B C 1
ATOM 3204 O O . LEU B 1 76 ? 6.59 6.949 23.781 1 88.06 76 LEU B O 1
ATOM 3208 N N . ASN B 1 77 ? 4.672 5.949 23.031 1 87.12 77 ASN B N 1
ATOM 3209 C CA . ASN B 1 77 ? 5.418 5.164 22.047 1 87.12 77 ASN B CA 1
ATOM 3210 C C . ASN B 1 77 ? 5.078 5.582 20.625 1 87.12 77 ASN B C 1
ATOM 3212 O O . ASN B 1 77 ? 5.754 5.172 19.672 1 87.12 77 ASN B O 1
ATOM 3216 N N . ARG B 1 78 ? 4.055 6.332 20.469 1 85.81 78 ARG B N 1
ATOM 3217 C CA . ARG B 1 78 ? 3.666 6.727 19.125 1 85.81 78 ARG B CA 1
ATOM 3218 C C . ARG B 1 78 ? 3.746 8.242 18.953 1 85.81 78 ARG B C 1
ATOM 3220 O O . ARG B 1 78 ? 3.111 8.992 19.688 1 85.81 78 ARG B O 1
ATOM 3227 N N . SER B 1 79 ? 4.531 8.703 17.984 1 88.19 79 SER B N 1
ATOM 3228 C CA . SER B 1 79 ? 4.672 10.125 17.688 1 88.19 79 SER B CA 1
ATOM 3229 C C . SER B 1 79 ? 5.051 10.352 16.234 1 88.19 79 SER B C 1
ATOM 3231 O O . SER B 1 79 ? 5.203 9.398 15.469 1 88.19 79 SER B O 1
ATOM 3233 N N . GLN B 1 80 ? 5.016 11.656 15.891 1 87.5 80 GLN B N 1
ATOM 3234 C CA . GLN B 1 80 ? 5.414 12.031 14.539 1 87.5 80 GLN B CA 1
ATOM 3235 C C . GLN B 1 80 ? 6.164 13.359 14.531 1 87.5 80 GLN B C 1
ATOM 3237 O O . GLN B 1 80 ? 5.895 14.227 15.359 1 87.5 80 GLN B O 1
ATOM 3242 N N . PHE B 1 81 ? 7.195 13.453 13.672 1 86.19 81 PHE B N 1
ATOM 3243 C CA . PHE B 1 81 ? 7.809 14.727 13.328 1 86.19 81 PHE B CA 1
ATOM 3244 C C . PHE B 1 81 ? 7.258 15.258 12.016 1 86.19 81 PHE B C 1
ATOM 3246 O O . PHE B 1 81 ? 7.34 14.578 10.984 1 86.19 81 PHE B O 1
ATOM 3253 N N . VAL B 1 82 ? 6.664 16.438 12.055 1 82.94 82 VAL B N 1
ATOM 3254 C CA . VAL B 1 82 ? 6.012 17 10.875 1 82.94 82 VAL B CA 1
ATOM 3255 C C . VAL B 1 82 ? 6.82 18.172 10.352 1 82.94 82 VAL B C 1
ATOM 3257 O O . VAL B 1 82 ? 7.184 19.078 11.117 1 82.94 82 VAL B O 1
ATOM 3260 N N . PHE B 1 83 ? 7.141 18.125 9.094 1 81.19 83 PHE B N 1
ATOM 3261 C CA . PHE B 1 83 ? 7.855 19.203 8.406 1 81.19 83 PHE B CA 1
ATOM 3262 C C . PHE B 1 83 ? 6.883 20.109 7.668 1 81.19 83 PHE B C 1
ATOM 3264 O O . PHE B 1 83 ? 6.094 19.656 6.844 1 81.19 83 PHE B O 1
ATOM 3271 N N . THR B 1 84 ? 6.891 21.359 8.133 1 74.44 84 THR B N 1
ATOM 3272 C CA . THR B 1 84 ? 5.953 22.297 7.52 1 74.44 84 THR B CA 1
ATOM 3273 C C . THR B 1 84 ? 6.641 23.609 7.184 1 74.44 84 THR B C 1
ATOM 3275 O O . THR B 1 84 ? 7.773 23.859 7.613 1 74.44 84 THR B O 1
ATOM 3278 N N . ARG B 1 85 ? 6.031 24.312 6.281 1 68.38 85 ARG B N 1
ATOM 3279 C CA . ARG B 1 85 ? 6.492 25.672 5.961 1 68.38 85 ARG B CA 1
ATOM 3280 C C . ARG B 1 85 ? 5.527 26.719 6.504 1 68.38 85 ARG B C 1
ATOM 3282 O O . ARG B 1 85 ? 4.316 26.625 6.285 1 68.38 85 ARG B O 1
ATOM 3289 N N . ALA B 1 86 ? 5.949 27.391 7.469 1 60.59 86 ALA B N 1
ATOM 3290 C CA . ALA B 1 86 ? 5.156 28.5 7.988 1 60.59 86 ALA B CA 1
ATOM 3291 C C . ALA B 1 86 ? 5.918 29.812 7.875 1 60.59 86 ALA B C 1
ATOM 3293 O O . ALA B 1 86 ? 7.082 29.906 8.273 1 60.59 86 ALA B O 1
ATOM 3294 N N . ARG B 1 87 ? 5.203 30.812 7.348 1 58.81 87 ARG B N 1
ATOM 3295 C CA . ARG B 1 87 ? 5.75 32.156 7.203 1 58.81 87 ARG B CA 1
ATOM 3296 C C . ARG B 1 87 ? 7.074 32.125 6.453 1 58.81 87 ARG B C 1
ATOM 3298 O O . ARG B 1 87 ? 8.039 32.781 6.863 1 58.81 87 ARG B O 1
ATOM 3305 N N . GLY B 1 88 ? 7.172 31.266 5.5 1 64.88 88 GLY B N 1
ATOM 3306 C CA . GLY B 1 88 ? 8.344 31.219 4.637 1 64.88 88 GLY B CA 1
ATOM 3307 C C . GLY B 1 88 ? 9.5 30.453 5.246 1 64.88 88 GLY B C 1
ATOM 3308 O O . GLY B 1 88 ? 10.578 30.375 4.648 1 64.88 88 GLY B O 1
ATOM 3309 N N . ARG B 1 89 ? 9.305 30.062 6.438 1 70.69 89 ARG B N 1
ATOM 3310 C CA . ARG B 1 89 ? 10.359 29.312 7.105 1 70.69 89 ARG B CA 1
ATOM 3311 C C . ARG B 1 89 ? 9.984 27.844 7.27 1 70.69 89 ARG B C 1
ATOM 3313 O O . ARG B 1 89 ? 8.805 27.531 7.438 1 70.69 89 ARG B O 1
ATOM 3320 N N . GLN B 1 90 ? 10.977 27.031 7.102 1 73.81 90 GLN B N 1
ATOM 3321 C CA . GLN B 1 90 ? 10.781 25.594 7.344 1 73.81 90 GLN B CA 1
ATOM 3322 C C . GLN B 1 90 ? 10.758 25.297 8.836 1 73.81 90 GLN B C 1
ATOM 3324 O O . GLN B 1 90 ? 11.625 25.75 9.586 1 73.81 90 GLN B O 1
ATOM 3329 N N . MET B 1 91 ? 9.672 24.719 9.25 1 81.12 91 MET B N 1
ATOM 3330 C CA . MET B 1 91 ? 9.516 24.391 10.664 1 81.12 91 MET B CA 1
ATOM 3331 C C . MET B 1 91 ? 9.289 22.891 10.852 1 81.12 91 MET B C 1
ATOM 3333 O O . MET B 1 91 ? 8.727 22.234 9.977 1 81.12 91 MET B O 1
ATOM 3337 N N . ILE B 1 92 ? 9.797 22.422 11.953 1 86.56 92 ILE B N 1
ATOM 3338 C CA . ILE B 1 92 ? 9.594 21.016 12.328 1 86.56 92 ILE B CA 1
ATOM 3339 C C . ILE B 1 92 ? 8.852 20.953 13.664 1 86.56 92 ILE B C 1
ATOM 3341 O O . ILE B 1 92 ? 9.234 21.609 14.633 1 86.56 92 ILE B O 1
ATOM 3345 N N . PHE B 1 93 ? 7.777 20.156 13.672 1 86.56 93 PHE B N 1
ATOM 3346 C CA . PHE B 1 93 ? 7.027 19.984 14.906 1 86.56 93 PHE B CA 1
ATOM 3347 C C . PHE B 1 93 ? 6.977 18.5 15.297 1 86.56 93 PHE B C 1
ATOM 3349 O O . PHE B 1 93 ? 6.789 17.641 14.438 1 86.56 93 PHE B O 1
ATOM 3356 N N . TRP B 1 94 ? 7.246 18.281 16.531 1 91.12 94 TRP B N 1
ATOM 3357 C CA . TRP B 1 94 ? 7.074 16.953 17.109 1 91.12 94 TRP B CA 1
ATOM 3358 C C . TRP B 1 94 ? 5.723 16.828 17.812 1 91.12 94 TRP B C 1
ATOM 3360 O O . TRP B 1 94 ? 5.391 17.656 18.656 1 91.12 94 TRP B O 1
ATOM 3370 N N . GLN B 1 95 ? 4.953 15.766 17.453 1 86.44 95 GLN B N 1
ATOM 3371 C CA . GLN B 1 95 ? 3.605 15.703 18 1 86.44 95 GLN B CA 1
ATOM 3372 C C . GLN B 1 95 ? 3.125 14.266 18.141 1 86.44 95 GLN B C 1
ATOM 3374 O O . GLN B 1 95 ? 3.699 13.352 17.531 1 86.44 95 GLN B O 1
ATOM 3379 N N . THR B 1 96 ? 2.189 14.086 19.109 1 84.06 96 THR B N 1
ATOM 3380 C CA . THR B 1 96 ? 1.41 12.859 19.234 1 84.06 96 THR B CA 1
ATOM 3381 C C . THR B 1 96 ? -0.017 13.07 18.734 1 84.06 96 THR B C 1
ATOM 3383 O O . THR B 1 96 ? -0.397 14.195 18.391 1 84.06 96 THR B O 1
ATOM 3386 N N . ALA B 1 97 ? -0.757 11.992 18.641 1 74.38 97 ALA B N 1
ATOM 3387 C CA . ALA B 1 97 ? -2.141 12.117 18.188 1 74.38 97 ALA B CA 1
ATOM 3388 C C . ALA B 1 97 ? -2.93 13.062 19.078 1 74.38 97 ALA B C 1
ATOM 3390 O O . ALA B 1 97 ? -3.729 13.867 18.594 1 74.38 97 ALA B O 1
ATOM 3391 N N . LYS B 1 98 ? -2.668 13.016 20.281 1 72.5 98 LYS B N 1
ATOM 3392 C CA . LYS B 1 98 ? -3.404 13.781 21.281 1 72.5 98 LYS B CA 1
ATOM 3393 C C . LYS B 1 98 ? -3.172 15.273 21.109 1 72.5 98 LYS B C 1
ATOM 3395 O O . LYS B 1 98 ? -4.117 16.062 21.156 1 72.5 98 LYS B O 1
ATOM 3400 N N . VAL B 1 99 ? -1.906 15.656 20.812 1 71.38 99 VAL B N 1
ATOM 3401 C CA . VAL B 1 99 ? -1.573 17.078 20.797 1 71.38 99 VAL B CA 1
ATOM 3402 C C . VAL B 1 99 ? -1.795 17.641 19.391 1 71.38 99 VAL B C 1
ATOM 3404 O O . VAL B 1 99 ? -1.978 18.844 19.219 1 71.38 99 VAL B O 1
ATOM 3407 N N . ALA B 1 100 ? -1.665 16.812 18.453 1 66.38 100 ALA B N 1
ATOM 3408 C CA . ALA B 1 100 ? -1.936 17.25 17.078 1 66.38 100 ALA B CA 1
ATOM 3409 C C . ALA B 1 100 ? -3.375 17.734 16.938 1 66.38 100 ALA B C 1
ATOM 3411 O O . ALA B 1 100 ? -3.637 18.734 16.25 1 66.38 100 ALA B O 1
ATOM 3412 N N . LYS B 1 101 ? -4.203 17.125 17.484 1 57.28 101 LYS B N 1
ATOM 3413 C CA . LYS B 1 101 ? -5.625 17.469 17.453 1 57.28 101 LYS B CA 1
ATOM 3414 C C . LYS B 1 101 ? -5.875 18.828 18.078 1 57.28 101 LYS B C 1
ATOM 3416 O O . LYS B 1 101 ? -6.727 19.594 17.594 1 57.28 101 LYS B O 1
ATOM 3421 N N . GLN B 1 102 ? -5.039 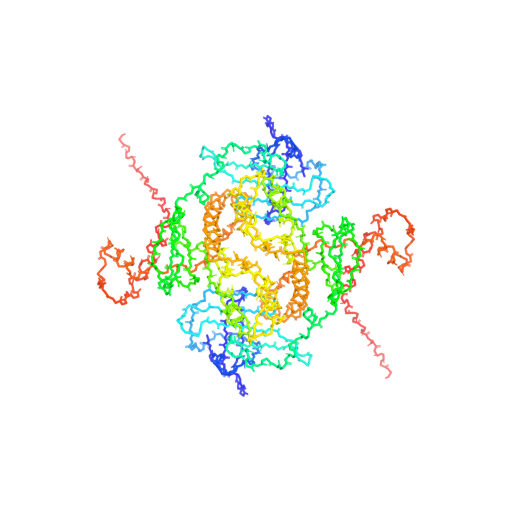18.984 19.062 1 45.78 102 GLN B N 1
ATOM 3422 C CA . GLN B 1 102 ? -5.254 20.219 19.797 1 45.78 102 GLN B CA 1
ATOM 3423 C C . GLN B 1 102 ? -4.762 21.438 19.016 1 45.78 102 GLN B C 1
ATOM 3425 O O . GLN B 1 102 ? -5.285 22.531 19.172 1 45.78 102 GLN B O 1
ATOM 3430 N N . ALA B 1 103 ? -3.699 21.203 18.281 1 42.84 103 ALA B N 1
ATOM 3431 C CA . ALA B 1 103 ? -3.057 22.328 17.609 1 42.84 103 ALA B CA 1
ATOM 3432 C C . ALA B 1 103 ? -3.74 22.625 16.281 1 42.84 103 ALA B C 1
ATOM 3434 O O . ALA B 1 103 ? -3.373 23.594 15.594 1 42.84 103 ALA B O 1
ATOM 3435 N N . ARG B 1 104 ? -4.496 21.766 15.852 1 39.19 104 ARG B N 1
ATOM 3436 C CA . ARG B 1 104 ? -5.004 22.078 14.516 1 39.19 104 ARG B CA 1
ATOM 3437 C C . ARG B 1 104 ? -5.785 23.375 14.508 1 39.19 104 ARG B C 1
ATOM 3439 O O . ARG B 1 104 ? -6.785 23.516 15.211 1 39.19 104 ARG B O 1
ATOM 3446 N N . PRO B 1 105 ? -5.086 24.438 14.203 1 32.34 105 PRO B N 1
ATOM 3447 C CA . PRO B 1 105 ? -5.996 25.547 13.922 1 32.34 105 PRO B CA 1
ATOM 3448 C C . PRO B 1 105 ? -7.266 25.109 13.195 1 32.34 105 PRO B C 1
ATOM 3450 O O . PRO B 1 105 ? -7.281 24.047 12.57 1 32.34 105 PRO B O 1
ATOM 3453 N N . ASN B 1 106 ? -8.359 25.844 13.562 1 29.84 106 ASN B N 1
ATOM 3454 C CA . ASN B 1 106 ? -9.641 25.797 12.867 1 29.84 106 ASN B CA 1
ATOM 3455 C C . ASN B 1 106 ? -9.469 25.5 11.383 1 29.84 106 ASN B C 1
ATOM 3457 O O . ASN B 1 106 ? -9.367 26.422 10.57 1 29.84 106 ASN B O 1
ATOM 3461 N N . VAL B 1 107 ? -8.484 24.781 11.117 1 31.91 107 VAL B N 1
ATOM 3462 C CA . VAL B 1 107 ? -8.609 24.547 9.68 1 31.91 107 VAL B CA 1
ATOM 3463 C C . VAL B 1 107 ? -10.062 24.234 9.336 1 31.91 107 VAL B C 1
ATOM 3465 O O . VAL B 1 107 ? -10.68 23.344 9.945 1 31.91 107 VAL B O 1
ATOM 3468 N N . SER B 1 108 ? -10.703 25.141 9.047 1 31.83 108 SER B N 1
ATOM 3469 C CA . SER B 1 108 ? -12.062 25 8.531 1 31.83 108 SER B CA 1
ATOM 3470 C C . SER B 1 108 ? -12.242 23.672 7.801 1 31.83 108 SER B C 1
ATOM 3472 O O . SER B 1 108 ? -11.352 23.234 7.07 1 31.83 108 SER B O 1
ATOM 3474 N N . LEU B 1 109 ? -12.773 22.703 8.523 1 35.88 109 LEU B N 1
ATOM 3475 C CA . LEU B 1 109 ? -13.375 21.516 7.918 1 35.88 109 LEU B CA 1
ATOM 3476 C C . LEU B 1 109 ? -13.609 21.734 6.43 1 35.88 109 LEU B C 1
ATOM 3478 O O . LEU B 1 109 ? -14.305 22.672 6.035 1 35.88 109 LEU B O 1
ATOM 3482 N N . PRO B 1 110 ? -12.633 21.578 5.676 1 33.69 110 PRO B N 1
ATOM 3483 C CA . PRO B 1 110 ? -12.844 21.984 4.281 1 33.69 110 PRO B CA 1
ATOM 3484 C C . PRO B 1 110 ? -14.273 21.719 3.807 1 33.69 110 PRO B C 1
ATOM 3486 O O . PRO B 1 110 ? -14.875 20.703 4.16 1 33.69 110 PRO B O 1
ATOM 3489 N N . THR B 1 111 ? -15.07 22.609 3.711 1 38.72 111 THR B N 1
ATOM 3490 C CA . THR B 1 111 ? -16.25 22.5 2.855 1 38.72 111 THR B CA 1
ATOM 3491 C C . THR B 1 111 ? -16.078 21.375 1.839 1 38.72 111 THR B C 1
ATOM 3493 O O . THR B 1 111 ? -14.969 20.844 1.667 1 38.72 111 THR B O 1
ATOM 3496 N N . ALA B 1 112 ? -16.984 21.156 0.723 1 47.34 112 ALA B N 1
ATOM 3497 C CA . ALA B 1 112 ? -17.375 20.344 -0.421 1 47.34 112 ALA B CA 1
ATOM 3498 C C . ALA B 1 112 ? -16.172 20.016 -1.295 1 47.34 112 ALA B C 1
ATOM 3500 O O . ALA B 1 112 ? -16.234 19.109 -2.141 1 47.34 112 ALA B O 1
ATOM 3501 N N . ARG B 1 113 ? -15.039 20.625 -1.063 1 49.44 113 ARG B N 1
ATOM 3502 C CA . ARG B 1 11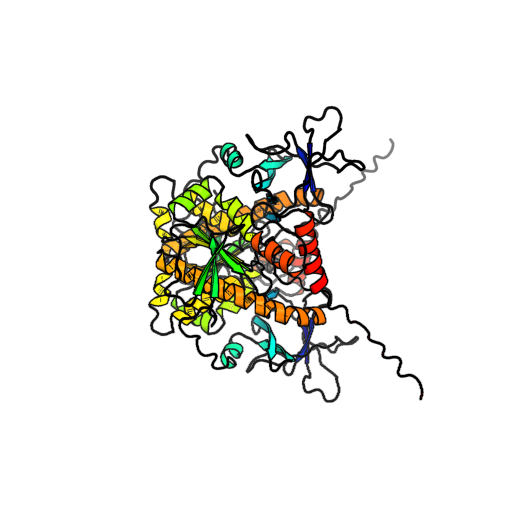3 ? -13.938 20.469 -2.004 1 49.44 113 ARG B CA 1
ATOM 3503 C C . ARG B 1 113 ? -12.914 19.453 -1.485 1 49.44 113 ARG B C 1
ATOM 3505 O O . ARG B 1 113 ? -12.602 19.438 -0.293 1 49.44 113 ARG B O 1
ATOM 3512 N N . ALA B 1 114 ? -12.477 18.531 -2.184 1 61.06 114 ALA B N 1
ATOM 3513 C CA . ALA B 1 114 ? -11.398 17.578 -1.891 1 61.06 114 ALA B CA 1
ATOM 3514 C C . ALA B 1 114 ? -10.094 18.312 -1.601 1 61.06 114 ALA B C 1
ATOM 3516 O O . ALA B 1 114 ? -9.547 19 -2.471 1 61.06 114 ALA B O 1
ATOM 3517 N N . SER B 1 115 ? -9.633 18.219 -0.382 1 60.44 115 SER B N 1
ATOM 3518 C CA . SER B 1 115 ? -8.383 18.797 0.11 1 60.44 115 SER B CA 1
ATOM 3519 C C . SER B 1 115 ? -8.367 20.312 -0.07 1 60.44 115 SER B C 1
ATOM 3521 O O . SER B 1 115 ? -7.316 20.906 -0.333 1 60.44 115 SER B O 1
ATOM 3523 N N . GLY B 1 116 ? -9.531 20.891 -0.213 1 63.38 116 GLY B N 1
ATOM 3524 C CA . GLY B 1 116 ? -9.68 22.344 -0.201 1 63.38 116 GLY B CA 1
ATOM 3525 C C . GLY B 1 116 ? -9.312 22.984 -1.521 1 63.38 116 GLY B C 1
ATOM 3526 O O . GLY B 1 116 ? -9 24.188 -1.566 1 63.38 116 GLY B O 1
ATOM 3527 N N . ARG B 1 117 ? -9.219 22.188 -2.65 1 70.56 117 ARG B N 1
ATOM 3528 C CA . ARG B 1 117 ? -8.805 22.766 -3.928 1 70.56 117 ARG B CA 1
ATOM 3529 C C . ARG B 1 117 ? -9.695 22.266 -5.062 1 70.56 117 ARG B C 1
ATOM 3531 O O . ARG B 1 117 ? -10.375 21.25 -4.922 1 70.56 117 ARG B O 1
ATOM 3538 N N . VAL B 1 118 ? -9.688 23.203 -6.062 1 82.12 118 VAL B N 1
ATOM 3539 C CA . VAL B 1 118 ? -10.297 22.734 -7.301 1 82.12 118 VAL B CA 1
ATOM 3540 C C . VAL B 1 118 ? -9.32 21.797 -8.031 1 82.12 118 VAL B C 1
ATOM 3542 O O . VAL B 1 118 ? -8.203 22.203 -8.367 1 82.12 118 VAL B O 1
ATOM 3545 N N . LEU B 1 119 ? -9.766 20.656 -8.188 1 89.88 119 LEU B N 1
ATOM 3546 C CA . LEU B 1 119 ? -8.898 19.656 -8.797 1 89.88 119 LEU B CA 1
ATOM 3547 C C . LEU B 1 119 ? -9.062 19.641 -10.312 1 89.88 119 LEU B C 1
ATOM 3549 O O . LEU B 1 119 ? -10.172 19.797 -10.82 1 89.88 119 LEU B O 1
ATOM 3553 N N . VAL B 1 120 ? -7.93 19.594 -11 1 93.75 120 VAL B N 1
ATOM 3554 C CA . VAL B 1 120 ? -7.969 19.25 -12.414 1 93.75 120 VAL B CA 1
ATOM 3555 C C . VAL B 1 120 ? -7.742 17.734 -12.578 1 93.75 120 VAL B C 1
ATOM 3557 O O . VAL B 1 120 ? -6.645 17.25 -12.328 1 93.75 120 VAL B O 1
ATOM 3560 N N . ILE B 1 121 ? -8.781 17.078 -12.992 1 96.19 121 ILE B N 1
ATOM 3561 C CA . ILE B 1 121 ? -8.711 15.625 -13.141 1 96.19 121 ILE B CA 1
ATOM 3562 C C . ILE B 1 121 ? -8.586 15.273 -14.625 1 96.19 121 ILE B C 1
ATOM 3564 O O . ILE B 1 121 ? -9.367 15.75 -15.453 1 96.19 121 ILE B O 1
ATOM 3568 N N . ILE B 1 122 ? -7.605 14.469 -14.945 1 96.38 122 ILE B N 1
ATOM 3569 C CA . ILE B 1 122 ? -7.434 13.961 -16.297 1 96.38 122 ILE B CA 1
ATOM 3570 C C . ILE B 1 122 ? -8.219 12.664 -16.469 1 96.38 122 ILE B C 1
ATOM 3572 O O . ILE B 1 122 ? -8.055 11.727 -15.688 1 96.38 122 ILE B O 1
ATOM 3576 N N . ALA B 1 123 ? -9.102 12.617 -17.422 1 95.81 123 ALA B N 1
ATOM 3577 C CA . ALA B 1 123 ? -9.828 11.406 -17.797 1 95.81 123 ALA B CA 1
ATOM 3578 C C . ALA B 1 123 ? -9.273 10.805 -19.094 1 95.81 123 ALA B C 1
ATOM 3580 O O . ALA B 1 123 ? -9.109 11.516 -20.094 1 95.81 123 ALA B O 1
ATOM 3581 N N . ASP B 1 124 ? -9.031 9.555 -19.031 1 94.38 124 ASP B N 1
ATOM 3582 C CA . ASP B 1 124 ? -8.531 8.875 -20.234 1 94.38 124 ASP B CA 1
ATOM 3583 C C . ASP B 1 124 ? -9.531 8.977 -21.375 1 94.38 124 ASP B C 1
ATOM 3585 O O . ASP B 1 124 ? -10.734 8.828 -21.172 1 94.38 124 ASP B O 1
ATOM 3589 N N . THR B 1 125 ? -9.047 9.125 -22.5 1 90.88 125 THR B N 1
ATOM 3590 C CA . THR B 1 125 ? -9.883 9.32 -23.688 1 90.88 125 THR B CA 1
ATOM 3591 C C . THR B 1 125 ? -10.695 8.062 -23.984 1 90.88 125 THR B C 1
ATOM 3593 O O . THR B 1 125 ? -11.781 8.141 -24.562 1 90.88 125 THR B O 1
ATOM 3596 N N . ASN B 1 126 ? -10.172 6.953 -23.578 1 85.31 126 ASN B N 1
ATOM 3597 C CA . ASN B 1 126 ? -10.875 5.707 -23.859 1 85.31 126 ASN B CA 1
ATOM 3598 C C . ASN B 1 126 ? -12.047 5.508 -22.891 1 85.31 126 ASN B C 1
ATOM 3600 O O . ASN B 1 126 ? -12.891 4.633 -23.109 1 85.31 126 ASN B O 1
ATOM 3604 N N . GLU B 1 127 ? -12.016 6.352 -21.922 1 83.12 127 GLU B N 1
ATOM 3605 C CA . GLU B 1 127 ? -13.117 6.258 -20.969 1 83.12 127 GLU B CA 1
ATOM 3606 C C . GLU B 1 127 ? -14.359 6.988 -21.469 1 83.12 127 GLU B C 1
ATOM 3608 O O . GLU B 1 127 ? -14.43 8.219 -21.406 1 83.12 127 GLU B O 1
ATOM 3613 N N . ARG B 1 128 ? -15.375 6.336 -22.094 1 76.69 128 ARG B N 1
ATOM 3614 C CA . ARG B 1 128 ? -16.547 6.941 -22.734 1 76.69 128 ARG B CA 1
ATOM 3615 C C . ARG B 1 128 ? -17.641 7.207 -21.719 1 76.69 128 ARG B C 1
ATOM 3617 O O . ARG B 1 128 ? -18.297 8.25 -21.766 1 76.69 128 ARG B O 1
ATOM 3624 N N . ARG B 1 129 ? -17.953 6.336 -20.922 1 78.25 129 ARG B N 1
ATOM 3625 C CA . ARG B 1 129 ? -19 6.512 -19.906 1 78.25 129 ARG B CA 1
ATOM 3626 C C . ARG B 1 129 ? -18.406 6.625 -18.516 1 78.25 129 ARG B C 1
ATOM 3628 O O . ARG B 1 129 ? -18.844 5.949 -17.594 1 78.25 129 ARG B O 1
ATOM 3635 N N . GLY B 1 130 ? -17.469 7.57 -18.547 1 86.5 130 GLY B N 1
ATOM 3636 C CA . GLY B 1 130 ? -16.734 7.648 -17.297 1 86.5 130 GLY B CA 1
ATOM 3637 C C . GLY B 1 130 ? -17.344 8.609 -16.297 1 86.5 130 GLY B C 1
ATOM 3638 O O . GLY B 1 130 ? -18.5 9.023 -16.469 1 86.5 130 GLY B O 1
ATOM 3639 N N . TRP B 1 131 ? -16.719 8.789 -15.156 1 92.5 131 TRP B N 1
ATOM 3640 C CA . TRP B 1 131 ? -17.125 9.711 -14.094 1 92.5 131 TRP B CA 1
ATOM 3641 C C . TRP B 1 131 ? -17 11.156 -14.555 1 92.5 131 TRP B C 1
ATOM 3643 O O . TRP B 1 131 ? -16.016 11.531 -15.195 1 92.5 131 TRP B O 1
ATOM 3653 N N . SER B 1 132 ? -17.953 11.961 -14.266 1 88.19 132 SER B N 1
ATOM 3654 C CA . SER B 1 132 ? -17.969 13.352 -14.711 1 88.19 132 SER B CA 1
ATOM 3655 C C . SER B 1 132 ? -17.422 14.273 -13.625 1 88.19 132 SER B C 1
ATOM 3657 O O . SER B 1 132 ? -16.969 15.391 -13.914 1 88.19 132 SER B O 1
ATOM 3659 N N . PHE B 1 133 ? -17.531 13.883 -12.461 1 89.44 133 PHE B N 1
ATOM 3660 C CA . PHE B 1 133 ? -17.156 14.68 -11.305 1 89.44 133 PHE B CA 1
ATOM 3661 C C . PHE B 1 133 ? -17.906 16 -11.273 1 89.44 133 PHE B C 1
ATOM 3663 O O . PHE B 1 133 ? -17.406 17 -10.75 1 89.44 133 PHE B O 1
ATOM 3670 N N . SER B 1 134 ? -18.969 16.047 -11.812 1 78.75 134 SER B N 1
ATOM 3671 C CA . SER B 1 134 ? -19.75 17.281 -11.961 1 78.75 134 SER B CA 1
ATOM 3672 C C . SER B 1 134 ? -20.266 17.766 -10.609 1 78.75 134 SER B C 1
ATOM 3674 O O . SER B 1 134 ? -20.469 18.969 -10.422 1 78.75 134 SER B O 1
ATOM 3676 N N . ALA B 1 135 ? -20.5 16.891 -9.742 1 75.44 135 ALA B N 1
ATOM 3677 C CA . ALA B 1 135 ? -21 17.266 -8.422 1 75.44 135 ALA B CA 1
ATOM 3678 C C . ALA B 1 135 ? -19.859 17.688 -7.496 1 75.44 135 ALA B C 1
ATOM 3680 O O . ALA B 1 135 ? -20.109 18.141 -6.371 1 75.44 135 ALA B O 1
ATOM 3681 N N . GLN B 1 136 ? -18.719 17.594 -8.008 1 79.06 136 GLN B N 1
ATOM 3682 C CA . GLN B 1 136 ? -17.531 17.922 -7.227 1 79.06 136 GLN B CA 1
ATOM 3683 C C . GLN B 1 136 ? -16.844 19.156 -7.777 1 79.06 136 GLN B C 1
ATOM 3685 O O . GLN B 1 136 ? -17.141 19.609 -8.883 1 79.06 136 GLN B O 1
ATOM 3690 N N . GLN B 1 137 ? -16.094 19.75 -7.012 1 79.81 137 GLN B N 1
ATOM 3691 C CA . GLN B 1 137 ? -15.312 20.906 -7.441 1 79.81 137 GLN B CA 1
ATOM 3692 C C . GLN B 1 137 ? -14.062 20.484 -8.203 1 79.81 137 GLN B C 1
ATOM 3694 O O . GLN B 1 137 ? -12.945 20.625 -7.695 1 79.81 137 GLN B O 1
ATOM 3699 N N . ALA B 1 138 ? -14.344 19.984 -9.391 1 88.75 138 ALA B N 1
ATOM 3700 C CA . ALA B 1 138 ? -13.242 19.5 -10.219 1 88.75 138 ALA B CA 1
ATOM 3701 C C . ALA B 1 138 ? -13.461 19.844 -11.688 1 88.75 138 ALA B C 1
ATOM 3703 O O . ALA B 1 138 ? -14.609 19.938 -12.141 1 88.75 138 ALA B O 1
ATOM 3704 N N . GLU B 1 139 ? -12.406 20.172 -12.32 1 90.69 139 GLU B N 1
ATOM 3705 C CA . GLU B 1 139 ? -12.375 20.281 -13.773 1 90.69 139 GLU B CA 1
ATOM 3706 C C . GLU B 1 139 ? -11.82 19.016 -14.414 1 90.69 139 GLU B C 1
ATOM 3708 O O . GLU B 1 139 ? -10.773 18.516 -14.008 1 90.69 139 GLU B O 1
ATOM 3713 N N . VAL B 1 140 ? -12.57 18.531 -15.375 1 93 140 VAL B N 1
ATOM 3714 C CA . VAL B 1 140 ? -12.148 17.297 -16.016 1 93 140 VAL B CA 1
ATOM 3715 C C . VAL B 1 140 ? -11.586 17.578 -17.391 1 93 140 VAL B C 1
ATOM 3717 O O . VAL B 1 140 ? -12.227 18.266 -18.203 1 93 140 VAL B O 1
ATOM 3720 N N . VAL B 1 141 ? -10.383 17.109 -17.688 1 93.56 141 VAL B N 1
ATOM 3721 C CA . VAL B 1 141 ? -9.75 17.234 -18.984 1 93.56 141 VAL B CA 1
ATOM 3722 C C . VAL B 1 141 ? -9.531 15.859 -19.594 1 93.56 141 VAL B C 1
ATOM 3724 O O . VAL B 1 141 ? -9.023 14.953 -18.938 1 93.56 141 VAL B O 1
ATOM 3727 N N . LYS B 1 142 ? -9.906 15.758 -20.875 1 93.44 142 LYS B N 1
ATOM 3728 C CA . LYS B 1 142 ? -9.719 14.484 -21.562 1 93.44 142 LYS B CA 1
ATOM 3729 C C . LYS B 1 142 ? -8.352 14.422 -22.234 1 93.44 142 LYS B C 1
ATOM 3731 O O . LYS B 1 142 ? -7.992 15.312 -23 1 93.44 142 LYS B O 1
ATOM 3736 N N . ARG B 1 143 ? -7.609 13.445 -21.875 1 92.75 143 ARG B N 1
ATOM 3737 C CA . ARG B 1 143 ? -6.289 13.172 -22.422 1 92.75 143 ARG B CA 1
ATOM 3738 C C . ARG B 1 143 ? -5.934 11.695 -22.297 1 92.75 143 ARG B C 1
ATOM 3740 O O . ARG B 1 143 ? -6.371 11.023 -21.375 1 92.75 143 ARG B O 1
ATOM 3747 N N . LYS B 1 144 ? -5.227 11.227 -23.266 1 89.62 144 LYS B N 1
ATOM 3748 C CA . LYS B 1 144 ? -4.781 9.844 -23.172 1 89.62 144 LYS B CA 1
ATOM 3749 C C . LYS B 1 144 ? -3.85 9.641 -21.984 1 89.62 144 LYS B C 1
ATOM 3751 O O . LYS B 1 144 ? -2.877 10.375 -21.812 1 89.62 144 LYS B O 1
ATOM 3756 N N . LEU B 1 145 ? -4.168 8.68 -21.172 1 90 145 LEU B N 1
ATOM 3757 C CA . LEU B 1 145 ? -3.338 8.344 -20.031 1 90 145 LEU B CA 1
ATOM 3758 C C . LEU B 1 145 ? -2.541 7.066 -20.281 1 90 145 LEU B C 1
ATOM 3760 O O . LEU B 1 145 ? -3.059 6.113 -20.875 1 90 145 LEU B O 1
ATOM 3764 N N . PRO B 1 146 ? -1.282 7.09 -19.891 1 81.5 146 PRO B N 1
ATOM 3765 C CA . PRO B 1 146 ? -0.51 5.855 -20.047 1 81.5 146 PRO B CA 1
ATOM 3766 C C . PRO B 1 146 ? -1.018 4.73 -19.141 1 81.5 146 PRO B C 1
ATOM 3768 O O . PRO B 1 146 ? -0.821 3.553 -19.453 1 81.5 146 PRO B O 1
ATOM 3771 N N . ILE B 1 147 ? -1.664 5.117 -18.062 1 86.12 147 ILE B N 1
ATOM 3772 C CA . ILE B 1 147 ? -2.16 4.117 -17.109 1 86.12 147 ILE B CA 1
ATOM 3773 C C . ILE B 1 147 ? -3.334 4.691 -16.328 1 86.12 147 ILE B C 1
ATOM 3775 O O . ILE B 1 147 ? -3.367 5.891 -16.031 1 86.12 147 ILE B O 1
ATOM 3779 N N . GLY B 1 148 ? -4.27 3.83 -15.977 1 92.38 148 GLY B N 1
ATOM 3780 C CA . GLY B 1 148 ? -5.438 4.242 -15.211 1 92.38 148 GLY B CA 1
ATOM 3781 C C . GLY B 1 148 ? -6.488 4.938 -16.062 1 92.38 148 GLY B C 1
ATOM 3782 O O . GLY B 1 148 ? -6.238 5.266 -17.219 1 92.38 148 GLY B O 1
ATOM 3783 N N . ASP B 1 149 ? -7.621 5.211 -15.461 1 96.19 149 ASP B N 1
ATOM 3784 C CA . ASP B 1 149 ? -8.734 5.855 -16.141 1 96.19 149 ASP B CA 1
ATOM 3785 C C . ASP B 1 149 ? -8.82 7.336 -15.781 1 96.19 149 ASP B C 1
ATOM 3787 O O . ASP B 1 149 ? -9.258 8.156 -16.594 1 96.19 149 ASP B O 1
ATOM 3791 N N . TYR B 1 150 ? -8.453 7.656 -14.594 1 96.94 150 TYR B N 1
ATOM 3792 C CA . TYR B 1 150 ? -8.438 9.023 -14.078 1 96.94 150 TYR B CA 1
ATOM 3793 C C . TYR B 1 150 ? -7.137 9.312 -13.344 1 96.94 150 TYR B C 1
ATOM 3795 O O . TYR B 1 150 ? -6.598 8.438 -12.656 1 96.94 150 TYR B O 1
ATOM 3803 N N . ALA B 1 151 ? -6.676 10.57 -13.484 1 97 151 ALA B N 1
ATOM 3804 C CA . ALA B 1 151 ? -5.395 10.867 -12.852 1 97 151 ALA B CA 1
ATOM 3805 C C . ALA B 1 151 ? -5.277 12.352 -12.523 1 97 151 ALA B C 1
ATOM 3807 O O . ALA B 1 151 ? -6.09 13.164 -12.984 1 97 151 ALA B O 1
ATOM 3808 N N . VAL B 1 152 ? -4.34 12.664 -11.672 1 95.81 152 VAL B N 1
ATOM 3809 C CA . VAL B 1 152 ? -3.947 14.047 -11.398 1 95.81 152 VAL B CA 1
ATOM 3810 C C . VAL B 1 152 ? -2.436 14.188 -11.555 1 95.81 152 VAL B C 1
ATOM 3812 O O . VAL B 1 152 ? -1.687 13.234 -11.336 1 95.81 152 VAL B O 1
ATOM 3815 N N . GLU B 1 153 ? -2.082 15.344 -11.93 1 92.81 153 GLU B N 1
ATOM 3816 C CA . GLU B 1 153 ? -0.678 15.695 -12.125 1 92.81 153 GLU B CA 1
ATOM 3817 C C . GLU B 1 153 ? -0.26 16.844 -11.203 1 92.81 153 GLU B C 1
ATOM 3819 O O . GLU B 1 153 ? -1.087 17.672 -10.828 1 92.81 153 GLU B O 1
ATOM 3824 N N . ASP B 1 154 ? 0.982 16.781 -10.852 1 87.56 154 ASP B N 1
ATOM 3825 C CA . ASP B 1 154 ? 1.493 17.922 -10.094 1 87.56 154 ASP B CA 1
ATOM 3826 C C . ASP B 1 154 ? 1.787 19.109 -11 1 87.56 154 ASP B C 1
ATOM 3828 O O . ASP B 1 154 ? 1.479 19.078 -12.195 1 87.56 154 ASP B O 1
ATOM 3832 N N . ALA B 1 155 ? 2.369 20.156 -10.383 1 82.75 155 ALA B N 1
ATOM 3833 C CA . ALA B 1 155 ? 2.596 21.406 -11.109 1 82.75 155 ALA B CA 1
ATOM 3834 C C . ALA B 1 155 ? 3.588 21.203 -12.258 1 82.75 155 ALA B C 1
ATOM 3836 O O . ALA B 1 155 ? 3.557 21.938 -13.25 1 82.75 155 ALA B O 1
ATOM 3837 N N . ALA B 1 156 ? 4.383 20.188 -12.164 1 81.19 156 ALA B N 1
ATOM 3838 C CA . ALA B 1 156 ? 5.395 19.906 -13.18 1 81.19 156 ALA B CA 1
ATOM 3839 C C . ALA B 1 156 ? 4.855 18.969 -14.258 1 81.19 156 ALA B C 1
ATOM 3841 O O . ALA B 1 156 ? 5.574 18.594 -15.188 1 81.19 156 ALA B O 1
ATOM 3842 N N . GLY B 1 157 ? 3.652 18.531 -14.086 1 86.31 157 GLY B N 1
ATOM 3843 C CA . GLY B 1 157 ? 3.035 17.688 -15.094 1 86.31 157 GLY B CA 1
ATOM 3844 C C . GLY B 1 157 ? 3.293 16.203 -14.859 1 86.31 157 GLY B C 1
ATOM 3845 O O . GLY B 1 157 ? 3.049 15.383 -15.742 1 86.31 157 GLY B O 1
ATOM 3846 N N . ARG B 1 158 ? 3.754 15.93 -13.781 1 85.5 158 ARG B N 1
ATOM 3847 C CA . ARG B 1 158 ? 4.004 14.531 -13.445 1 85.5 158 ARG B CA 1
ATOM 3848 C C . ARG B 1 158 ? 2.764 13.883 -12.852 1 85.5 158 ARG B C 1
ATOM 3850 O O . ARG B 1 158 ? 2.086 14.477 -12.008 1 85.5 158 ARG B O 1
ATOM 3857 N N . LEU B 1 159 ? 2.52 12.641 -13.266 1 89.81 159 LEU B N 1
ATOM 3858 C CA . LEU B 1 159 ? 1.396 11.906 -12.695 1 89.81 159 LEU B CA 1
ATOM 3859 C C . LEU B 1 159 ? 1.648 11.578 -11.227 1 89.81 159 LEU B C 1
ATOM 3861 O O . LEU B 1 159 ? 2.672 10.977 -10.891 1 89.81 159 LEU B O 1
ATOM 3865 N N . VAL B 1 160 ? 0.703 11.992 -10.469 1 91.44 160 VAL B N 1
ATOM 3866 C CA . VAL B 1 160 ? 0.885 11.82 -9.031 1 91.44 160 VAL B CA 1
ATOM 3867 C C . VAL B 1 160 ? 0.016 10.664 -8.531 1 91.44 160 VAL B C 1
ATOM 3869 O O . VAL B 1 160 ? 0.367 9.984 -7.562 1 91.44 160 VAL B O 1
ATOM 3872 N N . ALA B 1 161 ? -1.101 10.547 -9.125 1 96.56 161 ALA B N 1
ATOM 3873 C CA . ALA B 1 161 ? -2.029 9.492 -8.727 1 96.56 161 ALA B CA 1
ATOM 3874 C C . ALA B 1 161 ? -2.939 9.094 -9.883 1 96.56 161 ALA B C 1
ATOM 3876 O O . ALA B 1 161 ? -3.25 9.922 -10.75 1 96.56 161 ALA B O 1
ATOM 3877 N N . ALA B 1 162 ? -3.316 7.867 -9.844 1 97.12 162 ALA B N 1
ATOM 3878 C CA . ALA B 1 162 ? -4.266 7.375 -10.844 1 97.12 162 ALA B CA 1
ATOM 3879 C C . ALA B 1 162 ? -5.266 6.406 -10.219 1 97.12 162 ALA B C 1
ATOM 3881 O O . ALA B 1 162 ? -4.953 5.734 -9.227 1 97.12 162 ALA B O 1
ATOM 3882 N N . VAL B 1 163 ? -6.445 6.426 -10.805 1 98.06 163 VAL B N 1
ATOM 3883 C CA . VAL B 1 163 ? -7.504 5.512 -10.383 1 98.06 163 VAL B CA 1
ATOM 3884 C C . VAL B 1 163 ? -7.961 4.676 -11.578 1 98.06 163 VAL B C 1
ATOM 3886 O O . VAL B 1 163 ? -8.203 5.211 -12.664 1 98.06 163 VAL B O 1
ATOM 3889 N N . GLU B 1 164 ? -7.961 3.381 -11.391 1 96.56 164 GLU B N 1
ATOM 3890 C CA . GLU B 1 164 ? -8.555 2.443 -12.336 1 96.56 164 GLU B CA 1
ATOM 3891 C C . GLU B 1 164 ? -9.984 2.088 -11.938 1 96.56 164 GLU B C 1
ATOM 3893 O O . GLU B 1 164 ? -10.219 1.585 -10.836 1 96.56 164 GLU B O 1
ATOM 3898 N N . ARG B 1 165 ? -10.938 2.416 -12.805 1 96.5 165 ARG B N 1
ATOM 3899 C CA . ARG B 1 165 ? -12.344 2.111 -12.586 1 96.5 165 ARG B CA 1
ATOM 3900 C C . ARG B 1 165 ? -12.695 0.731 -13.125 1 96.5 165 ARG B C 1
ATOM 3902 O O . ARG B 1 165 ? -12.352 0.396 -14.266 1 96.5 165 ARG B O 1
ATOM 3909 N N . LYS B 1 166 ? -13.398 -0.084 -12.328 1 95.69 166 LYS B N 1
ATOM 3910 C CA . LYS B 1 166 ? -13.758 -1.43 -12.758 1 95.69 166 LYS B CA 1
ATOM 3911 C C . LYS B 1 166 ? -15.188 -1.776 -12.359 1 95.69 166 LYS B C 1
ATOM 3913 O O . LYS B 1 166 ? -15.625 -1.454 -11.25 1 95.69 166 LYS B O 1
ATOM 3918 N N . SER B 1 167 ? -15.875 -2.426 -13.297 1 95.88 167 SER B N 1
ATOM 3919 C CA . SER B 1 167 ? -17.062 -3.17 -12.883 1 95.88 167 SER B CA 1
ATOM 3920 C C . SER B 1 167 ? -16.688 -4.477 -12.195 1 95.88 167 SER B C 1
ATOM 3922 O O . SER B 1 167 ? -15.555 -4.957 -12.344 1 95.88 167 SER B O 1
ATOM 3924 N N . LEU B 1 168 ? -17.594 -5.016 -11.422 1 96.38 168 LEU B N 1
ATOM 3925 C CA . LEU B 1 168 ? -17.297 -6.277 -10.742 1 96.38 168 LEU B CA 1
ATOM 3926 C C . LEU B 1 168 ? -17 -7.379 -11.75 1 96.38 168 LEU B C 1
ATOM 3928 O O . LEU B 1 168 ? -16.062 -8.164 -11.555 1 96.38 168 LEU B O 1
ATOM 3932 N N . ASP B 1 169 ? -17.766 -7.398 -12.812 1 95.44 169 ASP B N 1
ATOM 3933 C CA . ASP B 1 169 ? -17.547 -8.422 -13.828 1 95.44 169 ASP B CA 1
ATOM 3934 C C . ASP B 1 169 ? -16.172 -8.297 -14.461 1 95.44 169 ASP B C 1
ATOM 3936 O O . ASP B 1 169 ? -15.469 -9.297 -14.656 1 95.44 169 ASP B O 1
ATOM 3940 N N . ASP B 1 170 ? -15.828 -7.102 -14.773 1 93.88 170 ASP B N 1
ATOM 3941 C CA . ASP B 1 170 ? -14.508 -6.852 -15.352 1 93.88 170 ASP B CA 1
ATOM 3942 C C . ASP B 1 170 ? -13.398 -7.23 -14.367 1 93.88 170 ASP B C 1
ATOM 3944 O O . ASP B 1 170 ? -12.383 -7.801 -14.766 1 93.88 170 ASP B O 1
ATOM 3948 N N . LEU B 1 171 ? -13.57 -6.887 -13.117 1 96.31 171 LEU B N 1
ATOM 3949 C CA . LEU B 1 171 ? -12.586 -7.246 -12.102 1 96.31 171 LEU B CA 1
ATOM 3950 C C . LEU B 1 171 ? -12.453 -8.758 -11.992 1 96.31 171 LEU B C 1
ATOM 3952 O O . LEU B 1 171 ? -11.336 -9.289 -12.047 1 96.31 171 LEU B O 1
ATOM 3956 N N . ALA B 1 172 ? -13.609 -9.406 -11.844 1 95 172 ALA B N 1
ATOM 3957 C CA . ALA B 1 172 ? -13.609 -10.859 -11.672 1 95 172 ALA B CA 1
ATOM 3958 C C . ALA B 1 172 ? -12.914 -11.547 -12.844 1 95 172 ALA B C 1
ATOM 3960 O O . ALA B 1 172 ? -12.008 -12.367 -12.641 1 95 172 ALA B O 1
ATOM 3961 N N . GLY B 1 173 ? -13.328 -11.172 -14.047 1 92.56 173 GLY B N 1
ATOM 3962 C CA . GLY B 1 173 ? -12.695 -11.75 -15.227 1 92.56 173 GLY B CA 1
ATOM 3963 C C . GLY B 1 173 ? -11.211 -11.461 -15.305 1 92.56 173 GLY B C 1
ATOM 3964 O O . GLY B 1 173 ? -10.414 -12.367 -15.555 1 92.56 173 GLY B O 1
ATOM 3965 N N . GLY B 1 174 ? -10.773 -10.25 -15.062 1 91.81 174 GLY B N 1
ATOM 3966 C CA . GLY B 1 174 ? -9.383 -9.836 -15.148 1 91.81 174 GLY B CA 1
ATOM 3967 C C . GLY B 1 174 ? -8.508 -10.445 -14.07 1 91.81 174 GLY B C 1
ATOM 3968 O O . GLY B 1 174 ? -7.324 -10.695 -14.289 1 91.81 174 GLY B O 1
ATOM 3969 N N . LEU B 1 175 ? -9.094 -10.633 -12.891 1 90.88 175 LEU B N 1
ATOM 3970 C CA . LEU B 1 175 ? -8.344 -11.266 -11.812 1 90.88 175 LEU B CA 1
ATOM 3971 C C . LEU B 1 175 ? -8.023 -12.719 -12.148 1 90.88 175 LEU B C 1
ATOM 3973 O O . LEU B 1 175 ? -6.895 -13.18 -11.93 1 90.88 175 LEU B O 1
ATOM 3977 N N . LEU B 1 176 ? -8.961 -13.398 -12.672 1 87.19 176 LEU B N 1
ATOM 3978 C CA . LEU B 1 176 ? -8.82 -14.828 -12.922 1 87.19 176 LEU B CA 1
ATOM 3979 C C . LEU B 1 176 ? -7.945 -15.086 -14.141 1 87.19 176 LEU B C 1
ATOM 3981 O O . LEU B 1 176 ? -7.266 -16.109 -14.219 1 87.19 176 LEU B O 1
ATOM 3985 N N . ASP B 1 177 ? -7.926 -14.117 -15.039 1 82.56 177 ASP B N 1
ATOM 3986 C CA . ASP B 1 177 ? -7.09 -14.352 -16.219 1 82.56 177 ASP B CA 1
ATOM 3987 C C . ASP B 1 177 ? -5.742 -13.648 -16.078 1 82.56 177 ASP B C 1
ATOM 3989 O O . ASP B 1 177 ? -4.902 -13.719 -16.984 1 82.56 177 ASP B O 1
ATOM 3993 N N . GLY B 1 178 ? -5.492 -12.953 -15.039 1 78.88 178 GLY B N 1
ATOM 3994 C CA . GLY B 1 178 ? -4.184 -12.398 -14.727 1 78.88 178 GLY B CA 1
ATOM 3995 C C . GLY B 1 178 ? -3.996 -10.977 -15.227 1 78.88 178 GLY B C 1
ATOM 3996 O O . GLY B 1 178 ? -3.008 -10.328 -14.891 1 78.88 178 GLY B O 1
ATOM 3997 N N . ARG B 1 179 ? -4.918 -10.469 -15.945 1 81.25 179 ARG B N 1
ATOM 3998 C CA . ARG B 1 179 ? -4.809 -9.133 -16.531 1 81.25 179 ARG B CA 1
ATOM 3999 C C . ARG B 1 179 ? -4.742 -8.07 -15.43 1 81.25 179 ARG B C 1
ATOM 4001 O O . ARG B 1 179 ? -3.955 -7.121 -15.523 1 81.25 179 ARG B O 1
ATOM 4008 N N . ILE B 1 180 ? -5.504 -8.258 -14.414 1 88.88 180 ILE B N 1
ATOM 4009 C CA . ILE B 1 180 ? -5.578 -7.246 -13.367 1 88.88 180 ILE B CA 1
ATOM 4010 C C . ILE B 1 180 ? -4.27 -7.227 -12.578 1 88.88 180 ILE B C 1
ATOM 4012 O O . ILE B 1 180 ? -3.824 -6.168 -12.133 1 88.88 180 ILE B O 1
ATOM 4016 N N . ARG B 1 181 ? -3.654 -8.336 -12.414 1 84 181 ARG B N 1
ATOM 4017 C CA . ARG B 1 181 ? -2.359 -8.391 -11.75 1 84 181 ARG B CA 1
ATOM 4018 C C . ARG B 1 181 ? -1.334 -7.52 -12.461 1 84 181 ARG B C 1
ATOM 4020 O O . ARG B 1 181 ? -0.587 -6.781 -11.82 1 84 181 ARG B O 1
ATOM 4027 N N . HIS B 1 182 ? -1.312 -7.602 -13.734 1 77.19 182 HIS B N 1
ATOM 4028 C CA . HIS B 1 182 ? -0.389 -6.797 -14.523 1 77.19 182 HIS B CA 1
ATOM 4029 C C . HIS B 1 182 ? -0.743 -5.312 -14.445 1 77.19 182 HIS B C 1
ATOM 4031 O O . HIS B 1 182 ? 0.144 -4.465 -14.336 1 77.19 182 HIS B O 1
ATOM 4037 N N . GLN B 1 183 ? -1.98 -5.059 -14.578 1 83.31 183 GLN B N 1
ATOM 4038 C CA . GLN B 1 183 ? -2.441 -3.678 -14.477 1 83.31 183 GLN B CA 1
ATOM 4039 C C . GLN B 1 183 ? -2.072 -3.072 -13.125 1 83.31 183 GLN B C 1
ATOM 4041 O O . GLN B 1 183 ? -1.594 -1.938 -13.055 1 83.31 183 GLN B O 1
ATOM 4046 N N . ALA B 1 184 ? -2.268 -3.857 -12.055 1 89.25 184 ALA B N 1
ATOM 4047 C CA . ALA B 1 184 ? -1.942 -3.398 -10.703 1 89.25 184 ALA B CA 1
ATOM 4048 C C . ALA B 1 184 ? -0.445 -3.145 -10.555 1 89.25 184 ALA B C 1
ATOM 4050 O O . ALA B 1 184 ? -0.034 -2.176 -9.914 1 89.25 184 ALA B O 1
ATOM 4051 N N . ALA B 1 185 ? 0.343 -3.963 -11.156 1 80.44 185 ALA B N 1
ATOM 4052 C CA . ALA B 1 185 ? 1.792 -3.789 -11.125 1 80.44 185 ALA B CA 1
ATOM 4053 C C . ALA B 1 185 ? 2.203 -2.482 -11.797 1 80.44 185 ALA B C 1
ATOM 4055 O O . ALA B 1 185 ? 3.086 -1.774 -11.305 1 80.44 185 ALA B O 1
ATOM 4056 N N . GLU B 1 186 ? 1.575 -2.254 -12.875 1 81.25 186 GLU B N 1
ATOM 4057 C CA . GLU B 1 186 ? 1.855 -1.006 -13.578 1 81.25 186 GLU B CA 1
ATOM 4058 C C . GLU B 1 186 ? 1.429 0.202 -12.75 1 81.25 186 GLU B C 1
ATOM 4060 O O . GLU B 1 186 ? 2.176 1.176 -12.633 1 81.25 186 GLU B O 1
ATOM 4065 N N . LEU B 1 187 ? 0.271 0.122 -12.156 1 89.69 187 LEU B N 1
ATOM 4066 C CA . LEU B 1 187 ? -0.253 1.189 -11.312 1 89.69 187 LEU B CA 1
ATOM 4067 C C . LEU B 1 187 ? 0.665 1.439 -10.117 1 89.69 187 LEU B C 1
ATOM 4069 O O . LEU B 1 187 ? 0.833 2.582 -9.688 1 89.69 187 LEU B O 1
ATOM 4073 N N . ALA B 1 188 ? 1.279 0.402 -9.672 1 87.56 188 ALA B N 1
ATOM 4074 C CA . ALA B 1 188 ? 2.131 0.481 -8.492 1 87.56 188 ALA B CA 1
ATOM 4075 C C . ALA B 1 188 ? 3.385 1.303 -8.773 1 87.56 188 ALA B C 1
ATOM 4077 O O . ALA B 1 188 ? 4.102 1.693 -7.844 1 87.56 188 ALA B O 1
ATOM 4078 N N . GLY B 1 189 ? 3.594 1.536 -10.016 1 79.31 189 GLY B N 1
ATOM 4079 C CA . GLY B 1 189 ? 4.711 2.395 -10.375 1 79.31 189 GLY B CA 1
ATOM 4080 C C . GLY B 1 189 ? 4.441 3.865 -10.117 1 79.31 189 GLY B C 1
ATOM 4081 O O . GLY B 1 189 ? 5.367 4.676 -10.086 1 79.31 189 GLY B O 1
ATOM 4082 N N . LEU B 1 190 ? 3.225 4.215 -9.875 1 86.31 190 LEU B N 1
ATOM 4083 C CA . LEU B 1 190 ? 2.854 5.582 -9.531 1 86.31 190 LEU B CA 1
ATOM 4084 C C . LEU B 1 190 ? 2.986 5.824 -8.031 1 86.31 190 LEU B C 1
ATOM 4086 O O . LEU B 1 190 ? 2.918 4.879 -7.242 1 86.31 190 LEU B O 1
ATOM 4090 N N . PRO B 1 191 ? 3.176 7.121 -7.699 1 87.81 191 PRO B N 1
ATOM 4091 C CA . PRO B 1 191 ? 3.211 7.398 -6.262 1 87.81 191 PRO B CA 1
ATOM 4092 C C . PRO B 1 191 ? 1.984 6.867 -5.527 1 87.81 191 PRO B C 1
ATOM 4094 O O . PRO B 1 191 ? 2.111 6.285 -4.449 1 87.81 191 PRO B O 1
ATOM 4097 N N . ARG B 1 192 ? 0.853 7.074 -6.133 1 95.06 192 ARG B N 1
ATOM 4098 C CA . ARG B 1 192 ? -0.386 6.547 -5.574 1 95.06 192 ARG B CA 1
ATOM 4099 C C . ARG B 1 192 ? -1.312 6.035 -6.672 1 95.06 192 ARG B C 1
ATOM 4101 O O . ARG B 1 192 ? -1.378 6.617 -7.758 1 95.06 192 ARG B O 1
ATOM 4108 N N . ALA B 1 193 ? -1.984 4.992 -6.305 1 97.19 193 ALA B N 1
ATOM 4109 C CA . ALA B 1 193 ? -2.951 4.434 -7.242 1 97.19 193 ALA B CA 1
ATOM 4110 C C . ALA B 1 193 ? -3.98 3.566 -6.523 1 97.19 193 ALA B C 1
ATOM 4112 O O . ALA B 1 193 ? -3.775 3.176 -5.371 1 97.19 193 ALA B O 1
ATOM 4113 N N . ALA B 1 194 ? -5.078 3.367 -7.184 1 98.44 194 ALA B N 1
ATOM 4114 C CA . ALA B 1 194 ? -6.121 2.51 -6.625 1 98.44 194 ALA B CA 1
ATOM 4115 C C . ALA B 1 194 ? -6.984 1.906 -7.73 1 98.44 194 ALA B C 1
ATOM 4117 O O . ALA B 1 194 ? -7.129 2.496 -8.805 1 98.44 194 ALA B O 1
ATOM 4118 N N . ILE B 1 195 ? -7.457 0.741 -7.449 1 98.31 195 ILE B N 1
ATOM 4119 C CA . ILE B 1 195 ? -8.523 0.136 -8.234 1 98.31 195 ILE B CA 1
ATOM 4120 C C . ILE B 1 195 ? -9.859 0.299 -7.512 1 98.31 195 ILE B C 1
ATOM 4122 O O . ILE B 1 195 ? -10.016 -0.167 -6.379 1 98.31 195 ILE B O 1
ATOM 4126 N N . VAL B 1 196 ? -10.789 0.97 -8.141 1 98.25 196 VAL B N 1
ATOM 4127 C CA . VAL B 1 196 ? -12.062 1.26 -7.504 1 98.25 196 VAL B CA 1
ATOM 4128 C C . VAL B 1 196 ? -13.18 0.493 -8.211 1 98.25 196 VAL B C 1
ATOM 4130 O O . VAL B 1 196 ? -13.375 0.644 -9.414 1 98.25 196 VAL B O 1
ATOM 4133 N N . VAL B 1 197 ? -13.883 -0.282 -7.426 1 98.25 197 VAL B N 1
ATOM 4134 C CA . VAL B 1 197 ? -14.93 -1.149 -7.949 1 98.25 197 VAL B CA 1
ATOM 4135 C C . VAL B 1 197 ? -16.297 -0.528 -7.676 1 98.25 197 VAL B C 1
ATOM 4137 O O . VAL B 1 197 ? -16.609 -0.196 -6.531 1 98.25 197 VAL B O 1
ATOM 4140 N N . GLU B 1 198 ? -17.125 -0.409 -8.758 1 96.62 198 GLU B N 1
ATOM 4141 C CA . GLU B 1 198 ? -18.453 0.184 -8.648 1 96.62 198 GLU B CA 1
ATOM 4142 C C . GLU B 1 198 ? -19.484 -0.849 -8.188 1 96.62 198 GLU B C 1
ATOM 4144 O O . GLU B 1 198 ? -20.547 -0.991 -8.805 1 96.62 198 GLU B O 1
ATOM 4149 N N . GLU B 1 199 ? -19.172 -1.558 -7.172 1 95.81 199 GLU B N 1
ATOM 4150 C CA . GLU B 1 199 ? -20.031 -2.594 -6.605 1 95.81 199 GLU B CA 1
ATOM 4151 C C . GLU B 1 199 ? -19.688 -2.852 -5.141 1 95.81 199 GLU B C 1
ATOM 4153 O O . GLU B 1 199 ? -18.609 -2.477 -4.672 1 95.81 199 GLU B O 1
ATOM 4158 N N . ARG B 1 200 ? -20.672 -3.449 -4.434 1 92.88 200 ARG B N 1
ATOM 4159 C CA . ARG B 1 200 ? -20.438 -3.865 -3.055 1 92.88 200 ARG B CA 1
ATOM 4160 C C . ARG B 1 200 ? -19.609 -5.141 -3.002 1 92.88 200 ARG B C 1
ATOM 4162 O O . ARG B 1 200 ? -19.688 -5.984 -3.896 1 92.88 200 ARG B O 1
ATOM 4169 N N . TYR B 1 201 ? -18.844 -5.246 -1.919 1 94.88 201 TYR B N 1
ATOM 4170 C CA . TYR B 1 201 ? -18 -6.426 -1.753 1 94.88 201 TYR B CA 1
ATOM 4171 C C . TYR B 1 201 ? -18.844 -7.695 -1.729 1 94.88 201 TYR B C 1
ATOM 4173 O O . TYR B 1 201 ? -18.438 -8.727 -2.266 1 94.88 201 TYR B O 1
ATOM 4181 N N . SER B 1 202 ? -20.047 -7.652 -1.138 1 93.25 202 SER B N 1
ATOM 4182 C CA . SER B 1 202 ? -20.906 -8.82 -1.014 1 93.25 202 SER B CA 1
ATOM 4183 C C . SER B 1 202 ? -21.281 -9.375 -2.381 1 93.25 202 SER B C 1
ATOM 4185 O O . SER B 1 202 ? -21.594 -10.562 -2.514 1 93.25 202 SER B O 1
ATOM 4187 N N . ALA B 1 203 ? -21.266 -8.547 -3.34 1 93.62 203 ALA B N 1
ATOM 4188 C CA . ALA B 1 203 ? -21.656 -8.945 -4.688 1 93.62 203 ALA B CA 1
ATOM 4189 C C . ALA B 1 203 ? -20.688 -9.969 -5.262 1 93.62 203 ALA B C 1
ATOM 4191 O O . ALA B 1 203 ? -21.031 -10.695 -6.203 1 93.62 203 ALA B O 1
ATOM 4192 N N . VAL B 1 204 ? -19.484 -10.031 -4.758 1 94.88 204 VAL B N 1
ATOM 4193 C CA . VAL B 1 204 ? -18.5 -11.023 -5.172 1 94.88 204 VAL B CA 1
ATOM 4194 C C . VAL B 1 204 ? -19.062 -12.43 -4.984 1 94.88 204 VAL B C 1
ATOM 4196 O O . VAL B 1 204 ? -18.891 -13.297 -5.844 1 94.88 204 VAL B O 1
ATOM 4199 N N . PHE B 1 205 ? -19.828 -12.633 -3.963 1 92.12 205 PHE B N 1
ATOM 4200 C CA . PHE B 1 205 ? -20.312 -13.961 -3.605 1 92.12 205 PHE B CA 1
ATOM 4201 C C . PHE B 1 205 ? -21.625 -14.258 -4.324 1 92.12 205 PHE B C 1
ATOM 4203 O O . PHE B 1 205 ? -22.203 -15.336 -4.16 1 92.12 205 PHE B O 1
ATOM 4210 N N . GLY B 1 206 ? -22.078 -13.32 -5.133 1 90.12 206 GLY B N 1
ATOM 4211 C CA . GLY B 1 206 ? -23.266 -13.523 -5.953 1 90.12 206 GLY B CA 1
ATOM 4212 C C . GLY B 1 206 ? -22.938 -13.734 -7.422 1 90.12 206 GLY B C 1
ATOM 4213 O O . GLY B 1 206 ? -23.844 -13.859 -8.25 1 90.12 206 GLY B O 1
ATOM 4214 N N . LEU B 1 207 ? -21.672 -13.781 -7.68 1 91.69 207 LEU B N 1
ATOM 4215 C CA . LEU B 1 207 ? -21.266 -13.977 -9.07 1 91.69 207 LEU B CA 1
ATOM 4216 C C . LEU B 1 207 ? -21.734 -15.328 -9.586 1 91.69 207 LEU B C 1
ATOM 4218 O O . LEU B 1 207 ? -21.656 -16.328 -8.875 1 91.69 207 LEU B O 1
ATOM 4222 N N . GLU B 1 208 ? -22.172 -15.352 -10.836 1 88.5 208 GLU B N 1
ATOM 4223 C CA . GLU B 1 208 ? -22.781 -16.562 -11.375 1 88.5 208 GLU B CA 1
ATOM 4224 C C . GLU B 1 208 ? -21.875 -17.25 -12.383 1 88.5 208 GLU B C 1
ATOM 4226 O O . GLU B 1 208 ? -21.922 -18.469 -12.531 1 88.5 208 GLU B O 1
ATOM 4231 N N . PHE B 1 209 ? -21 -16.547 -13.055 1 89.5 209 PHE B N 1
ATOM 4232 C CA . PHE B 1 209 ? -20.266 -17.094 -14.188 1 89.5 209 PHE B CA 1
ATOM 4233 C C . PHE B 1 209 ? -18.859 -17.5 -13.766 1 89.5 209 PHE B C 1
ATOM 4235 O O . PHE B 1 209 ? -18.125 -18.109 -14.547 1 89.5 209 PHE B O 1
ATOM 4242 N N . VAL B 1 210 ? -18.516 -17.125 -12.594 1 89.81 210 VAL B N 1
ATOM 4243 C CA . VAL B 1 210 ? -17.219 -17.531 -12.031 1 89.81 210 VAL B CA 1
ATOM 4244 C C . VAL B 1 210 ? -17.406 -17.953 -10.578 1 89.81 210 VAL B C 1
ATOM 4246 O O . VAL B 1 210 ? -18.375 -17.578 -9.93 1 89.81 210 VAL B O 1
ATOM 4249 N N . ARG B 1 211 ? -16.469 -18.766 -10.148 1 89.31 211 ARG B N 1
ATOM 4250 C CA . ARG B 1 211 ? -16.531 -19.203 -8.758 1 89.31 211 ARG B CA 1
ATOM 4251 C C . ARG B 1 211 ? -16.219 -18.047 -7.809 1 89.31 211 ARG B C 1
ATOM 4253 O O . ARG B 1 211 ? -15.102 -17.531 -7.793 1 89.31 211 ARG B O 1
ATOM 4260 N N . PRO B 1 212 ? -17.141 -17.703 -6.992 1 90.44 212 PRO B N 1
ATOM 4261 C CA . PRO B 1 212 ? -16.953 -16.562 -6.102 1 90.44 212 PRO B CA 1
ATOM 4262 C C . PRO B 1 212 ? -15.727 -16.703 -5.203 1 90.44 212 PRO B C 1
ATOM 4264 O O . PRO B 1 212 ? -14.992 -15.727 -5.004 1 90.44 212 PRO B O 1
ATOM 4267 N N . ALA B 1 213 ? -15.523 -17.859 -4.668 1 88.38 213 ALA B N 1
ATOM 4268 C CA . ALA B 1 213 ? -14.391 -18.078 -3.768 1 88.38 213 ALA B CA 1
ATOM 4269 C C . ALA B 1 213 ? -13.062 -17.812 -4.469 1 88.38 213 ALA B C 1
ATOM 4271 O O . ALA B 1 213 ? -12.133 -17.281 -3.859 1 88.38 213 ALA B O 1
ATOM 4272 N N . ALA B 1 214 ? -13.008 -18.188 -5.691 1 92 214 ALA B N 1
ATOM 4273 C CA . ALA B 1 214 ? -11.797 -17.938 -6.473 1 92 214 ALA B CA 1
ATOM 4274 C C . ALA B 1 214 ? -11.555 -16.453 -6.656 1 92 214 ALA B C 1
ATOM 4276 O O . ALA B 1 214 ? -10.414 -15.992 -6.594 1 92 214 ALA B O 1
ATOM 4277 N N . VAL B 1 215 ? -12.586 -15.727 -6.891 1 94.5 215 VAL B N 1
ATOM 4278 C CA . VAL B 1 215 ? -12.477 -14.281 -7.059 1 94.5 215 VAL B CA 1
ATOM 4279 C C . VAL B 1 215 ? -12.055 -13.641 -5.738 1 94.5 215 VAL B C 1
ATOM 4281 O O . VAL B 1 215 ? -11.164 -12.789 -5.707 1 94.5 215 VAL B O 1
ATOM 4284 N N . ALA B 1 216 ? -12.695 -14.07 -4.664 1 94.25 216 ALA B N 1
ATOM 4285 C CA . ALA B 1 216 ? -12.336 -13.555 -3.344 1 94.25 216 ALA B CA 1
ATOM 4286 C C . ALA B 1 216 ? -10.875 -13.852 -3.018 1 94.25 216 ALA B C 1
ATOM 4288 O O . ALA B 1 216 ? -10.18 -13 -2.463 1 94.25 216 ALA B O 1
ATOM 4289 N N . GLU B 1 217 ? -10.461 -14.992 -3.35 1 92.81 217 GLU B N 1
ATOM 4290 C CA . GLU B 1 217 ? -9.07 -15.367 -3.158 1 92.81 217 GLU B CA 1
ATOM 4291 C C . GLU B 1 217 ? -8.141 -14.492 -3.994 1 92.81 217 GLU B C 1
ATOM 4293 O O . GLU B 1 217 ? -7.102 -14.039 -3.51 1 92.81 217 GLU B O 1
ATOM 4298 N N . ALA B 1 218 ? -8.492 -14.32 -5.223 1 93.62 218 ALA B N 1
ATOM 4299 C CA . ALA B 1 218 ? -7.688 -13.5 -6.125 1 93.62 218 ALA B CA 1
ATOM 4300 C C . ALA B 1 218 ? -7.598 -12.062 -5.625 1 93.62 218 ALA B C 1
ATOM 4302 O O . ALA B 1 218 ? -6.559 -11.406 -5.766 1 93.62 218 ALA B O 1
ATOM 4303 N N . ILE B 1 219 ? -8.664 -11.531 -5.066 1 96.81 219 ILE B N 1
ATOM 4304 C CA . ILE B 1 219 ? -8.672 -10.203 -4.465 1 96.81 219 ILE B CA 1
ATOM 4305 C C . ILE B 1 219 ? -7.656 -10.148 -3.328 1 96.81 219 ILE B C 1
ATOM 4307 O O . ILE B 1 219 ? -6.855 -9.211 -3.246 1 96.81 219 ILE B O 1
ATOM 4311 N N . ALA B 1 220 ? -7.699 -11.133 -2.504 1 95.5 220 ALA B N 1
ATOM 4312 C CA . ALA B 1 220 ? -6.762 -11.203 -1.386 1 95.5 220 ALA B CA 1
ATOM 4313 C C . ALA B 1 220 ? -5.32 -11.281 -1.88 1 95.5 220 ALA B C 1
ATOM 4315 O O . ALA B 1 220 ? -4.445 -10.57 -1.381 1 95.5 220 ALA B O 1
ATOM 4316 N N . GLU B 1 221 ? -5.117 -12.086 -2.783 1 91.56 221 GLU B N 1
ATOM 4317 C CA . GLU B 1 221 ? -3.773 -12.273 -3.324 1 91.56 221 GLU B CA 1
ATOM 4318 C C . GLU B 1 221 ? -3.227 -10.977 -3.91 1 91.56 221 GLU B C 1
ATOM 4320 O O . GLU B 1 221 ? -2.068 -10.625 -3.678 1 91.56 221 GLU B O 1
ATOM 4325 N N . LEU B 1 222 ? -4.004 -10.328 -4.691 1 93.81 222 LEU B N 1
ATOM 4326 C CA . LEU B 1 222 ? -3.564 -9.07 -5.289 1 93.81 222 LEU B CA 1
ATOM 4327 C C . LEU B 1 222 ? -3.277 -8.023 -4.215 1 93.81 222 LEU B C 1
ATOM 4329 O O . LEU B 1 222 ? -2.307 -7.273 -4.32 1 93.81 222 LEU B O 1
ATOM 4333 N N . SER B 1 223 ? -4.133 -8.016 -3.189 1 95.44 223 SER B N 1
ATOM 4334 C CA . SER B 1 223 ? -3.959 -7.066 -2.098 1 95.44 223 SER B CA 1
ATOM 4335 C C . SER B 1 223 ? -2.615 -7.258 -1.403 1 95.44 223 SER B C 1
ATOM 4337 O O . SER B 1 223 ? -2.031 -6.297 -0.894 1 95.44 223 SER B O 1
ATOM 4339 N N . VAL B 1 224 ? -2.172 -8.414 -1.398 1 93.62 224 VAL B N 1
ATOM 4340 C CA . VAL B 1 224 ? -0.92 -8.75 -0.729 1 93.62 224 VAL B CA 1
ATOM 4341 C C . VAL B 1 224 ? 0.252 -8.531 -1.684 1 93.62 224 VAL B C 1
ATOM 4343 O O . VAL B 1 224 ? 1.306 -8.039 -1.279 1 93.62 224 VAL B O 1
ATOM 4346 N N . ARG B 1 225 ? 0.097 -8.836 -2.877 1 89.38 225 ARG B N 1
ATOM 4347 C CA . ARG B 1 225 ? 1.173 -8.773 -3.861 1 89.38 225 ARG B CA 1
ATOM 4348 C C . ARG B 1 225 ? 1.506 -7.328 -4.215 1 89.38 225 ARG B C 1
ATOM 4350 O O . ARG B 1 225 ? 2.672 -6.988 -4.43 1 89.38 225 ARG B O 1
ATOM 4357 N N . VAL B 1 226 ? 0.467 -6.539 -4.34 1 92.44 226 VAL B N 1
ATOM 4358 C CA . VAL B 1 226 ? 0.633 -5.129 -4.68 1 92.44 226 VAL B CA 1
ATOM 4359 C C . VAL B 1 226 ? -0.037 -4.258 -3.621 1 92.44 226 VAL B C 1
ATOM 4361 O O . VAL B 1 226 ? -1.026 -3.578 -3.902 1 92.44 226 VAL B O 1
ATOM 4364 N N . PRO B 1 227 ? 0.564 -4.16 -2.5 1 92.94 227 PRO B N 1
ATOM 4365 C CA . PRO B 1 227 ? -0.114 -3.541 -1.359 1 92.94 227 PRO B CA 1
ATOM 4366 C C . PRO B 1 227 ? -0.314 -2.037 -1.54 1 92.94 227 PRO B C 1
ATOM 4368 O O . PRO B 1 227 ? -1.129 -1.432 -0.839 1 92.94 227 PRO B O 1
ATOM 4371 N N . THR B 1 228 ? 0.38 -1.423 -2.447 1 93.44 228 THR B N 1
ATOM 4372 C CA . THR B 1 228 ? 0.286 0.022 -2.619 1 93.44 228 THR B CA 1
ATOM 4373 C C . THR B 1 228 ? -0.881 0.383 -3.535 1 93.44 228 THR B C 1
ATOM 4375 O O . THR B 1 228 ? -1.176 1.562 -3.738 1 93.44 228 THR B O 1
ATOM 4378 N N . VAL B 1 229 ? -1.476 -0.621 -4.09 1 96.19 229 VAL B N 1
ATOM 4379 C CA . VAL B 1 229 ? -2.635 -0.402 -4.949 1 96.19 229 VAL B CA 1
ATOM 4380 C C . VAL B 1 229 ? -3.852 -1.12 -4.367 1 96.19 229 VAL B C 1
ATOM 4382 O O . VAL B 1 229 ? -4.16 -2.248 -4.758 1 96.19 229 VAL B O 1
ATOM 4385 N N . PRO B 1 230 ? -4.551 -0.431 -3.559 1 97.19 230 PRO B N 1
ATOM 4386 C CA . PRO B 1 230 ? -5.715 -1.079 -2.945 1 97.19 230 PRO B CA 1
ATOM 4387 C C . PRO B 1 230 ? -6.859 -1.294 -3.932 1 97.19 230 PRO B C 1
ATOM 4389 O O . PRO B 1 230 ? -6.988 -0.546 -4.902 1 97.19 230 PRO B O 1
ATOM 4392 N N . ILE B 1 231 ? -7.613 -2.369 -3.646 1 98.12 231 ILE B N 1
ATOM 4393 C CA . ILE B 1 231 ? -8.898 -2.584 -4.301 1 98.12 231 ILE B CA 1
ATOM 4394 C C . ILE B 1 231 ? -10.023 -2.072 -3.406 1 98.12 231 ILE B C 1
ATOM 4396 O O . ILE B 1 231 ? -10.234 -2.586 -2.305 1 98.12 231 ILE B O 1
ATOM 4400 N N . VAL B 1 232 ? -10.75 -1.104 -3.922 1 98.06 232 VAL B N 1
ATOM 4401 C CA . VAL B 1 232 ? -11.766 -0.449 -3.109 1 98.06 232 VAL B CA 1
ATOM 4402 C C . VAL B 1 232 ? -13.148 -0.755 -3.672 1 98.06 232 VAL B C 1
ATOM 4404 O O . VAL B 1 232 ? -13.477 -0.345 -4.789 1 98.06 232 VAL B O 1
ATOM 4407 N N . PHE B 1 233 ? -13.945 -1.47 -2.914 1 97.38 233 PHE B N 1
ATOM 4408 C CA . PHE B 1 233 ? -15.352 -1.651 -3.248 1 97.38 233 PHE B CA 1
ATOM 4409 C C . PHE B 1 233 ? -16.188 -0.473 -2.75 1 97.38 233 PHE B C 1
ATOM 4411 O O . PHE B 1 233 ? -16.422 -0.344 -1.55 1 97.38 233 PHE B O 1
ATOM 4418 N N . ALA B 1 234 ? -16.719 0.332 -3.713 1 96.38 234 ALA B N 1
ATOM 4419 C CA . ALA B 1 234 ? -17.344 1.6 -3.344 1 96.38 234 ALA B CA 1
ATOM 4420 C C . ALA B 1 234 ? -18.875 1.507 -3.426 1 96.38 234 ALA B C 1
ATOM 4422 O O . ALA B 1 234 ? -19.562 2.504 -3.24 1 96.38 234 ALA B O 1
ATOM 4423 N N . GLU B 1 235 ? -19.422 0.377 -3.736 1 91.88 235 GLU B N 1
ATOM 4424 C CA . GLU B 1 235 ? -20.859 0.064 -3.686 1 91.88 235 GLU B CA 1
ATOM 4425 C C . GLU B 1 235 ? -21.562 0.505 -4.965 1 91.88 235 GLU B C 1
ATOM 4427 O O . GLU B 1 235 ? -22.297 -0.273 -5.57 1 91.88 235 GLU B O 1
ATOM 4432 N N . THR B 1 236 ? -21.438 1.837 -5.324 1 93.75 236 THR B N 1
ATOM 4433 C CA . THR B 1 236 ? -22.125 2.379 -6.492 1 93.75 236 THR B CA 1
ATOM 4434 C C . THR B 1 236 ? -21.188 3.256 -7.312 1 93.75 236 THR B C 1
ATOM 4436 O O . THR B 1 236 ? -20.125 3.66 -6.828 1 93.75 236 THR B O 1
ATOM 4439 N N . ARG B 1 237 ? -21.672 3.486 -8.484 1 92.94 237 ARG B N 1
ATOM 4440 C CA . ARG B 1 237 ? -20.953 4.379 -9.383 1 92.94 237 ARG B CA 1
ATOM 4441 C C . ARG B 1 237 ? -20.734 5.746 -8.742 1 92.94 237 ARG B C 1
ATOM 4443 O O . ARG B 1 237 ? -19.625 6.289 -8.781 1 92.94 237 ARG B O 1
ATOM 4450 N N . LYS B 1 238 ? -21.766 6.309 -8.133 1 91.94 238 LYS B N 1
ATOM 4451 C CA . LYS B 1 238 ? -21.703 7.629 -7.52 1 91.94 238 LYS B CA 1
ATOM 4452 C C . LYS B 1 238 ? -20.703 7.656 -6.367 1 91.94 238 LYS B C 1
ATOM 4454 O O . LYS B 1 238 ? -19.906 8.586 -6.246 1 91.94 238 LYS B O 1
ATOM 4459 N N . LEU B 1 239 ? -20.719 6.656 -5.582 1 94.06 239 LEU B N 1
ATOM 4460 C CA . LEU B 1 239 ? -19.828 6.59 -4.43 1 94.06 239 LEU B CA 1
ATOM 4461 C C . LEU B 1 239 ? -18.391 6.328 -4.871 1 94.06 239 LEU B C 1
ATOM 4463 O O . LEU B 1 239 ? -17.438 6.82 -4.246 1 94.06 239 LEU B O 1
ATOM 4467 N N . ALA B 1 240 ? -18.219 5.508 -5.898 1 96.12 240 ALA B N 1
ATOM 4468 C CA . ALA B 1 240 ? -16.906 5.289 -6.473 1 96.12 240 ALA B CA 1
ATOM 4469 C C . ALA B 1 240 ? -16.281 6.602 -6.945 1 96.12 240 ALA B C 1
ATOM 4471 O O . ALA B 1 240 ? -15.117 6.883 -6.66 1 96.12 240 ALA B O 1
ATOM 4472 N N . GLN B 1 241 ? -17.109 7.387 -7.629 1 94.5 241 GLN B N 1
ATOM 4473 C CA . GLN B 1 241 ? -16.672 8.695 -8.086 1 94.5 241 GLN B CA 1
ATOM 4474 C C . GLN B 1 241 ? -16.281 9.586 -6.914 1 94.5 241 GLN B C 1
ATOM 4476 O O . GLN B 1 241 ? -15.242 10.258 -6.957 1 94.5 241 GLN B O 1
ATOM 4481 N N . GLU B 1 242 ? -17.047 9.562 -5.918 1 92.88 242 GLU B N 1
ATOM 4482 C CA . GLU B 1 242 ? -16.781 10.359 -4.723 1 92.88 242 GLU B CA 1
ATOM 4483 C C . GLU B 1 242 ? -15.477 9.93 -4.055 1 92.88 242 GLU B C 1
ATOM 4485 O O . GLU B 1 242 ? -14.648 10.773 -3.701 1 92.88 242 GLU B O 1
ATOM 4490 N N . TRP B 1 243 ? -15.32 8.648 -3.865 1 95.88 243 TRP B N 1
ATOM 4491 C CA . TRP B 1 243 ? -14.102 8.125 -3.268 1 95.88 243 TRP B CA 1
ATOM 4492 C C . TRP B 1 243 ? -12.875 8.539 -4.078 1 95.88 243 TRP B C 1
ATOM 4494 O O . TRP B 1 243 ? -11.883 9.008 -3.518 1 95.88 243 TRP B O 1
ATOM 4504 N N . ALA B 1 244 ? -12.977 8.359 -5.348 1 97 244 ALA B N 1
ATOM 4505 C CA . ALA B 1 244 ? -11.867 8.672 -6.25 1 97 244 ALA B CA 1
ATOM 4506 C C . ALA B 1 244 ? -11.516 10.156 -6.195 1 97 244 ALA B C 1
ATOM 4508 O O . ALA B 1 244 ? -10.344 10.523 -6.191 1 97 244 ALA B O 1
ATOM 4509 N N . TYR B 1 245 ? -12.523 10.984 -6.164 1 95.62 245 TYR B N 1
ATOM 4510 C CA . TYR B 1 245 ? -12.336 12.43 -6.086 1 95.62 245 TYR B CA 1
ATOM 4511 C C . TYR B 1 245 ? -11.5 12.812 -4.871 1 95.62 245 TYR B C 1
ATOM 4513 O O . TYR B 1 245 ? -10.516 13.547 -4.992 1 95.62 245 TYR B O 1
ATOM 4521 N N . ARG B 1 246 ? -11.844 12.266 -3.801 1 95.25 246 ARG B N 1
ATOM 4522 C CA . ARG B 1 246 ? -11.148 12.594 -2.557 1 95.25 246 ARG B CA 1
ATOM 4523 C C . ARG B 1 246 ? -9.758 11.977 -2.525 1 95.25 246 ARG B C 1
ATOM 4525 O O . ARG B 1 246 ? -8.812 12.602 -2.029 1 95.25 246 ARG B O 1
ATOM 4532 N N . PHE B 1 247 ? -9.672 10.82 -3.047 1 97.38 247 PHE B N 1
ATOM 4533 C CA . PHE B 1 247 ? -8.383 10.148 -3.131 1 97.38 247 PHE B CA 1
ATOM 4534 C C . PHE B 1 247 ? -7.406 10.953 -3.982 1 97.38 247 PHE B C 1
ATOM 4536 O O . PHE B 1 247 ? -6.273 11.195 -3.568 1 97.38 247 PHE B O 1
ATOM 4543 N N . LEU B 1 248 ? -7.832 11.344 -5.109 1 96.69 248 LEU B N 1
ATOM 4544 C CA . LEU B 1 248 ? -6.992 12.117 -6.02 1 96.69 248 LEU B CA 1
ATOM 4545 C C . LEU B 1 248 ? -6.586 13.445 -5.395 1 96.69 248 LEU B C 1
ATOM 4547 O O . LEU B 1 248 ? -5.434 13.867 -5.508 1 96.69 248 LEU B O 1
ATOM 4551 N N . GLY B 1 249 ? -7.531 14.07 -4.773 1 94.31 249 GLY B N 1
ATOM 4552 C CA . GLY B 1 249 ? -7.219 15.312 -4.078 1 94.31 249 GLY B CA 1
ATOM 4553 C C . GLY B 1 249 ? -6.195 15.133 -2.971 1 94.31 249 GLY B C 1
ATOM 4554 O O . GLY B 1 249 ? -5.262 15.93 -2.848 1 94.31 249 GLY B O 1
ATOM 4555 N N . ALA B 1 250 ? -6.406 14.094 -2.189 1 93.88 250 ALA B N 1
ATOM 4556 C CA . ALA B 1 250 ? -5.484 13.805 -1.093 1 93.88 250 ALA B CA 1
ATOM 4557 C C . ALA B 1 250 ? -4.082 13.5 -1.618 1 93.88 250 ALA B C 1
ATOM 4559 O O . ALA B 1 250 ? -3.086 13.914 -1.022 1 93.88 250 ALA B O 1
ATOM 4560 N N . ALA B 1 251 ? -4.035 12.789 -2.691 1 94.69 251 ALA B N 1
ATOM 4561 C CA . ALA B 1 251 ? -2.748 12.43 -3.279 1 94.69 251 ALA B CA 1
ATOM 4562 C C . ALA B 1 251 ? -1.994 13.664 -3.752 1 94.69 251 ALA B C 1
ATOM 4564 O O . ALA B 1 251 ? -0.792 13.797 -3.514 1 94.69 251 ALA B O 1
ATOM 4565 N N . LEU B 1 252 ? -2.66 14.531 -4.414 1 90.44 252 LEU B N 1
ATOM 4566 C CA . LEU B 1 252 ? -2.035 15.758 -4.891 1 90.44 252 LEU B CA 1
ATOM 4567 C C . LEU B 1 252 ? -1.507 16.594 -3.725 1 90.44 252 LEU B C 1
ATOM 4569 O O . LEU B 1 252 ? -0.367 17.062 -3.758 1 90.44 252 LEU B O 1
ATOM 4573 N N . ALA B 1 253 ? -2.34 16.719 -2.748 1 87.44 253 ALA B N 1
ATOM 4574 C CA . ALA B 1 253 ? -1.929 17.469 -1.564 1 87.44 253 ALA B CA 1
ATOM 4575 C C . ALA B 1 253 ? -0.707 16.828 -0.909 1 87.44 253 ALA B C 1
ATOM 4577 O O . ALA B 1 253 ? 0.218 17.531 -0.491 1 87.44 253 ALA B O 1
ATOM 4578 N N . HIS B 1 254 ? -0.766 15.57 -0.823 1 87.19 254 HIS B N 1
ATOM 4579 C CA . HIS B 1 254 ? 0.314 14.828 -0.185 1 87.19 254 HIS B CA 1
ATOM 4580 C C . HIS B 1 254 ? 1.638 15.047 -0.91 1 87.19 254 HIS B C 1
ATOM 4582 O O . HIS B 1 254 ? 2.666 15.281 -0.275 1 87.19 254 HIS B O 1
ATOM 4588 N N . VAL B 1 255 ? 1.653 14.93 -2.15 1 80.44 255 VAL B N 1
ATOM 4589 C CA . VAL B 1 255 ? 2.867 15.07 -2.945 1 80.44 255 VAL B CA 1
ATOM 4590 C C . VAL B 1 255 ? 3.408 16.5 -2.818 1 80.44 255 VAL B C 1
ATOM 4592 O O . VAL B 1 255 ? 4.621 16.703 -2.738 1 80.44 255 VAL B O 1
ATOM 4595 N N . GLU B 1 256 ? 2.574 17.438 -2.855 1 78.31 256 GLU B N 1
ATOM 4596 C CA . GLU B 1 256 ? 2.99 18.828 -2.703 1 78.31 256 GLU B CA 1
ATOM 4597 C C . GLU B 1 256 ? 3.627 19.062 -1.338 1 78.31 256 GLU B C 1
ATOM 4599 O O . GLU B 1 256 ? 4.66 19.734 -1.238 1 78.31 256 GLU B O 1
ATOM 4604 N N . GLU B 1 257 ? 2.984 18.484 -0.34 1 76.19 257 GLU B N 1
ATOM 4605 C CA . GLU B 1 257 ? 3.539 18.594 1.006 1 76.19 257 GLU B CA 1
ATOM 4606 C C . GLU B 1 257 ? 4.883 17.891 1.11 1 76.19 257 GLU B C 1
ATOM 4608 O O . GLU B 1 257 ? 5.801 18.375 1.776 1 76.19 257 GLU B O 1
ATOM 4613 N N . ASP B 1 258 ? 4.965 16.812 0.513 1 76.62 258 ASP B N 1
ATOM 4614 C CA . ASP B 1 258 ? 6.188 16.016 0.522 1 76.62 258 ASP B CA 1
ATOM 4615 C C . ASP B 1 258 ? 7.344 16.766 -0.129 1 76.62 258 ASP B C 1
ATOM 4617 O O . ASP B 1 258 ? 8.461 16.766 0.389 1 76.62 258 ASP B O 1
ATOM 4621 N N . ARG B 1 259 ? 7.09 17.359 -1.196 1 71.25 259 ARG B N 1
ATOM 4622 C CA . ARG B 1 259 ? 8.109 18.125 -1.915 1 71.25 259 ARG B CA 1
ATOM 4623 C C . ARG B 1 259 ? 8.609 19.297 -1.079 1 71.25 259 ARG B C 1
ATOM 4625 O O . ARG B 1 259 ? 9.805 19.578 -1.057 1 71.25 259 ARG B O 1
ATOM 4632 N N . GLN B 1 260 ? 7.715 19.844 -0.458 1 68.81 260 GLN B N 1
ATOM 4633 C CA . GLN B 1 260 ? 8.07 20.969 0.398 1 68.81 260 GLN B CA 1
ATOM 4634 C C . GLN B 1 260 ? 8.953 20.516 1.559 1 68.81 260 GLN B C 1
ATOM 4636 O O . GLN B 1 260 ? 9.898 21.219 1.936 1 68.81 260 GLN B O 1
ATOM 4641 N N . ALA B 1 261 ? 8.695 19.375 2.039 1 69.12 261 ALA B N 1
ATOM 4642 C CA . ALA B 1 261 ? 9.422 18.844 3.191 1 69.12 261 ALA B CA 1
ATOM 4643 C C . ALA B 1 261 ? 10.766 18.266 2.773 1 69.12 261 ALA B C 1
ATOM 4645 O O . ALA B 1 261 ? 11.719 18.25 3.557 1 69.12 261 ALA B O 1
ATOM 4646 N N . ALA B 1 262 ? 10.836 17.719 1.592 1 65.81 262 ALA B N 1
ATOM 4647 C CA . ALA B 1 262 ? 12.008 17 1.105 1 65.81 262 ALA B CA 1
ATOM 4648 C C . ALA B 1 262 ? 13.258 17.859 1.188 1 65.81 262 ALA B C 1
ATOM 4650 O O . ALA B 1 262 ? 14.336 17.375 1.535 1 65.81 262 ALA B O 1
ATOM 4651 N N . GLY B 1 263 ? 13.141 19.078 0.866 1 62.22 263 GLY B N 1
ATOM 4652 C CA . GLY B 1 263 ? 14.305 19.953 0.953 1 62.22 263 GLY B CA 1
ATOM 4653 C C . GLY B 1 263 ? 14.867 20.047 2.357 1 62.22 263 GLY B C 1
ATOM 4654 O O . GLY B 1 263 ? 16.078 19.938 2.557 1 62.22 263 GLY B O 1
ATOM 4655 N N . VAL B 1 264 ? 14.062 20.141 3.254 1 61.84 264 VAL B N 1
ATOM 4656 C CA . VAL B 1 264 ? 14.461 20.281 4.648 1 61.84 264 VAL B CA 1
ATOM 4657 C C . VAL B 1 264 ? 15.062 18.969 5.145 1 61.84 264 VAL B C 1
ATOM 4659 O O . VAL B 1 264 ? 16.094 18.969 5.824 1 61.84 264 VAL B O 1
ATOM 4662 N N . MET B 1 265 ? 14.445 17.953 4.789 1 64.19 265 MET B N 1
ATOM 4663 C CA . MET B 1 265 ? 14.859 16.641 5.27 1 64.19 265 MET B CA 1
ATOM 4664 C C . MET B 1 265 ? 16.203 16.25 4.668 1 64.19 265 MET B C 1
ATOM 4666 O O . MET B 1 265 ? 17.031 15.617 5.336 1 64.19 265 MET B O 1
ATOM 4670 N N . ALA B 1 266 ? 16.312 16.562 3.445 1 63.41 266 ALA B N 1
ATOM 4671 C CA . ALA B 1 266 ? 17.594 16.281 2.801 1 63.41 266 ALA B CA 1
ATOM 4672 C C . ALA B 1 266 ? 18.734 17 3.512 1 63.41 266 ALA B C 1
ATOM 4674 O O . ALA B 1 266 ? 19.812 16.438 3.695 1 63.41 266 ALA B O 1
ATOM 4675 N N . ASP B 1 267 ? 18.438 18.109 3.877 1 64.81 267 ASP B N 1
ATOM 4676 C CA . ASP B 1 267 ? 19.438 18.891 4.594 1 64.81 267 ASP B CA 1
ATOM 4677 C C . ASP B 1 267 ? 19.766 18.266 5.945 1 64.81 267 ASP B C 1
ATOM 4679 O O . ASP B 1 267 ? 20.922 18.266 6.379 1 64.81 267 ASP B O 1
ATOM 4683 N N . LEU B 1 268 ? 18.781 17.656 6.477 1 62.66 268 LEU B N 1
ATOM 4684 C CA . LEU B 1 268 ? 18.922 17.109 7.824 1 62.66 268 LEU B CA 1
ATOM 4685 C C . LEU B 1 268 ? 19.578 15.734 7.789 1 62.66 268 LEU B C 1
ATOM 4687 O O . LEU B 1 268 ? 20.312 15.375 8.711 1 62.66 268 LEU B O 1
ATOM 4691 N N . THR B 1 269 ? 19.281 15 6.809 1 60.69 269 THR B N 1
ATOM 4692 C CA . THR B 1 269 ? 19.688 13.602 6.816 1 60.69 269 THR B CA 1
ATOM 4693 C C . THR B 1 269 ? 20.891 13.391 5.883 1 60.69 269 THR B C 1
ATOM 4695 O O . THR B 1 269 ? 21.578 12.367 5.969 1 60.69 269 THR B O 1
ATOM 4698 N N . GLY B 1 270 ? 21.234 14.375 5.188 1 53.88 270 GLY B N 1
ATOM 4699 C CA . GLY B 1 270 ? 22.312 14.25 4.207 1 53.88 270 GLY B CA 1
ATOM 4700 C C . GLY B 1 270 ? 21.969 13.297 3.076 1 53.88 270 GLY B C 1
ATOM 4701 O O . GLY B 1 270 ? 22.844 12.945 2.279 1 53.88 270 GLY B O 1
ATOM 4702 N N . VAL B 1 271 ? 20.922 12.648 3.252 1 48.5 271 VAL B N 1
ATOM 4703 C CA . VAL B 1 271 ? 20.547 11.711 2.199 1 48.5 271 VAL B CA 1
ATOM 4704 C C . VAL B 1 271 ? 19.422 12.305 1.351 1 48.5 271 VAL B C 1
ATOM 4706 O O . VAL B 1 271 ? 18.516 12.961 1.876 1 48.5 271 VAL B O 1
ATOM 4709 N N . VAL B 1 272 ? 19.844 12.469 0.043 1 45.25 272 VAL B N 1
ATOM 4710 C CA . VAL B 1 272 ? 18.797 12.859 -0.883 1 45.25 272 VAL B CA 1
ATOM 4711 C C . VAL B 1 272 ? 17.594 11.938 -0.709 1 45.25 272 VAL B C 1
ATOM 4713 O O . VAL B 1 272 ? 17.719 10.711 -0.8 1 45.25 272 VAL B O 1
ATOM 4716 N N . VAL B 1 273 ? 16.656 12.445 0.065 1 43.84 273 VAL B N 1
ATOM 4717 C CA . VAL B 1 273 ? 15.438 11.68 0.311 1 43.84 273 VAL B CA 1
ATOM 4718 C C . VAL B 1 273 ? 14.594 11.633 -0.959 1 43.84 273 VAL B C 1
ATOM 4720 O O . VAL B 1 273 ? 14.297 12.672 -1.558 1 43.84 273 VAL B O 1
ATOM 4723 N N . GLU B 1 274 ? 14.695 10.492 -1.702 1 45.25 274 GLU B N 1
ATOM 4724 C CA . GLU B 1 274 ? 13.859 10.336 -2.887 1 45.25 274 GLU B CA 1
ATOM 4725 C C . GLU B 1 274 ? 12.391 10.602 -2.561 1 45.25 274 GLU B C 1
ATOM 4727 O O . GLU B 1 274 ? 11.867 10.094 -1.563 1 45.25 274 GLU B O 1
ATOM 4732 N N . VAL B 1 275 ? 12.008 11.812 -2.93 1 39.53 275 VAL B N 1
ATOM 4733 C CA . VAL B 1 275 ? 10.578 12.109 -2.875 1 39.53 275 VAL B CA 1
ATOM 4734 C C . VAL B 1 275 ? 9.781 10.953 -3.484 1 39.53 275 VAL B C 1
ATOM 4736 O O . VAL B 1 275 ? 10.25 10.305 -4.426 1 39.53 275 VAL B O 1
ATOM 4739 N N . ASP B 1 276 ? 9.008 10.281 -2.758 1 42.88 276 ASP B N 1
ATOM 4740 C CA . ASP B 1 276 ? 8.117 9.227 -3.219 1 42.88 276 ASP B CA 1
ATOM 4741 C C . ASP B 1 276 ? 7.547 9.555 -4.598 1 42.88 276 ASP B C 1
ATOM 4743 O O . ASP B 1 276 ? 6.367 9.312 -4.859 1 42.88 276 ASP B O 1
ATOM 4747 N N . ALA B 1 277 ? 8.172 10.445 -5.414 1 39.81 277 ALA B N 1
ATOM 4748 C CA . ALA B 1 277 ? 7.652 10.617 -6.766 1 39.81 277 ALA B CA 1
ATOM 4749 C C . ALA B 1 277 ? 8.023 9.438 -7.652 1 39.81 277 ALA B C 1
ATOM 4751 O O . ALA B 1 277 ? 9.203 9.094 -7.781 1 39.81 277 ALA B O 1
ATOM 4752 N N . GLY B 1 278 ? 7.48 8.344 -7.406 1 36.25 278 GLY B N 1
ATOM 4753 C CA . GLY B 1 278 ? 7.773 7.242 -8.312 1 36.25 278 GLY B CA 1
ATOM 4754 C C . GLY B 1 278 ? 8.242 7.711 -9.68 1 36.25 278 GLY B C 1
ATOM 4755 O O . GLY B 1 278 ? 8 8.852 -10.07 1 36.25 278 GLY B O 1
ATOM 4756 N N . PRO B 1 279 ? 9.305 7.211 -10.203 1 35.44 279 PRO B N 1
ATOM 4757 C CA . PRO B 1 279 ? 9.602 7.613 -11.578 1 35.44 279 PRO B CA 1
ATOM 4758 C C . PRO B 1 279 ? 8.367 7.617 -12.469 1 35.44 279 PRO B C 1
ATOM 4760 O O . PRO B 1 279 ? 7.977 6.57 -13 1 35.44 279 PRO B O 1
ATOM 4763 N N . GLY B 1 280 ? 7.391 8.305 -12.039 1 36.25 280 GLY B N 1
ATOM 4764 C CA . GLY B 1 280 ? 6.242 8.312 -12.938 1 36.25 280 GLY B CA 1
ATOM 4765 C C . GLY B 1 280 ? 6.617 8.531 -14.391 1 36.25 280 GLY B C 1
ATOM 4766 O O . GLY B 1 280 ? 7.691 9.055 -14.68 1 36.25 280 GLY B O 1
ATOM 4767 N N . PRO B 1 281 ? 6.074 7.738 -15.242 1 32.91 281 PRO B N 1
ATOM 4768 C CA . PRO B 1 281 ? 6.375 8.031 -16.656 1 32.91 281 PRO B CA 1
ATOM 4769 C C . PRO B 1 281 ? 6.352 9.523 -16.969 1 32.91 281 PRO B C 1
ATOM 4771 O O . PRO B 1 281 ? 5.469 10.242 -16.484 1 32.91 281 PRO B O 1
ATOM 4774 N N . THR B 1 282 ? 7.457 10.156 -16.891 1 33.66 282 THR B N 1
ATOM 4775 C CA . THR B 1 282 ? 7.418 11.492 -17.469 1 33.66 282 THR B CA 1
ATOM 4776 C C . THR B 1 282 ? 6.48 11.539 -18.672 1 33.66 282 THR B C 1
ATOM 4778 O O . THR B 1 282 ? 6.531 10.672 -19.531 1 33.66 282 THR B O 1
ATOM 4781 N N . THR B 1 283 ? 5.363 11.922 -18.453 1 37.81 283 THR B N 1
ATOM 4782 C CA . THR B 1 283 ? 4.5 12.172 -19.594 1 37.81 283 THR B CA 1
ATOM 4783 C C . THR B 1 283 ? 5.293 12.773 -20.75 1 37.81 283 THR B C 1
ATOM 4785 O O . THR B 1 283 ? 6.043 13.734 -20.562 1 37.81 283 THR B O 1
ATOM 4788 N N . THR B 1 284 ? 5.809 11.961 -21.531 1 40.62 284 THR B N 1
ATOM 4789 C CA . THR B 1 284 ? 6.285 12.562 -22.781 1 40.62 284 THR B CA 1
ATOM 4790 C C . THR B 1 284 ? 5.344 13.68 -23.234 1 40.62 284 THR B C 1
ATOM 4792 O O . THR B 1 284 ? 4.125 13.516 -23.203 1 40.62 284 THR B O 1
ATOM 4795 N N . ALA B 1 285 ? 5.84 14.867 -23.172 1 44.47 285 ALA B N 1
ATOM 4796 C CA . ALA B 1 285 ? 5.066 15.984 -23.703 1 44.47 285 ALA B CA 1
ATOM 4797 C C . ALA B 1 285 ? 4.227 15.547 -24.906 1 44.47 285 ALA B C 1
ATOM 4799 O O . ALA B 1 285 ? 4.699 14.789 -25.75 1 44.47 285 ALA B O 1
ATOM 4800 N N . SER B 1 286 ? 2.951 15.68 -24.781 1 53.34 286 SER B N 1
ATOM 4801 C CA . SER B 1 286 ? 2.113 15.438 -25.953 1 53.34 286 SER B CA 1
ATOM 4802 C C . SER B 1 286 ? 2.725 16.047 -27.203 1 53.34 286 SER B C 1
ATOM 4804 O O . SER B 1 286 ? 3.572 16.938 -27.125 1 53.34 286 SER B O 1
ATOM 4806 N N . ALA B 1 287 ? 2.406 15.383 -28.234 1 62.12 287 ALA B N 1
ATOM 4807 C CA . ALA B 1 287 ? 2.85 15.977 -29.484 1 62.12 287 ALA B CA 1
ATOM 4808 C C . ALA B 1 287 ? 2.443 17.438 -29.578 1 62.12 287 ALA B C 1
ATOM 4810 O O . ALA B 1 287 ? 3.215 18.281 -30.047 1 62.12 287 ALA B O 1
ATOM 4811 N N . ALA B 1 288 ? 1.325 17.734 -28.906 1 64.69 288 ALA B N 1
ATOM 4812 C CA . ALA B 1 288 ? 0.841 19.109 -28.953 1 64.69 288 ALA B CA 1
ATOM 4813 C C . ALA B 1 288 ? 1.677 20.016 -28.062 1 64.69 288 ALA B C 1
ATOM 4815 O O . ALA B 1 288 ? 2.021 21.141 -28.438 1 64.69 288 ALA B O 1
ATOM 4816 N N . GLU B 1 289 ? 2.107 19.5 -27 1 66.06 289 GLU B N 1
ATOM 4817 C CA . GLU B 1 289 ? 2.947 20.266 -26.094 1 66.06 289 GLU B CA 1
ATOM 4818 C C . GLU B 1 289 ? 4.352 20.469 -26.656 1 66.06 289 GLU B C 1
ATOM 4820 O O . GLU B 1 289 ? 4.922 21.547 -26.562 1 66.06 289 GLU B O 1
ATOM 4825 N N . VAL B 1 290 ? 4.84 19.484 -27.188 1 73.81 290 VAL B N 1
ATOM 4826 C CA . VAL B 1 290 ? 6.152 19.562 -27.812 1 73.81 290 VAL B CA 1
ATOM 4827 C C . VAL B 1 290 ? 6.09 20.516 -29.016 1 73.81 290 VAL B C 1
ATOM 4829 O O . VAL B 1 290 ? 6.996 21.328 -29.219 1 73.81 290 VAL B O 1
ATOM 4832 N N . ARG B 1 291 ? 4.922 20.438 -29.594 1 72.88 291 ARG B N 1
ATOM 4833 C CA . ARG B 1 291 ? 4.723 21.328 -30.734 1 72.88 291 ARG B CA 1
ATOM 4834 C C . ARG B 1 291 ? 4.621 22.781 -30.281 1 72.88 291 ARG B C 1
ATOM 4836 O O . ARG B 1 291 ? 5.207 23.672 -30.906 1 72.88 291 ARG B O 1
ATOM 4843 N N . ARG B 1 292 ? 3.9 22.969 -29.25 1 74.44 292 ARG B N 1
ATOM 4844 C CA . ARG B 1 292 ? 3.775 24.328 -28.734 1 74.44 292 ARG B CA 1
ATOM 4845 C C . ARG B 1 292 ? 5.129 24.875 -28.281 1 74.44 292 ARG B C 1
ATOM 4847 O O . ARG B 1 292 ? 5.484 26.016 -28.594 1 74.44 292 ARG B O 1
ATOM 4854 N N . TRP B 1 293 ? 5.809 24.047 -27.641 1 74.19 293 TRP B N 1
ATOM 4855 C CA . TRP B 1 293 ? 7.148 24.438 -27.203 1 74.19 293 TRP B CA 1
ATOM 4856 C C . TRP B 1 293 ? 8.062 24.672 -28.391 1 74.19 293 TRP B C 1
ATOM 4858 O O . TRP B 1 293 ? 8.805 25.656 -28.422 1 74.19 293 TRP B O 1
ATOM 4868 N N . ALA B 1 294 ? 8.023 23.828 -29.25 1 78.5 294 ALA B N 1
ATOM 4869 C CA . ALA B 1 294 ? 8.875 23.938 -30.438 1 78.5 294 ALA B CA 1
ATOM 4870 C C . ALA B 1 294 ? 8.586 25.219 -31.203 1 78.5 294 ALA B C 1
ATOM 4872 O O . ALA B 1 294 ? 9.516 25.906 -31.641 1 78.5 294 ALA B O 1
ATOM 4873 N N . ARG B 1 295 ? 7.285 25.5 -31.172 1 77.88 295 ARG B N 1
ATOM 4874 C CA . ARG B 1 295 ? 6.887 26.75 -31.812 1 77.88 295 ARG B CA 1
ATOM 4875 C C . ARG B 1 295 ? 7.418 27.953 -31.047 1 77.88 295 ARG B C 1
ATOM 4877 O O . ARG B 1 295 ? 7.934 28.906 -31.641 1 77.88 295 ARG B O 1
ATOM 4884 N N . ASP B 1 296 ? 7.355 27.797 -29.781 1 77.94 296 ASP B N 1
ATOM 4885 C CA . ASP B 1 296 ? 7.836 28.891 -28.938 1 77.94 296 ASP B CA 1
ATOM 4886 C C . ASP B 1 296 ? 9.359 29.016 -29 1 77.94 296 ASP B C 1
ATOM 4888 O O . ASP B 1 296 ? 9.906 30.109 -28.891 1 77.94 296 ASP B O 1
ATOM 4892 N N . ALA B 1 297 ? 10.031 27.953 -29.234 1 75.44 297 ALA B N 1
ATOM 4893 C CA . ALA B 1 297 ? 11.492 27.906 -29.281 1 75.44 297 ALA B CA 1
ATOM 4894 C C . ALA B 1 297 ? 12.008 28.141 -30.688 1 75.44 297 ALA B C 1
ATOM 4896 O O . ALA B 1 297 ? 13.219 28.125 -30.922 1 75.44 297 ALA B O 1
ATOM 4897 N N . GLY B 1 298 ? 10.977 28.328 -31.594 1 79 298 GLY B N 1
ATOM 4898 C CA . GLY B 1 298 ? 11.344 28.641 -32.969 1 79 298 GLY B CA 1
ATOM 4899 C C . GLY B 1 298 ? 11.805 27.438 -33.75 1 79 298 GLY B C 1
ATOM 4900 O O . GLY B 1 298 ? 12.539 27.562 -34.75 1 79 298 GLY B O 1
ATOM 4901 N N . ILE B 1 299 ? 11.555 26.312 -33.312 1 80.62 299 ILE B N 1
ATOM 4902 C CA . ILE B 1 299 ? 11.906 25.062 -34 1 80.62 299 ILE B CA 1
ATOM 4903 C C . ILE B 1 299 ? 10.773 24.656 -34.938 1 80.62 299 ILE B C 1
ATOM 4905 O O . ILE B 1 299 ? 9.617 24.531 -34.5 1 80.62 299 ILE B O 1
ATOM 4909 N N . PRO B 1 300 ? 11.047 24.531 -36.188 1 81 300 PRO B N 1
ATOM 4910 C CA . PRO B 1 300 ? 10.008 24.141 -37.125 1 81 300 PRO B CA 1
ATOM 4911 C C . PRO B 1 300 ? 9.469 22.734 -36.875 1 81 300 PRO B C 1
ATOM 4913 O O . PRO B 1 300 ? 10.242 21.797 -36.719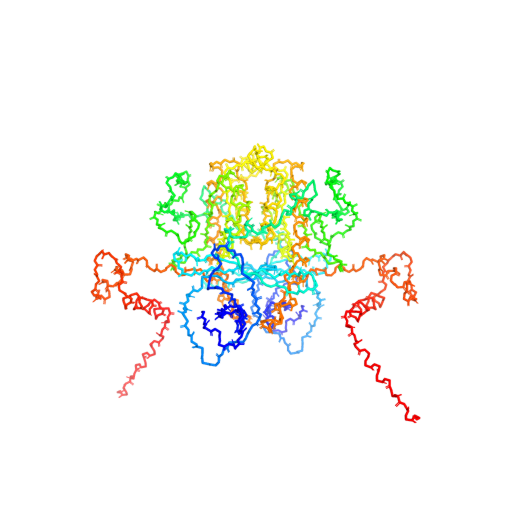 1 81 300 PRO B O 1
ATOM 4916 N N . VAL B 1 301 ? 8.109 22.641 -36.594 1 80.25 301 VAL B N 1
ATOM 4917 C CA . VAL B 1 301 ? 7.449 21.359 -36.375 1 80.25 301 VAL B CA 1
ATOM 4918 C C . VAL B 1 301 ? 6.07 21.359 -37.031 1 80.25 301 VAL B C 1
ATOM 4920 O O . VAL B 1 301 ? 5.406 22.391 -37.094 1 80.25 301 VAL B O 1
ATOM 4923 N N . SER B 1 302 ? 5.766 20.203 -37.594 1 77.12 302 SER B N 1
ATOM 4924 C CA . SER B 1 302 ? 4.48 20.078 -38.281 1 77.12 302 SER B CA 1
ATOM 4925 C C . SER B 1 302 ? 3.322 20.188 -37.281 1 77.12 302 SER B C 1
ATOM 4927 O O . SER B 1 302 ? 3.459 19.828 -36.125 1 77.12 302 SER B O 1
ATOM 4929 N N . ASP B 1 303 ? 2.129 20.734 -37.688 1 72.62 303 ASP B N 1
ATOM 4930 C CA . ASP B 1 303 ? 0.957 20.953 -36.844 1 72.62 303 ASP B CA 1
ATOM 4931 C C . ASP B 1 303 ? 0.271 19.625 -36.531 1 72.62 303 ASP B C 1
ATOM 4933 O O . ASP B 1 303 ? -0.533 19.547 -35.594 1 72.62 303 ASP B O 1
ATOM 4937 N N . LYS B 1 304 ? 0.552 18.734 -37.469 1 68.75 304 LYS B N 1
ATOM 4938 C CA . LYS B 1 304 ? -0.103 17.438 -37.312 1 68.75 304 LYS B CA 1
ATOM 4939 C C . LYS B 1 304 ? 0.887 16.297 -37.531 1 68.75 304 LYS B C 1
ATOM 4941 O O . LYS B 1 304 ? 1.969 16.5 -38.094 1 68.75 304 LYS B O 1
ATOM 4946 N N . GLY B 1 305 ? 0.652 14.992 -36.875 1 65.5 305 GLY B N 1
ATOM 4947 C CA . GLY B 1 305 ? 1.46 13.797 -37.062 1 65.5 305 GLY B CA 1
ATOM 4948 C C . GLY B 1 305 ? 2.469 13.586 -35.938 1 65.5 305 GLY B C 1
ATOM 4949 O O . GLY B 1 305 ? 2.398 14.234 -34.906 1 65.5 305 GLY B O 1
ATOM 4950 N N . ARG B 1 306 ? 3.486 12.703 -36.219 1 69 306 ARG B N 1
ATOM 4951 C CA . ARG B 1 306 ? 4.504 12.352 -35.25 1 69 306 ARG B CA 1
ATOM 4952 C C . ARG B 1 306 ? 5.531 13.469 -35.094 1 69 306 ARG B C 1
ATOM 4954 O O . ARG B 1 306 ? 5.996 14.031 -36.094 1 69 306 ARG B O 1
ATOM 4961 N N . VAL B 1 307 ? 5.922 13.945 -33.875 1 76 307 VAL B N 1
ATOM 4962 C CA . VAL B 1 307 ? 6.992 14.906 -33.625 1 76 307 VAL B CA 1
ATOM 4963 C C . VAL B 1 307 ? 8.344 14.25 -33.844 1 76 307 VAL B C 1
ATOM 4965 O O . VAL B 1 307 ? 8.633 13.18 -33.312 1 76 307 VAL B O 1
ATOM 4968 N N . PRO B 1 308 ? 9.094 14.898 -34.688 1 74.81 308 PRO B N 1
ATOM 4969 C CA . PRO B 1 308 ? 10.414 14.32 -34.969 1 74.81 308 PRO B CA 1
ATOM 4970 C C . PRO B 1 308 ? 11.242 14.102 -33.688 1 74.81 308 PRO B C 1
ATOM 4972 O O . PRO B 1 308 ? 11.141 14.883 -32.75 1 74.81 308 PRO B O 1
ATOM 4975 N N . THR B 1 309 ? 12.023 13.109 -33.719 1 73.12 309 THR B N 1
ATOM 4976 C CA . THR B 1 309 ? 12.828 12.68 -32.562 1 73.12 309 THR B CA 1
ATOM 4977 C C . THR B 1 309 ? 13.742 13.812 -32.094 1 73.12 309 THR B C 1
ATOM 4979 O O . THR B 1 309 ? 13.883 14.031 -30.891 1 73.12 309 THR B O 1
ATOM 4982 N N . HIS B 1 310 ? 14.273 14.492 -33.031 1 76.5 310 HIS B N 1
ATOM 4983 C CA . HIS B 1 310 ? 15.195 15.555 -32.656 1 76.5 310 HIS B CA 1
ATOM 4984 C C . HIS B 1 310 ? 14.477 16.688 -31.938 1 76.5 310 HIS B C 1
ATOM 4986 O O . HIS B 1 310 ? 15.055 17.328 -31.062 1 76.5 310 HIS B O 1
ATOM 4992 N N . VAL B 1 311 ? 13.211 16.922 -32.219 1 76.62 311 VAL B N 1
ATOM 4993 C CA . VAL B 1 311 ? 12.43 17.953 -31.516 1 76.62 311 VAL B CA 1
ATOM 4994 C C . VAL B 1 311 ? 12.07 17.469 -30.125 1 76.62 311 VAL B C 1
ATOM 4996 O O . VAL B 1 311 ? 12.156 18.234 -29.156 1 76.62 311 VAL B O 1
ATOM 4999 N N . ARG B 1 312 ? 11.742 16.297 -30.062 1 73.19 312 ARG B N 1
ATOM 5000 C CA . ARG B 1 312 ? 11.422 15.711 -28.75 1 73.19 312 ARG B CA 1
ATOM 5001 C C . ARG B 1 312 ? 12.648 15.688 -27.844 1 73.19 312 ARG B C 1
ATOM 5003 O O . ARG B 1 312 ? 12.555 16 -26.656 1 73.19 312 ARG B O 1
ATOM 5010 N N . GLU B 1 313 ? 13.711 15.352 -28.391 1 71.88 313 GLU B N 1
ATOM 5011 C CA . GLU B 1 313 ? 14.969 15.367 -27.641 1 71.88 313 GLU B CA 1
ATOM 5012 C C . GLU B 1 313 ? 15.328 16.781 -27.188 1 71.88 313 GLU B C 1
ATOM 5014 O O . GLU B 1 313 ? 15.773 16.984 -26.062 1 71.88 313 GLU B O 1
ATOM 5019 N N . ALA B 1 314 ? 15.172 17.703 -28.031 1 74.06 314 ALA B N 1
ATOM 5020 C CA . ALA B 1 314 ? 15.414 19.109 -27.703 1 74.06 314 ALA B CA 1
ATOM 5021 C C . ALA B 1 314 ? 14.469 19.594 -26.609 1 74.06 314 ALA B C 1
ATOM 5023 O O . ALA B 1 314 ? 14.883 20.328 -25.703 1 74.06 314 ALA B O 1
ATOM 5024 N N . PHE B 1 315 ? 13.305 19.141 -26.688 1 68.94 315 PHE B N 1
ATOM 5025 C CA . PHE B 1 315 ? 12.32 19.469 -25.656 1 68.94 315 PHE B CA 1
ATOM 5026 C C . PHE B 1 315 ? 12.734 18.891 -24.312 1 68.94 315 PHE B C 1
ATOM 5028 O O . PHE B 1 315 ? 12.711 19.609 -23.297 1 68.94 315 PHE B O 1
ATOM 5035 N N . GLU B 1 316 ? 13.109 17.75 -24.375 1 68.25 316 GLU B N 1
ATOM 5036 C CA . GLU B 1 316 ? 13.516 17.094 -23.141 1 68.25 316 GLU B CA 1
ATOM 5037 C C . GLU B 1 316 ? 14.789 17.703 -22.578 1 68.25 316 GLU B C 1
ATOM 5039 O O . GLU B 1 316 ? 14.93 17.859 -21.359 1 68.25 316 GLU B O 1
ATOM 5044 N N . ALA B 1 317 ? 15.672 18.078 -23.391 1 65.94 317 ALA B N 1
ATOM 5045 C CA . ALA B 1 317 ? 16.891 18.797 -22.984 1 65.94 317 ALA B CA 1
ATOM 5046 C C . ALA B 1 317 ? 16.562 20.156 -22.391 1 65.94 317 ALA B C 1
ATOM 5048 O O . ALA B 1 317 ? 17.172 20.578 -21.406 1 65.94 317 ALA B O 1
ATOM 5049 N N . ALA B 1 318 ? 15.633 20.797 -22.984 1 65.81 318 ALA B N 1
ATOM 5050 C CA . ALA B 1 318 ? 15.227 22.125 -22.5 1 65.81 318 ALA B CA 1
ATOM 5051 C C . ALA B 1 318 ? 14.531 22.016 -21.156 1 65.81 318 ALA B C 1
ATOM 5053 O O . ALA B 1 318 ? 14.703 22.891 -20.297 1 65.81 318 ALA B O 1
ATOM 5054 N N . ARG B 1 319 ? 13.844 21.047 -21.016 1 61.25 319 ARG B N 1
ATOM 5055 C CA . ARG B 1 319 ? 13.156 20.797 -19.766 1 61.25 319 ARG B CA 1
ATOM 5056 C C . ARG B 1 319 ? 14.141 20.453 -18.656 1 61.25 319 ARG B C 1
ATOM 5058 O O . ARG B 1 319 ? 13.969 20.859 -17.516 1 61.25 319 ARG B O 1
ATOM 5065 N N . SER B 1 320 ? 15.109 19.719 -18.984 1 57.34 320 SER B N 1
ATOM 5066 C CA . SER B 1 320 ? 16.172 19.359 -18.062 1 57.34 320 SER B CA 1
ATOM 5067 C C . SER B 1 320 ? 17.062 20.562 -17.75 1 57.34 320 SER B C 1
ATOM 5069 O O . SER B 1 320 ? 17.562 20.703 -16.625 1 57.34 320 SER B O 1
ATOM 5071 N N . SER B 1 321 ? 17.406 21.344 -18.703 1 53.16 321 SER B N 1
ATOM 5072 C CA . SER B 1 321 ? 18.266 22.531 -18.531 1 53.16 321 SER B CA 1
ATOM 5073 C C . SER B 1 321 ? 17.547 23.609 -17.75 1 53.16 321 SER B C 1
ATOM 5075 O O . SER B 1 321 ? 18.172 24.391 -17.031 1 53.16 321 SER B O 1
ATOM 5077 N N . SER B 1 322 ? 16.297 23.828 -17.938 1 46.47 322 SER B N 1
ATOM 5078 C CA . SER B 1 322 ? 15.586 24.875 -17.188 1 46.47 322 SER B CA 1
ATOM 5079 C C . SER B 1 322 ? 15.508 24.531 -15.703 1 46.47 322 SER B C 1
ATOM 5081 O O . SER B 1 322 ? 15.266 25.422 -14.875 1 46.47 322 SER B O 1
ATOM 5083 N N . ALA B 1 323 ? 15.641 23.312 -15.281 1 40.97 323 ALA B N 1
ATOM 5084 C CA . ALA B 1 323 ? 15.68 22.906 -13.875 1 40.97 323 ALA B CA 1
ATOM 5085 C C . ALA B 1 323 ? 17.031 23.219 -13.25 1 40.97 323 ALA B C 1
ATOM 5087 O O . ALA B 1 323 ? 17.203 23.125 -12.031 1 40.97 323 ALA B O 1
ATOM 5088 N N . ASP B 1 324 ? 18.094 23.453 -13.945 1 36.28 324 ASP B N 1
ATOM 5089 C CA . ASP B 1 324 ? 19.359 23.906 -13.391 1 36.28 324 ASP B CA 1
ATOM 5090 C C . ASP B 1 324 ? 19.391 25.422 -13.242 1 36.28 324 ASP B C 1
ATOM 5092 O O . ASP B 1 324 ? 19.406 26.156 -14.234 1 36.28 324 ASP B O 1
ATOM 5096 N N . PRO B 1 325 ? 18.906 26.031 -12.156 1 36.59 325 PRO B N 1
ATOM 5097 C CA . PRO B 1 325 ? 19.141 27.469 -12.016 1 36.59 325 PRO B CA 1
ATOM 5098 C C . PRO B 1 325 ? 20.625 27.828 -12.117 1 36.59 325 PRO B C 1
ATOM 5100 O O . PRO B 1 325 ? 21.422 27.422 -11.273 1 36.59 325 PRO B O 1
ATOM 5103 N N . GLY B 1 326 ? 21.266 27.625 -13.148 1 32.72 326 GLY B N 1
ATOM 5104 C CA . GLY B 1 326 ? 22.609 28.156 -13.289 1 32.72 326 GLY B CA 1
ATOM 5105 C C . GLY B 1 326 ? 22.734 29.578 -12.781 1 32.72 326 GLY B C 1
ATOM 5106 O O . GLY B 1 326 ? 22 30.469 -13.203 1 32.72 326 GLY B O 1
ATOM 5107 N N . GLY B 1 327 ? 23.172 29.75 -11.492 1 33.09 327 GLY B N 1
ATOM 5108 C CA . GLY B 1 327 ? 23.672 30.969 -10.883 1 33.09 327 GLY B CA 1
ATOM 5109 C C . GLY B 1 327 ? 24.656 31.719 -11.773 1 33.09 327 GLY B C 1
ATOM 5110 O O . GLY B 1 327 ? 25.734 31.203 -12.094 1 33.09 327 GLY B O 1
ATOM 5111 N N . HIS B 1 328 ? 24.203 32.469 -12.758 1 33.19 328 HIS B N 1
ATOM 5112 C CA . HIS B 1 328 ? 25.047 33.438 -13.438 1 33.19 328 HIS B CA 1
ATOM 5113 C C . HIS B 1 328 ? 25.719 34.375 -12.438 1 33.19 328 HIS B C 1
ATOM 5115 O O . HIS B 1 328 ? 25.047 35.125 -11.711 1 33.19 328 HIS B O 1
ATOM 5121 N N . ASP B 1 329 ? 26.891 34.031 -11.906 1 32.25 329 ASP B N 1
ATOM 5122 C CA . ASP B 1 329 ? 27.812 34.906 -11.211 1 32.25 329 ASP B CA 1
ATOM 5123 C C . ASP B 1 329 ? 28.188 36.094 -12.086 1 32.25 329 ASP B C 1
ATOM 5125 O O . ASP B 1 329 ? 28.875 35.938 -13.102 1 32.25 329 ASP B O 1
ATOM 5129 N N . ASP B 1 330 ? 27.312 37.125 -12.25 1 29.92 330 ASP B N 1
ATOM 5130 C CA . ASP B 1 330 ? 27.641 38.406 -12.852 1 29.92 330 ASP B CA 1
ATOM 5131 C C . ASP B 1 330 ? 28.688 39.156 -12.023 1 29.92 330 ASP B C 1
ATOM 5133 O O . ASP B 1 330 ? 28.391 39.625 -10.938 1 29.92 330 ASP B O 1
ATOM 5137 N N . GLN B 1 331 ? 29.953 38.719 -11.961 1 29.12 331 GLN B N 1
ATOM 5138 C CA . GLN B 1 331 ? 31.094 39.469 -11.43 1 29.12 331 GLN B CA 1
ATOM 5139 C C . GLN B 1 331 ? 31.266 40.812 -12.172 1 29.12 331 GLN B C 1
ATOM 5141 O O . GLN B 1 331 ? 31.609 40.812 -13.352 1 29.12 331 GLN B O 1
ATOM 5146 N N . GLY B 1 332 ? 30.391 41.812 -11.875 1 27.06 332 GLY B N 1
ATOM 5147 C CA . GLY B 1 332 ? 30.562 43.188 -12.258 1 27.06 332 GLY B CA 1
ATOM 5148 C C . GLY B 1 332 ? 31.922 43.75 -11.859 1 27.06 332 GLY B C 1
ATOM 5149 O O . GLY B 1 332 ? 32.281 43.781 -10.68 1 27.06 332 GLY B O 1
ATOM 5150 N N . ASP B 1 333 ? 32.969 43.625 -12.68 1 29.42 333 ASP B N 1
ATOM 5151 C CA . ASP B 1 333 ? 34.281 44.25 -12.648 1 29.42 333 ASP B CA 1
ATOM 5152 C C . ASP B 1 333 ? 34.156 45.781 -12.562 1 29.42 333 ASP B C 1
ATOM 5154 O O . ASP B 1 333 ? 33.688 46.438 -13.5 1 29.42 333 ASP B O 1
ATOM 5158 N N . GLN B 1 334 ? 33.688 46.406 -11.422 1 26.27 334 GLN B N 1
ATOM 5159 C CA . GLN B 1 334 ? 33.75 47.844 -11.156 1 26.27 334 GLN B CA 1
ATOM 5160 C C . GLN B 1 334 ? 35.188 48.312 -11.258 1 26.27 334 GLN B C 1
ATOM 5162 O O . GLN B 1 334 ? 36.094 47.812 -10.547 1 26.27 334 GLN B O 1
ATOM 5167 N N . GLY B 1 335 ? 35.656 48.75 -12.461 1 27.53 335 GLY B N 1
ATOM 5168 C CA . GLY B 1 335 ? 36.844 49.531 -12.797 1 27.53 335 GLY B CA 1
ATOM 5169 C C . GLY B 1 335 ? 37.031 50.719 -11.875 1 27.53 335 GLY B C 1
ATOM 5170 O O . GLY B 1 335 ? 36.062 51.312 -11.375 1 27.53 335 GLY B O 1
ATOM 5171 N N . THR B 1 336 ? 38.188 50.781 -11.117 1 30.58 336 THR B N 1
ATOM 5172 C CA . THR B 1 336 ? 38.875 51.781 -10.305 1 30.58 336 THR B CA 1
ATOM 5173 C C . THR B 1 336 ? 38.938 53.125 -11.016 1 30.58 336 THR B C 1
ATOM 5175 O O . THR B 1 336 ? 39.531 53.219 -12.102 1 30.58 336 THR B O 1
ATOM 5178 N N . VAL B 1 337 ? 37.781 53.812 -11.164 1 25.09 337 VAL B N 1
ATOM 5179 C CA . VAL B 1 337 ? 38.094 55.25 -11.148 1 25.09 337 VAL B CA 1
ATOM 5180 C C . VAL B 1 337 ? 38.312 55.719 -9.711 1 25.09 337 VAL B C 1
ATOM 5182 O O . VAL B 1 337 ? 37.625 55.25 -8.797 1 25.09 337 VAL B O 1
#

Nearest PDB structures (foldseek):
  4p0p-assembly1_A  TM=6.544E-01  e=4.410E-07  Homo sapiens
  4p0q-assembly1_A  TM=5.833E-01  e=1.544E-06  Homo sapiens
  9f98-assembly1_A  TM=6.052E-01  e=3.560E-06  Homo sapiens
  2ziv-assembly1_A  TM=5.010E-01  e=6.696E-07  Danio rerio
  2ziv-assembly1_A  TM=5.113E-01  e=6.790E-07  Danio rerio

pLDDT: mean 78.66, std 19.08, range [24.83, 98.44]

Solvent-accessible surface area (backbone atoms only — not comparable to full-atom values): 36873 Å² total; per-residue (Å²): 59,26,59,39,80,62,81,90,55,82,36,45,26,30,43,69,43,80,40,67,91,78,24,32,34,31,25,19,62,59,96,63,45,74,82,40,59,31,63,39,43,84,49,77,78,62,94,79,62,52,72,76,50,86,74,57,68,62,40,63,45,79,42,66,28,26,32,42,38,31,40,66,52,94,64,96,22,62,37,33,39,37,43,44,75,53,95,89,35,82,41,34,35,33,26,22,39,75,16,45,54,69,60,51,63,83,60,66,71,59,65,89,31,37,78,66,40,78,40,63,35,36,31,18,61,84,52,79,86,58,83,70,51,74,93,41,52,46,46,75,43,79,40,81,50,98,62,51,42,33,32,34,56,48,97,86,54,37,52,41,27,33,34,32,78,34,49,60,67,58,45,47,55,26,47,73,43,33,48,42,60,53,52,47,56,58,42,52,41,30,54,32,31,34,38,39,25,43,27,46,61,70,53,48,73,64,47,82,91,51,63,30,66,58,44,54,43,45,52,21,37,46,44,54,61,39,31,47,35,40,76,41,47,35,46,32,62,71,47,30,46,51,53,48,50,25,32,48,29,26,34,51,52,43,53,55,42,18,57,65,21,36,60,57,46,22,69,58,32,71,40,84,56,77,63,73,62,33,75,31,69,67,59,69,66,46,60,65,51,47,38,51,47,27,55,74,71,68,42,92,69,70,99,66,79,85,71,53,66,70,57,54,51,48,49,52,48,50,58,56,52,67,69,52,78,71,77,76,80,78,77,76,79,78,75,88,122,58,27,59,38,80,62,81,91,54,81,36,45,25,29,40,70,43,79,40,68,92,77,23,33,37,32,25,19,64,60,97,63,47,74,81,39,59,31,63,41,41,84,50,77,79,61,93,80,63,52,72,75,49,88,74,57,68,63,40,63,45,78,44,66,30,27,33,42,37,31,41,66,53,94,66,95,23,65,39,33,40,37,42,42,74,55,95,89,35,82,42,35,35,32,27,22,38,75,15,46,52,68,61,52,61,83,61,65,71,60,64,89,31,38,80,67,39,77,40,63,36,36,31,19,61,85,52,81,86,56,83,70,52,75,92,41,54,46,46,73,42,80,41,81,52,98,62,50,41,32,32,32,54,48,97,86,55,37,52,39,27,30,36,31,78,34,49,61,67,57,45,47,54,27,48,73,42,33,49,42,59,53,52,46,54,58,42,52,39,30,53,32,30,34,37,39,25,43,27,44,60,70,52,48,73,64,46,80,91,52,63,31,66,58,45,53,42,44,52,21,39,47,44,55,61,39,33,49,36,38,75,42,47,33,45,32,62,69,47,30,46,52,52,50,49,27,33,48,28,26,34,51,52,43,52,54,43,18,57,64,21,36,61,58,47,22,69,58,33,71,41,83,57,76,61,73,64,34,74,32,68,67,61,68,66,46,61,64,52,47,38,52,46,28,53,73,71,68,42,92,68,72,96,67,80,83,71,53,66,70,57,53,50,50,48,50,49,50,57,57,51,68,70,52,77,73,78,78,79,78,78,76,79,78,74,88,123

Foldseek 3Di:
DFADPPPPDQFGDWDFDPDADVTFIWTWNDPAQDAAKIWIDGDDDDPDTHDDDDFAWPDWDDAFQKTWTATDDDPRGTKMWGWDADPNDIIIIIGDPVRCVVPPPCPPPQDQAQLNDAFEKEFEQVPDPADDCPSGNYHYHYDHDPAAGMFGAAPLRFTAEHEHEDEPVRLQVCLVVVNVLVNLVVRLLHLAYEYEYAAAPVCLPVDDPDHSVVSVVSLVVSCVVRVRYHYHYQHHNVSSSVVVNNVNSVRRVSLVSRVSNQVVVCVRRVDNPPRSRRPGPPPQQPPCRLVVVCVVVVHDADPDDDTDPVSSVVVVVVSVVVVPPPPPPPPPPPDDD/DFADPPPPDQFGDWDFDPDADVTFIWTWNDPAQDAAKIWIDGDDDDPDTHDPDDFAWPDWDDAFQKTWTATDDDPRGTKMWGWDADPNDIIIIIGDPVRVVVPPPCPPPQDQAQLNDAFEKEFEQVPDPADPCPSYNYHYHYDHDPAAGMFGAAPLRFTAEHEHEDEPVRLQVCLVVVNVLVNLVVRLLHLAYEYEYAAAPVCLPVDDPDHSVVSVVSLVVSCVVRVRYHYHYQHHNVSSSVVVNNVNSVRRVRLVSRVSNQVVVCVRRVDNPPRSRRPGPPPQQPPCRLVVVCVVVVHDADNDDDTDPVSSVVVVVVSVVVVPPPPPPPPPPPDDD

Secondary structure (DSSP, 8-state):
-EE---TT-S--EEEEE--SSS-EEEEESSSS-SSS-EEEEE----SS--BS----EEEEEEETTEEEEEESSSSS-EEEEEEEEETTEEEEEEE-HHHHHHH--------SSGGGS-EEEEE-TT-TT----TTTTEEEEE---SSSSEEEE-TTS-EEEEEEEE-HHHHHHHHHHTHHHHHHHHHTTSSEEEEEESS-GGGGGG-SSS-HHHHHHHHHHHHHHSTTS-EEE-SSHHHHHHHHHHHHHHHHHHHHHHHHHHHHHHHHHSS----S----------HHHHHHHHHHTT----SSSPPPHHHHHHHHHHHHHHTS-------------/-EE---TT-S--EEEEE--SSS-EEEEESSSS-SSS-EEEEE-PPPSS--BS----EEEEEEETTEEEEEESSSSS-EEEEEEEEETTEEEEEEE-HHHHHHH--------SSGGGS-EEEEEPTT-SS----TTTTEEEEE---SSSSEEEE-TTS-EEEEEEEE-HHHHHHHHHHTHHHHHHHHHTTSSEEEEEESS-GGGGGG-SSS-HHHHHHHHHHHHHHSTTS-EEE-SSHHHHHHHHHHHHHHHHHHHHHHHHHHHHHHHHHSS----S----------HHHHHHHHHHTT----SSSPPPHHHHHHHHHHHHHHTS-------------